Protein AF-A0A4Z2BHT1-F1 (afdb_monomer_lite)

Foldseek 3Di:
DDPPDDCVPVVVVVVVVVVVVVVVVVVVVVVVVVVVVVVVVVVVVVVVVVVVVVVVVVVVVVVVVVVVVVVVVVVVVVVVVVVVVVVVVVVVVVVVVVVVVVVVVCCVPPVVNVVVVVVVVVVVVVVVVVVVVVVVVVVVVVVVVVVVVVVVVVVVVVVVVVVVVVVVVVVVVVVVVVVVVVVVVVVVVVVVVVVVVVVVVVVVVVVVVVVVVVVVVVVVVVVVVVVVVVVVVVVVVVVVVVVVVVVVVVVVVVVVVVVVVVVVVVVVVVVVVVVVVVVVVVVVVVVVVVVVVVVVVVVVVVVVVVVVVVVVVVVVVVVVVVVVVVVVVVVVVVVVVVVVVVVVVVVVVVVVVVVVVVVVVVVVVVVVVVVVVVVVVVVVVVVPVVVVPDVPVVVPCVVVVPVVVVVVPVVVVVVVVVPPPDDDDDDDDDDD

Sequence (432 aa):
MSRHRQERLMWQRRRQEEDRQQEAQRVDRDRRLQSSLLQEESVHRRRYERQVQEELKERQTEDALLKAEEERVNHAKRLEQEERIAKELSRIKNEREREEKMRQYIRENSPELRELEAKLKSAYVNKERAAQIAEQEATRFERMREEEDFARQMSSEEEQAAGEQQKLDQQHQEQMLQYQRELEQQLLDNERKKQEAYEEFLKEKLMVDEIIRKIYEEDQMERQMKLEKIKATQQEIEEFKRQQEEWRYSERERMEAENKRIVEFMNLKQQEEETRMEKMREREEAKEHLRKALVEKIEGDKRQREEMEQVRLELCLEQEEEANRQREIEAMEKKIRQRMMMERAYQEAAAFKEMRMQAEKEEEEHFRRMMMAKFAEDDRIDQMNAQRRRMKQLEHKREVERLIEDRRRQQEAEKELEAQERATGGAKRGAA

Structure (mmCIF, N/CA/C/O backbone):
data_AF-A0A4Z2BHT1-F1
#
_entry.id   AF-A0A4Z2BHT1-F1
#
loop_
_atom_site.group_PDB
_atom_site.id
_atom_site.type_symbol
_atom_site.label_atom_id
_atom_site.label_alt_id
_atom_site.label_comp_id
_atom_site.label_asym_id
_atom_site.label_entity_id
_atom_site.label_seq_id
_atom_site.pdbx_PDB_ins_code
_atom_site.Cartn_x
_atom_site.Cartn_y
_atom_site.Cartn_z
_atom_site.occupancy
_atom_site.B_iso_or_equiv
_atom_site.auth_seq_id
_atom_site.auth_comp_id
_atom_site.auth_asym_id
_atom_site.auth_atom_id
_atom_site.pdbx_PDB_model_num
ATOM 1 N N . MET A 1 1 ? -49.502 -4.565 227.658 1.00 48.44 1 MET A N 1
ATOM 2 C CA . MET A 1 1 ? -49.064 -4.866 226.275 1.00 48.44 1 MET A CA 1
ATOM 3 C C . MET A 1 1 ? -48.683 -3.583 225.546 1.00 48.44 1 MET A C 1
ATOM 5 O O . MET A 1 1 ? -49.524 -2.714 225.403 1.00 48.44 1 MET A O 1
ATOM 9 N N . SER A 1 2 ? -47.469 -3.525 224.992 1.00 51.25 2 SER A N 1
ATOM 10 C CA . SER A 1 2 ? -47.094 -2.659 223.856 1.00 51.25 2 SER A CA 1
ATOM 11 C C . SER A 1 2 ? -46.378 -1.312 224.118 1.00 51.25 2 SER A C 1
ATOM 13 O O . SER A 1 2 ? -46.802 -0.264 223.644 1.00 51.25 2 SER A O 1
ATOM 15 N N . ARG A 1 3 ? -45.150 -1.403 224.673 1.00 57.47 3 ARG A N 1
ATOM 16 C CA . ARG A 1 3 ? -43.972 -0.520 224.404 1.00 57.47 3 ARG A CA 1
ATOM 17 C C . ARG A 1 3 ? -43.513 -0.558 222.939 1.00 57.47 3 ARG A C 1
ATOM 19 O O . ARG A 1 3 ? -42.543 0.054 222.527 1.00 57.47 3 ARG A O 1
ATOM 26 N N . HIS A 1 4 ? -44.235 -1.316 222.141 1.00 62.12 4 HIS A N 1
ATOM 27 C CA . HIS A 1 4 ? -43.862 -1.759 220.820 1.00 62.12 4 HIS A CA 1
ATOM 28 C C . HIS A 1 4 ? -44.278 -0.753 219.741 1.00 62.12 4 HIS A C 1
ATOM 30 O O . HIS A 1 4 ? -44.582 -1.082 218.589 1.00 62.12 4 HIS A O 1
ATOM 36 N N . ARG A 1 5 ? -44.358 0.517 220.122 1.00 41.38 5 ARG A N 1
ATOM 37 C CA . ARG A 1 5 ? -44.740 1.608 219.251 1.00 41.38 5 ARG A CA 1
ATOM 38 C C . ARG A 1 5 ? -43.636 2.611 219.269 1.00 41.38 5 ARG A C 1
ATOM 40 O O . ARG A 1 5 ? -42.980 2.841 220.267 1.00 41.38 5 ARG A O 1
ATOM 47 N N . GLN A 1 6 ? -43.548 3.293 218.159 1.00 63.44 6 GLN A N 1
ATOM 48 C CA . GLN A 1 6 ? -42.991 4.631 218.152 1.00 63.44 6 GLN A CA 1
ATOM 49 C C . GLN A 1 6 ? -41.503 4.806 218.472 1.00 63.44 6 GLN A C 1
ATOM 51 O O . GLN A 1 6 ? -40.939 5.746 217.938 1.00 63.44 6 GLN A O 1
ATOM 56 N N . GLU A 1 7 ? -40.778 3.794 218.928 1.00 62.53 7 GLU A N 1
ATOM 57 C CA . GLU A 1 7 ? -39.556 3.441 218.189 1.00 62.53 7 GLU A CA 1
ATOM 58 C C . GLU A 1 7 ? -39.875 3.320 216.668 1.00 62.53 7 GLU A C 1
ATOM 60 O O . GLU A 1 7 ? -39.037 3.627 215.830 1.00 62.53 7 GLU A O 1
ATOM 65 N N . ARG A 1 8 ? -41.167 3.124 216.312 1.00 61.75 8 ARG A N 1
ATOM 66 C CA . ARG A 1 8 ? -41.805 3.410 215.001 1.00 61.75 8 ARG A CA 1
ATOM 67 C C . ARG A 1 8 ? -41.622 4.826 214.429 1.00 61.75 8 ARG A C 1
ATOM 69 O O . ARG A 1 8 ? -41.743 4.969 213.221 1.00 61.75 8 ARG A O 1
ATOM 76 N N . LEU A 1 9 ? -41.412 5.861 215.236 1.00 62.72 9 LEU A N 1
ATOM 77 C CA . LEU A 1 9 ? -41.330 7.254 214.775 1.00 62.72 9 LEU A CA 1
ATOM 78 C C . LEU A 1 9 ? -39.877 7.735 214.633 1.00 62.72 9 LEU A C 1
ATOM 80 O O . LEU A 1 9 ? -39.557 8.429 213.678 1.00 62.72 9 LEU A O 1
ATOM 84 N N . MET A 1 10 ? -38.963 7.333 215.523 1.00 59.00 10 MET A N 1
ATOM 85 C CA . MET A 1 10 ? -37.520 7.641 215.376 1.00 59.00 10 MET A CA 1
ATOM 86 C C . MET A 1 10 ? -36.955 7.024 214.120 1.00 59.00 10 MET A C 1
ATOM 88 O O . MET A 1 10 ? -36.274 7.625 213.286 1.00 59.00 10 MET A O 1
ATOM 92 N N . TRP A 1 11 ? -37.362 5.791 213.963 1.00 61.03 11 TRP A N 1
ATOM 93 C CA . TRP A 1 11 ? -37.054 5.056 212.792 1.00 61.03 11 TRP A CA 1
ATOM 94 C C . TRP A 1 11 ? -37.752 5.640 211.542 1.00 61.03 11 TRP A C 1
ATOM 96 O O . TRP A 1 11 ? -37.285 5.384 210.447 1.00 61.03 11 TRP A O 1
ATOM 106 N N . GLN A 1 12 ? -38.769 6.518 211.668 1.00 55.22 12 GLN A N 1
ATOM 107 C CA . GLN A 1 12 ? -39.380 7.289 210.563 1.00 55.22 12 GLN A CA 1
ATOM 108 C C . GLN A 1 12 ? -38.551 8.473 210.054 1.00 55.22 12 GLN A C 1
ATOM 110 O O . GLN A 1 12 ? -38.776 8.880 208.919 1.00 55.22 12 GLN A O 1
ATOM 115 N N . ARG A 1 13 ? -37.622 9.030 210.843 1.00 59.25 13 ARG A N 1
ATOM 116 C CA . ARG A 1 13 ? -36.856 10.226 210.441 1.00 59.25 13 ARG A CA 1
ATOM 117 C C . ARG A 1 13 ? -35.470 9.948 209.885 1.00 59.25 13 ARG A C 1
ATOM 119 O O . ARG A 1 13 ? -35.106 10.589 208.915 1.00 59.25 13 ARG A O 1
ATOM 126 N N . ARG A 1 14 ? -34.713 8.987 210.422 1.00 61.84 14 ARG A N 1
ATOM 127 C CA . ARG A 1 14 ? -33.447 8.541 209.781 1.00 61.84 14 ARG A CA 1
ATOM 128 C C . ARG A 1 14 ? -33.693 7.964 208.392 1.00 61.84 14 ARG A C 1
ATOM 130 O O . ARG A 1 14 ? -32.921 8.111 207.455 1.00 61.84 14 ARG A O 1
ATOM 137 N N . ARG A 1 15 ? -34.907 7.453 208.306 1.00 60.09 15 ARG A N 1
ATOM 138 C CA . ARG A 1 15 ? -35.638 7.219 207.089 1.00 60.09 15 ARG A CA 1
ATOM 139 C C . ARG A 1 15 ? -35.596 8.367 206.086 1.00 60.09 15 ARG A C 1
ATOM 141 O O . ARG A 1 15 ? -35.268 8.106 204.949 1.00 60.09 15 ARG A O 1
ATOM 148 N N . GLN A 1 16 ? -35.885 9.605 206.461 1.00 61.81 16 GLN A N 1
ATOM 149 C CA . GLN A 1 16 ? -35.989 10.691 205.483 1.00 61.81 16 GLN A CA 1
ATOM 150 C C . GLN A 1 16 ? -34.663 11.103 204.834 1.00 61.81 16 GLN A C 1
ATOM 152 O O . GLN A 1 16 ? -34.663 11.645 203.737 1.00 61.81 16 GLN A O 1
ATOM 157 N N . GLU A 1 17 ? -33.527 10.942 205.505 1.00 58.69 17 GLU A N 1
ATOM 158 C CA . GLU A 1 17 ? -32.246 11.467 204.998 1.00 58.69 17 GLU A CA 1
ATOM 159 C C . GLU A 1 17 ? -31.489 10.468 204.152 1.00 58.69 17 GLU A C 1
ATOM 161 O O . GLU A 1 17 ? -30.823 10.834 203.180 1.00 58.69 17 GLU A O 1
ATOM 166 N N . GLU A 1 18 ? -31.655 9.198 204.480 1.00 65.88 18 GLU A N 1
ATOM 167 C CA . GLU A 1 18 ? -31.259 8.145 203.571 1.00 65.88 18 GLU A CA 1
ATOM 168 C C . GLU A 1 18 ? -31.989 8.297 202.208 1.00 65.88 18 GLU A C 1
ATOM 170 O O . GLU A 1 18 ? -31.368 8.014 201.186 1.00 65.88 18 GLU A O 1
ATOM 175 N N . ASP A 1 19 ? -33.190 8.902 202.126 1.00 55.28 19 ASP A N 1
ATOM 176 C CA . ASP A 1 19 ? -33.863 9.250 200.852 1.00 55.28 19 ASP A CA 1
ATOM 177 C C . ASP A 1 19 ? -33.095 10.298 200.015 1.00 55.28 19 ASP A C 1
ATOM 179 O O . ASP A 1 19 ? -33.086 10.219 198.782 1.00 55.28 19 ASP A O 1
ATOM 183 N N . ARG A 1 20 ? -32.418 11.267 200.667 1.00 59.69 20 ARG A N 1
ATOM 184 C CA . ARG A 1 20 ? -31.669 12.341 199.977 1.00 59.69 20 ARG A CA 1
ATOM 185 C C . ARG A 1 20 ? -30.359 11.853 199.349 1.00 59.69 20 ARG A C 1
ATOM 187 O O . ARG A 1 20 ? -30.007 12.304 198.266 1.00 59.69 20 ARG A O 1
ATOM 194 N N . GLN A 1 21 ? -29.624 10.910 199.945 1.00 57.34 21 GLN A N 1
ATOM 195 C CA . GLN A 1 21 ? -28.454 10.302 199.266 1.00 57.34 21 GLN A CA 1
ATOM 196 C C . GLN A 1 21 ? -28.864 9.391 198.128 1.00 57.34 21 GLN A C 1
ATOM 198 O O . GLN A 1 21 ? -28.205 9.286 197.087 1.00 57.34 21 GLN A O 1
ATOM 203 N N . GLN A 1 22 ? -29.996 8.753 198.341 1.00 60.94 22 GLN A N 1
ATOM 204 C CA . GLN A 1 22 ? -30.593 7.966 197.305 1.00 60.94 22 GLN A CA 1
ATOM 205 C C . GLN A 1 22 ? -31.090 8.832 196.140 1.00 60.94 22 GLN A C 1
ATOM 207 O O . GLN A 1 22 ? -31.308 8.260 195.082 1.00 60.94 22 GLN A O 1
ATOM 212 N N . GLU A 1 23 ? -31.176 10.170 196.239 1.00 57.81 23 GLU A N 1
ATOM 213 C CA . GLU A 1 23 ? -31.441 11.059 195.095 1.00 57.81 23 GLU A CA 1
ATOM 214 C C . GLU A 1 23 ? -30.227 11.301 194.194 1.00 57.81 23 GLU A C 1
ATOM 216 O O . GLU A 1 23 ? -30.364 11.288 192.976 1.00 57.81 23 GLU A O 1
ATOM 221 N N . ALA A 1 24 ? -29.023 11.483 194.737 1.00 63.25 24 ALA A N 1
ATOM 222 C CA . ALA A 1 24 ? -27.851 11.781 193.906 1.00 63.25 24 ALA A CA 1
ATOM 223 C C . ALA A 1 24 ? -27.435 10.586 193.031 1.00 63.25 24 ALA A C 1
ATOM 225 O O . ALA A 1 24 ? -27.103 10.743 191.857 1.00 63.25 24 ALA A O 1
ATOM 226 N N . GLN A 1 25 ? -27.544 9.365 193.561 1.00 69.62 25 GLN A N 1
ATOM 227 C CA . GLN A 1 25 ? -27.339 8.144 192.774 1.00 69.62 25 GLN A CA 1
ATOM 228 C C . GLN A 1 25 ? -28.447 7.908 191.736 1.00 69.62 25 GLN A C 1
ATOM 230 O O . GLN A 1 25 ? -28.327 6.984 190.929 1.00 69.62 25 GLN A O 1
ATOM 235 N N . ARG A 1 26 ? -29.485 8.759 191.704 1.00 73.25 26 ARG A N 1
ATOM 236 C CA . ARG A 1 26 ? -30.434 8.810 190.587 1.00 73.25 26 ARG A CA 1
ATOM 237 C C . ARG A 1 26 ? -29.787 9.388 189.331 1.00 73.25 26 ARG A C 1
ATOM 239 O O . ARG A 1 26 ? -29.916 8.778 188.283 1.00 73.25 26 ARG A O 1
ATOM 246 N N . VAL A 1 27 ? -29.007 10.468 189.419 1.00 72.44 27 VAL A N 1
ATOM 247 C CA . VAL A 1 27 ? -28.582 11.215 188.214 1.00 72.44 27 VAL A CA 1
ATOM 248 C C . VAL A 1 27 ? -27.521 10.476 187.381 1.00 72.44 27 VAL A C 1
ATOM 250 O O . VAL A 1 27 ? -27.568 10.480 186.154 1.00 72.44 27 VAL A O 1
ATOM 253 N N . ASP A 1 28 ? -26.569 9.785 188.009 1.00 64.75 28 ASP A N 1
ATOM 254 C CA . ASP A 1 28 ? -25.544 9.024 187.265 1.00 64.75 28 ASP A CA 1
ATOM 255 C C . ASP A 1 28 ? -26.081 7.700 186.719 1.00 64.75 28 ASP A C 1
ATOM 257 O O . ASP A 1 28 ? -25.680 7.231 185.645 1.00 64.75 28 ASP A O 1
ATOM 261 N N . ARG A 1 29 ? -27.043 7.120 187.447 1.00 64.50 29 ARG A N 1
ATOM 262 C CA . ARG A 1 29 ? -27.877 6.063 186.887 1.00 64.50 29 ARG A CA 1
ATOM 263 C C . ARG A 1 29 ? -28.579 6.584 185.633 1.00 64.50 29 ARG A C 1
ATOM 265 O O . ARG A 1 29 ? -28.482 5.902 184.619 1.00 64.50 29 ARG A O 1
ATOM 272 N N . ASP A 1 30 ? -29.125 7.800 185.623 1.00 60.31 30 ASP A N 1
ATOM 273 C CA . ASP A 1 30 ? -29.777 8.383 184.436 1.00 60.31 30 ASP A CA 1
ATOM 274 C C . ASP A 1 30 ? -28.837 8.538 183.228 1.00 60.31 30 ASP A C 1
ATOM 276 O O . ASP A 1 30 ? -29.247 8.323 182.086 1.00 60.31 30 ASP A O 1
ATOM 280 N N . ARG A 1 31 ? -27.547 8.841 183.437 1.00 66.50 31 ARG A N 1
ATOM 281 C CA . ARG A 1 31 ? -26.599 8.998 182.317 1.00 66.50 31 ARG A CA 1
ATOM 282 C C . ARG A 1 31 ? -26.198 7.668 181.663 1.00 66.50 31 ARG A C 1
ATOM 284 O O . ARG A 1 31 ? -26.044 7.612 180.443 1.00 66.50 31 ARG A O 1
ATOM 291 N N . ARG A 1 32 ? -26.068 6.575 182.429 1.00 60.25 32 ARG A N 1
ATOM 292 C CA . ARG A 1 32 ? -25.932 5.216 181.848 1.00 60.25 32 ARG A CA 1
ATOM 293 C C . ARG A 1 32 ? -27.227 4.762 181.201 1.00 60.25 32 ARG A C 1
ATOM 295 O O . ARG A 1 32 ? -27.183 4.122 180.152 1.00 60.25 32 ARG A O 1
ATOM 302 N N . LEU A 1 33 ? -28.346 5.151 181.804 1.00 65.62 33 LEU A N 1
ATOM 303 C CA . LEU A 1 33 ? -29.65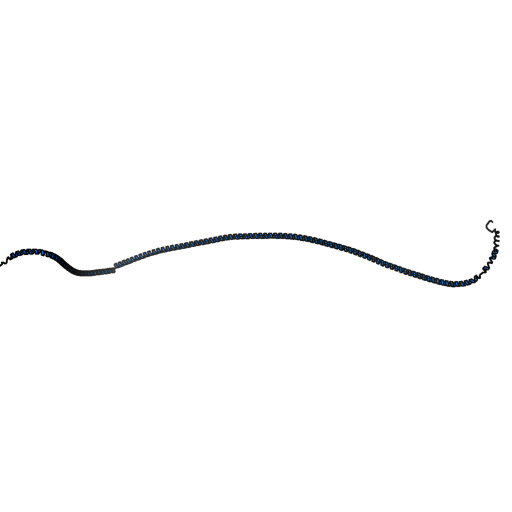5 4.951 181.219 1.00 65.62 33 LEU A CA 1
ATOM 304 C C . LEU A 1 33 ? -29.713 5.620 179.836 1.00 65.62 33 LEU A C 1
ATOM 306 O O . LEU A 1 33 ? -30.060 4.926 178.903 1.00 65.62 33 LEU A O 1
ATOM 310 N N . GLN A 1 34 ? -29.242 6.854 179.614 1.00 64.50 34 GLN A N 1
ATOM 311 C CA . GLN A 1 34 ? -29.313 7.499 178.282 1.00 64.50 34 GLN A CA 1
ATOM 312 C C . GLN A 1 34 ? -28.545 6.786 177.149 1.00 64.50 34 GLN A C 1
ATOM 314 O O . GLN A 1 34 ? -29.069 6.648 176.046 1.00 64.50 34 GLN A O 1
ATOM 319 N N . SER A 1 35 ? -27.312 6.322 177.382 1.00 59.31 35 SER A N 1
ATOM 320 C CA . SER A 1 35 ? -26.535 5.622 176.338 1.00 59.31 35 SER A CA 1
ATOM 321 C C . SER A 1 35 ? -27.059 4.202 176.088 1.00 59.31 35 SER A C 1
ATOM 323 O O . SER A 1 35 ? -27.133 3.754 174.941 1.00 59.31 35 SER A O 1
ATOM 325 N N . SER A 1 36 ? -27.488 3.519 177.159 1.00 61.62 36 SER A N 1
ATOM 326 C CA . SER A 1 36 ? -28.204 2.244 177.053 1.00 61.62 36 SER A CA 1
ATOM 327 C C . SER A 1 36 ? -29.511 2.426 176.289 1.00 61.62 36 SER A C 1
ATOM 329 O O . SER A 1 36 ? -29.787 1.642 175.393 1.00 61.62 36 SER A O 1
ATOM 331 N N . LEU A 1 37 ? -30.252 3.504 176.554 1.00 66.38 37 LEU A N 1
ATOM 332 C CA . LEU A 1 37 ? -31.496 3.846 175.870 1.00 66.38 37 LEU A CA 1
ATOM 333 C C . LEU A 1 37 ? -31.269 4.064 174.371 1.00 66.38 37 LEU A C 1
ATOM 335 O O . LEU A 1 37 ? -32.032 3.531 173.584 1.00 66.38 37 LEU A O 1
ATOM 339 N N . LEU A 1 38 ? -30.194 4.733 173.937 1.00 63.50 38 LEU A N 1
ATOM 340 C CA . LEU A 1 38 ? -29.917 4.924 172.501 1.00 63.50 38 LEU A CA 1
ATOM 341 C C . LEU A 1 38 ? -29.513 3.624 171.779 1.00 63.50 38 LEU A C 1
ATOM 343 O O . LEU A 1 38 ? -29.908 3.382 170.633 1.00 63.50 38 LEU A O 1
ATOM 347 N N . GLN A 1 39 ? -28.720 2.764 172.426 1.00 59.50 39 GLN A N 1
ATOM 348 C CA . GLN A 1 39 ? -28.384 1.453 171.861 1.00 59.50 39 GLN A CA 1
ATOM 349 C C . GLN A 1 39 ? -29.590 0.512 171.860 1.00 59.50 39 GLN A C 1
ATOM 351 O O . GLN A 1 39 ? -29.813 -0.158 170.847 1.00 59.50 39 GLN A O 1
ATOM 356 N N . GLU A 1 40 ? -30.388 0.512 172.929 1.00 63.06 40 GLU A N 1
ATOM 357 C CA . GLU A 1 40 ? -31.681 -0.167 172.998 1.00 63.06 40 GLU A CA 1
ATOM 358 C C . GLU A 1 40 ? -32.615 0.350 171.908 1.00 63.06 40 GLU A C 1
ATOM 360 O O . GLU A 1 40 ? -33.147 -0.465 171.166 1.00 63.06 40 GLU A O 1
ATOM 365 N N . GLU A 1 41 ? -32.728 1.660 171.693 1.00 61.59 41 GLU A N 1
ATOM 366 C CA . GLU A 1 41 ? -33.526 2.248 170.613 1.00 61.59 41 GLU A CA 1
ATOM 367 C C . GLU A 1 41 ? -33.058 1.759 169.232 1.00 61.59 41 GLU A C 1
ATOM 369 O O . GLU A 1 41 ? -33.885 1.379 168.404 1.00 61.59 41 GLU A O 1
ATOM 374 N N . SER A 1 42 ? -31.746 1.653 168.976 1.00 60.59 42 SER A N 1
ATOM 375 C CA . SER A 1 42 ? -31.224 1.122 167.700 1.00 60.59 42 SER A CA 1
ATOM 376 C C . SER A 1 42 ? -31.457 -0.387 167.515 1.00 60.59 42 SER A C 1
ATOM 378 O O . SER A 1 42 ? -31.625 -0.872 166.390 1.00 60.59 42 SER A O 1
ATOM 380 N N . VAL A 1 43 ? -31.428 -1.152 168.610 1.00 66.31 43 VAL A N 1
ATOM 381 C CA . VAL A 1 43 ? -31.660 -2.602 168.608 1.00 66.31 43 VAL A CA 1
ATOM 382 C C . VAL A 1 43 ? -33.153 -2.883 168.487 1.00 66.31 43 VAL A C 1
ATOM 384 O O . VAL A 1 43 ? -33.536 -3.764 167.722 1.00 66.31 43 VAL A O 1
ATOM 387 N N . HIS A 1 44 ? -33.997 -2.102 169.156 1.00 63.28 44 HIS A N 1
ATOM 388 C CA . HIS A 1 44 ? -35.445 -2.134 169.013 1.00 63.28 44 HIS A CA 1
ATOM 389 C C . HIS A 1 44 ? -35.868 -1.734 167.604 1.00 63.28 44 HIS A C 1
ATOM 391 O O . HIS A 1 44 ? -36.685 -2.441 167.024 1.00 63.28 44 HIS A O 1
ATOM 397 N N . ARG A 1 45 ? -35.256 -0.707 166.998 1.00 70.25 45 ARG A N 1
ATOM 398 C CA . ARG A 1 45 ? -35.543 -0.333 165.605 1.00 70.25 45 ARG A CA 1
ATOM 399 C C . ARG A 1 45 ? -35.200 -1.463 164.628 1.00 70.25 45 ARG A C 1
ATOM 401 O O . ARG A 1 45 ? -36.039 -1.823 163.814 1.00 70.25 45 ARG A O 1
ATOM 408 N N . ARG A 1 46 ? -34.040 -2.117 164.779 1.00 65.62 46 ARG A N 1
ATOM 409 C CA . ARG A 1 46 ? -33.658 -3.285 163.955 1.00 65.62 46 ARG A CA 1
ATOM 410 C C . ARG A 1 46 ? -34.500 -4.538 164.217 1.00 65.62 46 ARG A C 1
ATOM 412 O O . ARG A 1 46 ? -34.750 -5.298 163.286 1.00 65.62 46 ARG A O 1
ATOM 419 N N . ARG A 1 47 ? -34.922 -4.790 165.462 1.00 71.12 47 ARG A N 1
ATOM 420 C CA . ARG A 1 47 ? -35.856 -5.888 165.782 1.00 71.12 47 ARG A CA 1
ATOM 421 C C . ARG A 1 47 ? -37.228 -5.628 165.174 1.00 71.12 47 ARG A C 1
ATOM 423 O O . ARG A 1 47 ? -37.776 -6.531 164.560 1.00 71.12 47 ARG A O 1
ATOM 430 N N . TYR A 1 48 ? -37.722 -4.398 165.288 1.00 77.50 48 TYR A N 1
ATOM 431 C CA . TYR A 1 48 ? -38.972 -3.971 164.675 1.00 77.50 48 TYR A CA 1
ATOM 432 C C . TYR A 1 48 ? -38.911 -4.098 163.148 1.00 77.50 48 TYR A C 1
ATOM 434 O O . TYR A 1 48 ? -39.800 -4.689 162.556 1.00 77.50 48 TYR A O 1
ATOM 442 N N . GLU A 1 49 ? -37.823 -3.668 162.504 1.00 71.50 49 GLU A N 1
ATOM 443 C CA . GLU A 1 49 ? -37.632 -3.840 161.056 1.00 71.50 49 GLU A CA 1
ATOM 444 C C . GLU A 1 49 ? -37.604 -5.312 160.625 1.00 71.50 49 GLU A C 1
ATOM 446 O O . GLU A 1 49 ? -38.179 -5.648 159.594 1.00 71.50 49 GLU A O 1
ATOM 451 N N . ARG A 1 50 ? -36.978 -6.208 161.401 1.00 77.38 50 ARG A N 1
ATOM 452 C CA . ARG A 1 50 ? -36.998 -7.650 161.099 1.00 77.38 50 ARG A CA 1
ATOM 453 C C . ARG A 1 50 ? -38.376 -8.265 161.284 1.00 77.38 50 ARG A C 1
ATOM 455 O O . ARG A 1 50 ? -38.795 -9.014 160.415 1.00 77.38 50 ARG A O 1
ATOM 462 N N . GLN A 1 51 ? -39.071 -7.922 162.366 1.00 76.50 51 GLN A N 1
ATOM 463 C CA . GLN A 1 51 ? -40.429 -8.398 162.610 1.00 76.50 51 GLN A CA 1
ATOM 464 C C . GLN A 1 51 ? -41.374 -7.924 161.499 1.00 76.50 51 GLN A C 1
ATOM 466 O O . GLN A 1 51 ? -42.094 -8.726 160.920 1.00 76.50 51 GLN A O 1
ATOM 471 N N . VAL A 1 52 ? -41.282 -6.651 161.105 1.00 82.94 52 VAL A N 1
ATOM 472 C CA . VAL A 1 52 ? -42.032 -6.113 159.962 1.00 82.94 52 VAL A CA 1
ATOM 473 C C . VAL A 1 52 ? -41.652 -6.829 158.660 1.00 82.94 52 VAL A C 1
ATOM 475 O O . VAL A 1 52 ? -42.521 -7.094 157.838 1.00 82.94 52 VAL A O 1
ATOM 478 N N . GLN A 1 53 ? -40.382 -7.186 158.447 1.00 77.44 53 GLN A N 1
ATOM 479 C CA . GLN A 1 53 ? -39.963 -7.954 157.267 1.00 77.44 53 GLN A CA 1
ATOM 480 C C . GLN A 1 53 ? -40.460 -9.405 157.269 1.00 77.44 53 GLN A C 1
ATOM 482 O O . GLN A 1 53 ? -40.768 -9.924 156.199 1.00 77.44 53 GLN A O 1
ATOM 487 N N . GLU A 1 54 ? -40.508 -10.069 158.421 1.00 79.50 54 GLU A N 1
ATOM 488 C CA . GLU A 1 54 ? -41.065 -11.419 158.560 1.00 79.50 54 GLU A CA 1
ATOM 489 C C . GLU A 1 54 ? -42.575 -11.402 158.324 1.00 79.50 54 GLU A C 1
ATOM 491 O O . GLU A 1 54 ? -43.045 -12.135 157.459 1.00 79.50 54 GLU A O 1
ATOM 496 N N . GLU A 1 55 ? -43.303 -10.472 158.945 1.00 82.25 55 GLU A N 1
ATOM 497 C CA . GLU A 1 55 ? -44.737 -10.275 158.696 1.00 82.25 55 GLU A CA 1
ATOM 498 C C . GLU A 1 55 ? -45.021 -9.938 157.222 1.00 82.25 55 GLU A C 1
ATOM 500 O O . GLU A 1 55 ? -45.992 -10.420 156.638 1.00 82.25 55 GLU A O 1
ATOM 505 N N . LEU A 1 56 ? -44.160 -9.145 156.572 1.00 82.56 56 LEU A N 1
ATOM 506 C CA . LEU A 1 56 ? -44.270 -8.875 155.136 1.00 82.56 56 LEU A CA 1
ATOM 507 C C . LEU A 1 56 ? -44.035 -10.130 154.286 1.00 82.56 56 LEU A C 1
ATOM 509 O O . LEU A 1 56 ? -44.719 -10.300 153.281 1.00 82.56 56 LEU A O 1
ATOM 513 N N . LYS A 1 57 ? -43.094 -11.004 154.658 1.00 82.62 57 LYS A N 1
ATOM 514 C CA . LYS A 1 57 ? -42.840 -12.264 153.939 1.00 82.62 57 LYS A CA 1
ATOM 515 C C . LYS A 1 57 ? -43.974 -13.262 154.125 1.00 82.62 57 LYS A C 1
ATOM 517 O O . LYS A 1 57 ? -44.382 -13.872 153.145 1.00 82.62 57 LYS A O 1
ATOM 522 N N . GLU A 1 58 ? -44.491 -13.404 155.342 1.00 83.31 58 GLU A N 1
ATOM 523 C CA . GLU A 1 58 ? -45.638 -14.270 155.629 1.00 83.31 58 GLU A CA 1
ATOM 524 C C . GLU A 1 58 ? -46.854 -13.822 154.817 1.00 83.31 58 GLU A C 1
ATOM 526 O O . GLU A 1 58 ? -47.406 -14.620 154.058 1.00 83.31 58 GLU A O 1
ATOM 531 N N . ARG A 1 59 ? -47.164 -12.518 154.826 1.00 83.56 59 ARG A N 1
ATOM 532 C CA . ARG A 1 59 ? -48.209 -11.951 153.962 1.00 83.56 59 ARG A CA 1
ATOM 533 C C . ARG A 1 59 ? -47.950 -12.205 152.482 1.00 83.56 59 ARG A C 1
ATOM 535 O O . ARG A 1 59 ? -48.864 -12.596 151.774 1.00 83.56 59 ARG A O 1
ATOM 542 N N . GLN A 1 60 ? -46.714 -12.054 152.003 1.00 84.88 60 GLN A N 1
ATOM 543 C CA . GLN A 1 60 ? -46.372 -12.364 150.609 1.00 84.88 60 GLN A CA 1
ATOM 544 C C . GLN A 1 60 ? -46.593 -13.842 150.261 1.00 84.88 60 GLN A C 1
ATOM 546 O O . GLN A 1 60 ? -47.024 -14.142 149.148 1.00 84.88 60 GLN A O 1
ATOM 551 N N . THR A 1 61 ? -46.298 -14.767 151.179 1.00 83.12 61 THR A N 1
ATOM 552 C CA . THR A 1 61 ? -46.530 -16.202 150.962 1.00 83.12 61 THR A CA 1
ATOM 553 C C . THR A 1 61 ? -48.007 -16.572 151.021 1.00 83.12 61 THR A C 1
ATOM 555 O O . THR A 1 61 ? -48.463 -17.345 150.180 1.00 83.12 61 THR A O 1
ATOM 558 N N . GLU A 1 62 ? -48.767 -15.993 151.952 1.00 82.25 62 GLU A N 1
ATOM 559 C CA . GLU A 1 62 ? -50.219 -16.166 152.034 1.00 82.25 62 GLU A CA 1
ATOM 560 C C . GLU A 1 62 ? -50.900 -15.593 150.788 1.00 82.25 62 GLU A C 1
ATOM 562 O O . GLU A 1 62 ? -51.675 -16.292 150.137 1.00 82.25 62 GLU A O 1
ATOM 567 N N . ASP A 1 63 ? -50.519 -14.382 150.371 1.00 85.06 63 ASP A N 1
ATOM 568 C CA . ASP A 1 63 ? -50.976 -13.765 149.126 1.00 85.06 63 ASP A CA 1
ATOM 569 C C . ASP A 1 63 ? -50.634 -14.636 147.909 1.00 85.06 63 ASP A C 1
ATOM 571 O O . ASP A 1 63 ? -51.424 -14.720 146.972 1.00 85.06 63 ASP A O 1
ATOM 575 N N . ALA A 1 64 ? -49.465 -15.286 147.884 1.00 86.94 64 ALA A N 1
ATOM 576 C CA . ALA A 1 64 ? -49.077 -16.174 146.788 1.00 86.94 64 ALA A CA 1
ATOM 577 C C . ALA A 1 64 ? -49.911 -17.466 146.755 1.00 86.94 64 ALA A C 1
ATOM 579 O O . ALA A 1 64 ? -50.294 -17.911 145.673 1.00 86.94 64 ALA A O 1
ATOM 580 N N . LEU A 1 65 ? -50.214 -18.056 147.914 1.00 84.25 65 LEU A N 1
ATOM 581 C CA . LEU A 1 65 ? -51.065 -19.245 148.008 1.00 84.25 65 LEU A CA 1
ATOM 582 C C . LEU A 1 65 ? -52.514 -18.932 147.629 1.00 84.25 65 LEU A C 1
ATOM 584 O O . LEU A 1 65 ? -53.098 -19.668 146.833 1.00 84.25 65 LEU A O 1
ATOM 588 N N . LEU A 1 66 ? -53.058 -17.817 148.126 1.00 85.44 66 LEU A N 1
ATOM 589 C CA . LEU A 1 66 ? -54.387 -17.339 147.748 1.00 85.44 66 LEU A CA 1
ATOM 590 C C . LEU A 1 66 ? -54.461 -17.073 146.242 1.00 85.44 66 LEU A C 1
ATOM 592 O O . LEU A 1 66 ? -55.365 -17.579 145.583 1.00 85.44 66 LEU A O 1
ATOM 596 N N . LYS A 1 67 ? -53.460 -16.394 145.663 1.00 86.81 67 LYS A N 1
ATOM 597 C CA . LYS A 1 67 ? -53.370 -16.196 144.206 1.00 86.81 67 LYS A CA 1
ATOM 598 C C . LYS A 1 67 ? -53.317 -17.517 143.440 1.00 86.81 67 LYS A C 1
ATOM 600 O O . LYS A 1 67 ? -53.997 -17.647 142.431 1.00 86.81 67 LYS A O 1
ATOM 605 N N . ALA A 1 68 ? -52.562 -18.512 143.908 1.00 86.81 68 ALA A N 1
ATOM 606 C CA . ALA A 1 68 ? -52.476 -19.814 143.242 1.00 86.81 68 ALA A CA 1
ATOM 607 C C . ALA A 1 68 ? -53.802 -20.598 143.295 1.00 86.81 68 ALA A C 1
ATOM 609 O O . ALA A 1 68 ? -54.168 -21.277 142.330 1.00 86.81 68 ALA A O 1
ATOM 610 N N . GLU A 1 69 ? -54.541 -20.523 144.404 1.00 84.62 69 GLU A N 1
ATOM 611 C CA . GLU A 1 69 ? -55.865 -21.139 144.518 1.00 84.62 69 GLU A CA 1
ATOM 612 C C . GLU A 1 69 ? -56.901 -20.407 143.651 1.00 84.62 69 GLU A C 1
ATOM 614 O O . GLU A 1 69 ? -57.639 -21.048 142.894 1.00 84.62 69 GLU A O 1
ATOM 619 N N . GLU A 1 70 ? -56.884 -19.072 143.663 1.00 85.25 70 GLU A N 1
ATOM 620 C CA . GLU A 1 70 ? -57.676 -18.240 142.756 1.00 85.25 70 GLU A CA 1
ATOM 621 C C . GLU A 1 70 ? -57.371 -18.563 141.289 1.00 85.25 70 GLU A C 1
ATOM 623 O O . GLU A 1 70 ? -58.294 -18.724 140.492 1.00 85.25 70 GLU A O 1
ATOM 628 N N . GLU A 1 71 ? -56.101 -18.727 140.913 1.00 86.69 71 GLU A N 1
ATOM 629 C CA . GLU A 1 71 ? -55.681 -19.117 139.565 1.00 86.69 71 GLU A CA 1
ATOM 630 C C . GLU A 1 71 ? -56.215 -20.492 139.161 1.00 86.69 71 GLU A C 1
ATOM 632 O O . GLU A 1 71 ? -56.693 -20.642 138.037 1.00 86.69 71 GLU A O 1
ATOM 637 N N . ARG A 1 72 ? -56.207 -21.485 140.060 1.00 86.31 72 ARG A N 1
ATOM 638 C CA . ARG A 1 72 ? -56.781 -22.816 139.788 1.00 86.31 72 ARG A CA 1
ATOM 639 C C . ARG A 1 72 ? -58.285 -22.751 139.555 1.00 86.31 72 ARG A C 1
ATOM 641 O O . ARG A 1 72 ? -58.777 -23.319 138.579 1.00 86.31 72 ARG A O 1
ATOM 648 N N . VAL A 1 73 ? -59.013 -22.038 140.414 1.00 88.25 73 VAL A N 1
ATOM 649 C CA . VAL A 1 73 ? -60.463 -21.846 140.259 1.00 88.25 73 VAL A CA 1
ATOM 650 C C . VAL A 1 73 ? -60.766 -21.066 138.979 1.00 88.25 73 VAL A C 1
ATOM 652 O O . VAL A 1 73 ? -61.676 -21.426 138.231 1.00 88.25 73 VAL A O 1
ATOM 655 N N . ASN A 1 74 ? -59.981 -20.030 138.680 1.00 87.31 74 ASN A N 1
ATOM 656 C CA . ASN A 1 74 ? -60.103 -19.257 137.449 1.00 87.31 74 ASN A CA 1
ATOM 657 C C . ASN A 1 74 ? -59.791 -20.108 136.214 1.00 87.31 74 ASN A C 1
ATOM 659 O O . ASN A 1 74 ? -60.485 -19.984 135.209 1.00 87.31 74 ASN A O 1
ATOM 663 N N . HIS A 1 75 ? -58.803 -21.000 136.277 1.00 86.81 75 HIS A N 1
ATOM 664 C CA . HIS A 1 75 ? -58.470 -21.911 135.186 1.00 86.81 75 HIS A CA 1
ATOM 665 C C . HIS A 1 75 ? -59.590 -22.926 134.930 1.00 86.81 75 HIS A C 1
ATOM 667 O O . HIS A 1 75 ? -60.002 -23.092 133.785 1.00 86.81 75 HIS A O 1
ATOM 673 N N . ALA A 1 76 ? -60.160 -23.526 135.979 1.00 87.50 76 ALA A N 1
ATOM 674 C CA . ALA A 1 76 ? -61.308 -24.423 135.841 1.00 87.50 76 ALA A CA 1
ATOM 675 C C . ALA A 1 76 ? -62.526 -23.706 135.225 1.00 87.50 76 ALA A C 1
ATOM 677 O O . ALA A 1 76 ? -63.148 -24.224 134.299 1.00 87.50 76 ALA A O 1
ATOM 678 N N . LYS A 1 77 ? -62.818 -22.473 135.668 1.00 87.56 77 LYS A N 1
ATOM 679 C CA . LYS A 1 77 ? -63.873 -21.636 135.069 1.00 87.56 77 LYS A CA 1
ATOM 680 C C . LYS A 1 77 ? -63.588 -21.298 133.601 1.00 87.56 77 LYS A C 1
ATOM 682 O O . LYS A 1 77 ? -64.521 -21.292 132.804 1.00 87.56 77 LYS A O 1
ATOM 687 N N . ARG A 1 78 ? -62.327 -21.029 133.230 1.00 84.00 78 ARG A N 1
ATOM 688 C CA . ARG A 1 78 ? -61.921 -20.789 131.831 1.00 84.00 78 ARG A CA 1
ATOM 689 C C . ARG A 1 78 ? -62.148 -22.024 130.965 1.00 84.00 78 ARG A C 1
ATOM 691 O O . ARG A 1 78 ? -62.747 -21.886 129.910 1.00 84.00 78 ARG A O 1
ATOM 698 N N . LEU A 1 79 ? -61.760 -23.213 131.430 1.00 88.25 79 LEU A N 1
ATOM 699 C CA . LEU A 1 79 ? -61.994 -24.463 130.699 1.00 88.25 79 LEU A CA 1
ATOM 700 C C . LEU A 1 79 ? -63.488 -24.733 130.496 1.00 88.25 79 LEU A C 1
ATOM 702 O O . LEU A 1 79 ? -63.911 -25.056 129.392 1.00 88.25 79 LEU A O 1
ATOM 706 N N . GLU A 1 80 ? -64.313 -24.529 131.525 1.00 87.56 80 GLU A N 1
ATOM 707 C CA . GLU A 1 80 ? -65.764 -24.691 131.388 1.00 87.56 80 GLU A CA 1
ATOM 708 C C . GLU A 1 80 ? -66.360 -23.682 130.387 1.00 87.56 80 GLU A C 1
ATOM 710 O O . GLU A 1 80 ? -67.239 -24.021 129.590 1.00 87.56 80 GLU A O 1
ATOM 715 N N . GLN A 1 81 ? -65.871 -22.438 130.390 1.00 84.69 81 GLN A N 1
ATOM 716 C CA . GLN A 1 81 ? -66.251 -21.432 129.396 1.00 84.69 81 GLN A CA 1
ATOM 717 C C . GLN A 1 81 ? -65.797 -21.826 127.988 1.00 84.69 81 GLN A C 1
ATOM 719 O O . GLN A 1 81 ? -66.593 -21.727 127.057 1.00 84.69 81 GLN A O 1
ATOM 724 N N . GLU A 1 82 ? -64.569 -22.314 127.822 1.00 85.69 82 GLU A N 1
ATOM 725 C CA . GLU A 1 82 ? -64.039 -22.797 126.545 1.00 85.69 82 GLU A CA 1
ATOM 726 C C . GLU A 1 82 ? -64.841 -23.988 126.013 1.00 85.69 82 GLU A C 1
ATOM 728 O O . GLU A 1 82 ? -65.194 -24.000 124.837 1.00 85.69 82 GLU A O 1
ATOM 733 N N . GLU A 1 83 ? -65.222 -24.947 126.861 1.00 87.19 83 GLU A N 1
ATOM 734 C CA . GLU A 1 83 ? -66.079 -26.069 126.464 1.00 87.19 83 GLU A CA 1
ATOM 735 C C . GLU A 1 83 ? -67.475 -25.611 126.029 1.00 87.19 83 GLU A C 1
ATOM 737 O O . GLU A 1 83 ? -68.021 -26.116 125.042 1.00 87.19 83 GLU A O 1
ATOM 742 N N . ARG A 1 84 ? -68.067 -24.642 126.741 1.00 88.25 84 ARG A N 1
ATOM 743 C CA . ARG A 1 84 ? -69.345 -24.034 126.342 1.00 88.25 84 ARG A CA 1
ATOM 744 C C . ARG A 1 84 ? -69.204 -23.321 124.998 1.00 88.25 84 ARG A C 1
ATOM 746 O O . ARG A 1 84 ? -70.022 -23.545 124.109 1.00 88.25 84 ARG A O 1
ATOM 753 N N . ILE A 1 85 ? -68.142 -22.537 124.815 1.00 88.44 85 ILE A N 1
ATOM 754 C CA . ILE A 1 85 ? -67.849 -21.849 123.553 1.00 88.44 85 ILE A CA 1
ATOM 755 C C . ILE A 1 85 ? -67.625 -22.865 122.427 1.00 88.44 85 ILE A C 1
ATOM 757 O O . ILE A 1 85 ? -68.177 -22.692 121.348 1.00 88.44 85 ILE A O 1
ATOM 761 N N . ALA A 1 86 ? -66.895 -23.955 122.656 1.00 89.44 86 ALA A N 1
ATOM 762 C CA . ALA A 1 86 ? -66.651 -24.989 121.652 1.00 89.44 86 ALA A CA 1
ATOM 763 C C . ALA A 1 86 ? -67.947 -25.693 121.215 1.00 89.44 86 ALA A C 1
ATOM 765 O O . ALA A 1 86 ? -68.148 -25.942 120.022 1.00 89.44 86 ALA A O 1
ATOM 766 N N . LYS A 1 87 ? -68.855 -25.973 122.160 1.00 89.75 87 LYS A N 1
ATOM 767 C CA . LYS A 1 87 ? -70.186 -26.525 121.858 1.00 89.75 87 LYS A CA 1
ATOM 768 C C . LYS A 1 87 ? -71.024 -25.549 121.033 1.00 89.75 87 LYS A C 1
ATOM 770 O O . LYS A 1 87 ? -71.592 -25.962 120.022 1.00 89.75 87 LYS A O 1
ATOM 775 N N . GLU A 1 88 ? -71.045 -24.268 121.399 1.00 89.81 88 GLU A N 1
ATOM 776 C CA . GLU A 1 88 ? -71.754 -23.238 120.627 1.00 89.81 88 GLU A CA 1
ATOM 777 C C . GLU A 1 88 ? -71.129 -23.021 119.239 1.00 89.81 88 GLU A C 1
ATOM 779 O O . GLU A 1 88 ? -71.845 -22.944 118.244 1.00 89.81 88 GLU A O 1
ATOM 784 N N . LEU A 1 89 ? -69.799 -23.026 119.115 1.00 88.38 89 LEU A N 1
ATOM 785 C CA . LEU A 1 89 ? -69.110 -22.941 117.823 1.00 88.38 89 LEU A CA 1
ATOM 786 C C . LEU A 1 89 ? -69.428 -24.138 116.920 1.00 88.38 89 LEU A C 1
ATOM 788 O O . LEU A 1 89 ? -69.663 -23.960 115.725 1.00 88.38 89 LEU A O 1
ATOM 792 N N . SER A 1 90 ? -69.471 -25.350 117.479 1.00 88.62 90 SER A N 1
ATOM 793 C CA . SER A 1 90 ? -69.879 -26.556 116.749 1.00 88.62 90 SER A CA 1
ATOM 794 C C . SER A 1 90 ? -71.331 -26.459 116.278 1.00 88.62 90 SER A C 1
ATOM 796 O O . SER A 1 90 ? -71.635 -26.762 115.123 1.00 88.62 90 SER A O 1
ATOM 798 N N . ARG A 1 91 ? -72.228 -25.954 117.134 1.00 91.88 91 ARG A N 1
ATOM 799 C CA . ARG A 1 91 ? -73.624 -25.698 116.771 1.00 91.88 91 ARG A CA 1
ATOM 800 C C . ARG A 1 91 ? -73.734 -24.696 115.620 1.00 91.88 91 ARG A C 1
ATOM 802 O O . ARG A 1 91 ? -74.367 -25.018 114.618 1.00 91.88 91 ARG A O 1
ATOM 809 N N . ILE A 1 92 ? -73.061 -23.548 115.716 1.00 91.81 92 ILE A N 1
ATOM 810 C CA . ILE A 1 92 ? -73.041 -22.520 114.662 1.00 91.81 92 ILE A CA 1
ATOM 811 C C . ILE A 1 92 ? -72.481 -23.093 113.355 1.00 91.81 92 ILE A C 1
ATOM 813 O O . ILE A 1 92 ? -73.022 -22.832 112.282 1.00 91.81 92 ILE A O 1
ATOM 817 N N . LYS A 1 93 ? -71.411 -23.896 113.415 1.00 92.00 93 LYS A N 1
ATOM 818 C CA . LYS A 1 93 ? -70.841 -24.545 112.227 1.00 92.00 93 LYS A CA 1
ATOM 819 C C . LYS A 1 93 ? -71.845 -25.497 111.571 1.00 92.00 93 LYS A C 1
ATOM 821 O O . LYS A 1 93 ? -72.052 -25.415 110.364 1.00 92.00 93 LYS A O 1
ATOM 826 N N . ASN A 1 94 ? -72.507 -26.342 112.359 1.00 92.06 94 ASN A N 1
ATOM 827 C CA . ASN A 1 94 ? -73.518 -27.269 111.852 1.00 92.06 94 ASN A CA 1
ATOM 828 C C . ASN A 1 94 ? -74.728 -26.531 111.258 1.00 92.06 94 ASN A C 1
ATOM 830 O O . ASN A 1 94 ? -75.280 -26.971 110.252 1.00 92.06 94 ASN A O 1
ATOM 834 N N . GLU A 1 95 ? -75.143 -25.412 111.853 1.00 90.75 95 GLU A N 1
ATOM 835 C CA . GLU A 1 95 ? -76.194 -24.548 111.305 1.00 90.75 95 GLU A CA 1
ATOM 836 C C . GLU A 1 95 ? -75.762 -23.931 109.961 1.00 90.75 95 GLU A C 1
ATOM 838 O O . GLU A 1 95 ? -76.507 -24.038 108.988 1.00 90.75 95 GLU A O 1
ATOM 843 N N . ARG A 1 96 ? -74.526 -23.419 109.842 1.00 91.25 96 ARG A N 1
ATOM 844 C CA . ARG A 1 96 ? -73.970 -22.923 108.565 1.00 91.25 96 ARG A CA 1
ATOM 845 C C . ARG A 1 96 ? -73.930 -23.997 107.482 1.00 91.25 96 ARG A C 1
ATOM 847 O O . ARG A 1 96 ? -74.365 -23.743 106.364 1.00 91.25 96 ARG A O 1
ATOM 854 N N . GLU A 1 97 ? -73.457 -25.199 107.804 1.00 91.75 97 GLU A N 1
ATOM 855 C CA . GLU A 1 97 ? -73.420 -26.315 106.851 1.00 91.75 97 GLU A CA 1
ATOM 856 C C . GLU A 1 97 ? -74.830 -26.729 106.406 1.00 91.75 97 GLU A C 1
ATOM 858 O O . GLU A 1 97 ? -75.053 -27.021 105.230 1.00 91.75 97 GLU A O 1
ATOM 863 N N . ARG A 1 98 ? -75.807 -26.731 107.325 1.00 91.00 98 ARG A N 1
ATOM 864 C CA . ARG A 1 98 ? -77.218 -26.974 106.984 1.00 91.00 98 ARG A CA 1
ATOM 865 C C . ARG A 1 98 ? -77.751 -25.904 106.041 1.00 91.00 98 ARG A C 1
ATOM 867 O O . ARG A 1 98 ? -78.402 -26.25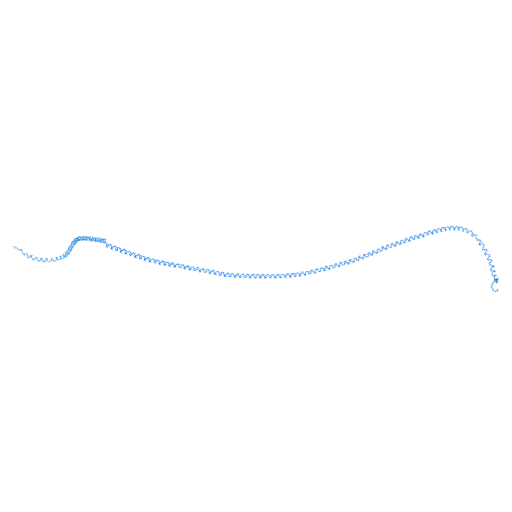0 105.059 1.00 91.00 98 ARG A O 1
ATOM 874 N N . GLU A 1 99 ? -77.463 -24.632 106.300 1.00 89.94 99 GLU A N 1
ATOM 875 C CA . GLU A 1 99 ? -77.860 -23.542 105.411 1.00 89.94 99 GLU A CA 1
ATOM 876 C C . GLU A 1 99 ? -77.179 -23.613 104.042 1.00 89.94 99 GLU A C 1
ATOM 878 O O . GLU A 1 99 ? -77.821 -23.353 103.031 1.00 89.94 99 GLU A O 1
ATOM 883 N N . GLU A 1 100 ? -75.894 -23.957 103.970 1.00 90.50 100 GLU A N 1
ATOM 884 C CA . GLU A 1 100 ? -75.181 -24.121 102.699 1.00 90.50 100 GLU A CA 1
ATOM 885 C C . GLU A 1 100 ? -75.760 -25.263 101.878 1.00 90.50 100 GLU A C 1
ATOM 887 O O . GLU A 1 100 ? -76.036 -25.076 100.693 1.00 90.50 100 GLU A O 1
ATOM 892 N N . LYS A 1 101 ? -76.025 -26.408 102.511 1.00 92.25 101 LYS A N 1
ATOM 893 C CA . LYS A 1 101 ? -76.704 -27.534 101.863 1.00 92.25 101 LYS A CA 1
ATOM 894 C C . LYS A 1 101 ? -78.121 -27.164 101.437 1.00 92.25 101 LYS A C 1
ATOM 896 O O . LYS A 1 101 ? -78.536 -27.533 100.345 1.00 92.25 101 LYS A O 1
ATOM 901 N N . MET A 1 102 ? -78.842 -26.381 102.241 1.00 86.94 102 MET A N 1
ATOM 902 C CA . MET A 1 102 ? -80.150 -25.845 101.858 1.00 86.94 102 MET A CA 1
ATOM 903 C C . MET A 1 102 ? -80.034 -24.906 100.649 1.00 86.94 102 MET A C 1
ATOM 905 O O . MET A 1 102 ? -80.807 -25.019 99.703 1.00 86.94 102 MET A O 1
ATOM 909 N N . ARG A 1 103 ? -79.036 -24.014 100.619 1.00 87.62 103 ARG A N 1
ATOM 910 C CA . ARG A 1 103 ? -78.762 -23.128 99.475 1.00 87.62 103 ARG A CA 1
ATOM 911 C C . ARG A 1 103 ? -78.395 -23.918 98.219 1.00 87.62 103 ARG A C 1
ATOM 913 O O . ARG A 1 103 ? -78.867 -23.567 97.143 1.00 87.62 103 ARG A O 1
ATOM 920 N N . GLN A 1 104 ? -77.584 -24.968 98.342 1.00 86.06 104 GLN A N 1
ATOM 921 C CA . GLN A 1 104 ? -77.263 -25.884 97.242 1.00 86.06 104 GLN A CA 1
ATOM 922 C C . GLN A 1 104 ? -78.527 -26.575 96.728 1.00 86.06 104 GLN A C 1
ATOM 924 O O . GLN A 1 104 ? -78.827 -26.480 95.543 1.00 86.06 104 GLN A O 1
ATOM 929 N N . TYR A 1 105 ? -79.330 -27.143 97.629 1.00 87.81 105 TYR A N 1
ATOM 930 C CA . TYR A 1 105 ? -80.603 -27.770 97.286 1.00 87.81 105 TYR A CA 1
ATOM 931 C C . TYR A 1 105 ? -81.546 -26.798 96.559 1.00 87.81 105 TYR A C 1
ATOM 933 O O . TYR A 1 105 ? -82.155 -27.168 95.560 1.00 87.81 105 TYR A O 1
ATOM 941 N N . ILE A 1 106 ? -81.642 -25.541 97.003 1.00 87.25 106 ILE A N 1
ATOM 942 C CA . ILE A 1 106 ? -82.455 -24.512 96.335 1.00 87.25 106 ILE A CA 1
ATOM 943 C C . ILE A 1 106 ? -81.893 -24.170 94.948 1.00 87.25 106 ILE A C 1
ATOM 945 O O . ILE A 1 106 ? -82.666 -24.056 94.001 1.00 87.25 106 ILE A O 1
ATOM 949 N N . ARG A 1 107 ? -80.569 -24.029 94.798 1.00 83.50 107 ARG A N 1
ATOM 950 C CA . ARG A 1 107 ? -79.928 -23.756 93.497 1.00 83.50 107 ARG A CA 1
ATOM 951 C C . ARG A 1 107 ? -80.151 -24.884 92.494 1.00 83.50 107 ARG A C 1
ATOM 953 O O . ARG A 1 107 ? -80.409 -24.612 91.329 1.00 83.50 107 ARG A O 1
ATOM 960 N N . GLU A 1 108 ? -80.068 -26.128 92.947 1.00 83.44 108 GLU A N 1
ATOM 961 C CA . GLU A 1 108 ? -80.204 -27.301 92.085 1.00 83.44 108 GLU A CA 1
ATOM 962 C C . GLU A 1 108 ? -81.664 -27.591 91.720 1.00 83.44 108 GLU A C 1
ATOM 964 O O . GLU A 1 108 ? -81.942 -27.933 90.568 1.00 83.44 108 GLU A O 1
ATOM 969 N N . ASN A 1 109 ? -82.601 -27.426 92.661 1.00 86.56 109 ASN A N 1
ATOM 970 C CA . ASN A 1 109 ? -84.014 -27.757 92.449 1.00 86.56 109 ASN A CA 1
ATOM 971 C C . ASN A 1 109 ? -84.860 -26.599 91.910 1.00 86.56 109 ASN A C 1
ATOM 973 O O . ASN A 1 109 ? -85.937 -26.853 91.375 1.00 86.56 109 ASN A O 1
ATOM 977 N N . SER A 1 110 ? -84.407 -25.346 92.026 1.00 90.75 110 SER A N 1
ATOM 978 C CA . SER A 1 110 ? -85.127 -24.210 91.447 1.00 90.75 110 SER A CA 1
ATOM 979 C C . SER A 1 110 ? -84.849 -24.096 89.940 1.00 90.75 110 SER A C 1
ATOM 981 O O . SER A 1 110 ? -83.705 -23.845 89.545 1.00 90.75 110 SER A O 1
ATOM 983 N N . PRO A 1 111 ? -85.869 -24.235 89.073 1.00 85.38 111 PRO A N 1
ATOM 984 C CA . PRO A 1 111 ? -85.694 -24.082 87.630 1.00 85.38 111 PRO A CA 1
ATOM 985 C C . PRO A 1 111 ? -85.322 -22.643 87.238 1.00 85.38 111 PRO A C 1
ATOM 987 O O . PRO A 1 111 ? -84.502 -22.450 86.345 1.00 85.38 111 PRO A O 1
ATOM 990 N N . GLU A 1 112 ? -85.835 -21.636 87.951 1.00 89.69 112 GLU A N 1
ATOM 991 C CA . GLU A 1 112 ? -85.569 -20.215 87.679 1.00 89.69 112 GLU A CA 1
ATOM 992 C C . GLU A 1 112 ? -84.087 -19.857 87.861 1.00 89.69 112 GLU A C 1
ATOM 994 O O . GLU A 1 112 ? -83.502 -19.147 87.041 1.00 89.69 112 GLU A O 1
ATOM 999 N N . LEU A 1 113 ? -83.443 -20.391 88.907 1.00 87.44 113 LEU A N 1
ATOM 1000 C CA . LEU A 1 113 ? -82.011 -20.178 89.139 1.00 87.44 113 LEU A CA 1
ATOM 1001 C C . LEU A 1 113 ? -81.162 -20.857 88.061 1.00 87.44 113 LEU A C 1
ATOM 1003 O O . LEU A 1 113 ? -80.170 -20.279 87.618 1.00 87.44 113 LEU A O 1
ATOM 1007 N N . ARG A 1 114 ? -81.577 -22.038 87.590 1.00 87.19 114 ARG A N 1
ATOM 1008 C CA . ARG A 1 114 ? -80.904 -22.753 86.499 1.00 87.19 114 ARG A CA 1
ATOM 1009 C C . ARG A 1 114 ? -81.011 -22.000 85.173 1.00 87.19 114 ARG A C 1
ATOM 1011 O O . ARG A 1 114 ? -80.034 -21.920 84.431 1.00 87.19 114 ARG A O 1
ATOM 1018 N N . GLU A 1 115 ? -82.169 -21.414 84.879 1.00 90.19 115 GLU A N 1
ATOM 1019 C CA . GLU A 1 115 ? -82.359 -20.570 83.695 1.00 90.19 115 GLU A CA 1
ATOM 1020 C C . GLU A 1 115 ? -81.527 -19.286 83.757 1.00 90.19 115 GLU A C 1
ATOM 1022 O O . GLU A 1 115 ? -80.920 -18.893 82.759 1.00 90.19 115 GLU A O 1
ATOM 1027 N N . LEU A 1 116 ? -81.461 -18.635 84.922 1.00 90.94 116 LEU A N 1
ATOM 1028 C CA . LEU A 1 116 ? -80.606 -17.464 85.123 1.00 90.94 116 LEU A CA 1
ATOM 1029 C C . LEU A 1 116 ? -79.121 -17.819 84.991 1.00 90.94 116 LEU A C 1
ATOM 1031 O O . LEU A 1 116 ? -78.379 -17.089 84.337 1.00 90.94 116 LEU A O 1
ATOM 1035 N N . GLU A 1 117 ? -78.690 -18.956 85.538 1.00 88.25 117 GLU A N 1
ATOM 1036 C CA . GLU A 1 117 ? -77.325 -19.459 85.376 1.00 88.25 117 GLU A CA 1
ATOM 1037 C C . GLU A 1 117 ? -77.004 -19.749 83.901 1.00 88.25 117 GLU A C 1
ATOM 1039 O O . GLU A 1 117 ? -75.937 -19.370 83.417 1.00 88.25 117 GLU A O 1
ATOM 1044 N N . ALA A 1 118 ? -77.930 -20.357 83.153 1.00 90.50 118 ALA A N 1
ATOM 1045 C CA . ALA A 1 118 ? -77.771 -20.593 81.719 1.00 90.50 118 ALA A CA 1
ATOM 1046 C C . ALA A 1 118 ? -77.675 -19.280 80.922 1.00 90.50 118 ALA A C 1
ATOM 1048 O O . ALA A 1 118 ? -76.809 -19.148 80.054 1.00 90.50 118 ALA A O 1
ATOM 1049 N N . LYS A 1 119 ? -78.504 -18.279 81.252 1.00 94.19 119 LYS A N 1
ATOM 1050 C CA . LYS A 1 119 ? -78.429 -16.934 80.657 1.00 94.19 119 LYS A CA 1
ATOM 1051 C C . LYS A 1 119 ? -77.093 -16.263 80.969 1.00 94.19 119 LYS A C 1
ATOM 1053 O O . LYS A 1 119 ? -76.462 -15.746 80.050 1.00 94.19 119 LYS A O 1
ATOM 1058 N N . LEU A 1 120 ? -76.612 -16.336 82.211 1.00 92.56 120 LEU A N 1
ATOM 1059 C CA . LEU A 1 120 ? -75.296 -15.814 82.591 1.00 92.56 120 LEU A CA 1
ATOM 1060 C C . LEU A 1 120 ? -74.169 -16.517 81.827 1.00 92.56 120 LEU A C 1
ATOM 1062 O O . LEU A 1 120 ? -73.336 -15.839 81.232 1.00 92.56 120 LEU A O 1
ATOM 1066 N N . LYS A 1 121 ? -74.175 -17.854 81.756 1.00 93.25 121 LYS A N 1
ATOM 1067 C CA . LYS A 1 121 ? -73.208 -18.628 80.956 1.00 93.25 121 LYS A CA 1
ATOM 1068 C C . LYS A 1 121 ? -73.226 -18.204 79.486 1.00 93.25 121 LYS A C 1
ATOM 1070 O O . LYS A 1 121 ? -72.169 -17.949 78.920 1.00 93.25 121 LYS A O 1
ATOM 1075 N N . SER A 1 122 ? -74.407 -18.046 78.887 1.00 92.81 122 SER A N 1
ATOM 1076 C CA . SER A 1 122 ? -74.533 -17.566 77.503 1.00 92.81 122 SER A CA 1
ATOM 1077 C C . SER A 1 122 ? -73.995 -16.143 77.318 1.00 92.81 122 SER A C 1
ATOM 1079 O O . SER A 1 122 ? -73.352 -15.858 76.312 1.00 92.81 122 SER A O 1
ATOM 1081 N N . ALA A 1 123 ? -74.183 -15.260 78.305 1.00 94.88 123 ALA A N 1
ATOM 1082 C CA . ALA A 1 123 ? -73.646 -13.905 78.276 1.00 94.88 123 ALA A CA 1
ATOM 1083 C C . ALA A 1 123 ? -72.111 -13.902 78.353 1.00 94.88 123 ALA A C 1
ATOM 1085 O O . ALA A 1 123 ? -71.476 -13.134 77.630 1.00 94.88 123 ALA A O 1
ATOM 1086 N N . TYR A 1 124 ? -71.508 -14.786 79.159 1.00 94.31 124 TYR A N 1
ATOM 1087 C CA . TYR A 1 124 ? -70.053 -14.969 79.192 1.00 94.31 124 TYR A CA 1
ATOM 1088 C C . TYR A 1 124 ? -69.510 -15.474 77.851 1.00 94.31 124 TYR A C 1
ATOM 1090 O O . TYR A 1 124 ? -68.579 -14.872 77.323 1.00 94.31 124 TYR A O 1
ATOM 1098 N N . VAL A 1 125 ? -70.140 -16.487 77.245 1.00 95.00 125 VAL A N 1
ATOM 1099 C CA . VAL A 1 125 ? -69.740 -16.982 75.914 1.00 95.00 125 VAL A CA 1
ATOM 1100 C C . VAL A 1 125 ? -69.886 -15.894 74.848 1.00 95.00 125 VAL A C 1
ATOM 1102 O O . VAL A 1 125 ? -69.010 -15.727 74.005 1.00 95.00 125 VAL A O 1
ATOM 1105 N N . ASN A 1 126 ? -70.958 -15.100 74.893 1.00 94.62 126 ASN A N 1
ATOM 1106 C CA . ASN A 1 126 ? -71.143 -13.990 73.957 1.00 94.62 126 ASN A CA 1
ATOM 1107 C C . ASN A 1 126 ? -70.093 -12.887 74.152 1.00 94.62 126 ASN A C 1
ATOM 1109 O O . ASN A 1 126 ? -69.632 -12.313 73.167 1.00 94.62 126 ASN A O 1
ATOM 1113 N N . LYS A 1 127 ? -69.677 -12.615 75.396 1.00 94.81 127 LYS A N 1
ATOM 1114 C CA . LYS A 1 127 ? -68.582 -11.682 75.695 1.00 94.81 127 LYS A CA 1
ATOM 1115 C C . LYS A 1 127 ? -67.251 -12.185 75.131 1.00 94.81 127 LYS A C 1
ATOM 1117 O O . LYS A 1 127 ? -66.530 -11.406 74.516 1.00 94.81 127 LYS A O 1
ATOM 1122 N N . GLU A 1 128 ? -66.938 -13.467 75.308 1.00 92.75 128 GLU A N 1
ATOM 1123 C CA . GLU A 1 128 ? -65.731 -14.083 74.738 1.00 92.75 128 GLU A CA 1
ATOM 1124 C C . GLU A 1 128 ? -65.761 -14.073 73.209 1.00 92.75 128 GLU A C 1
ATOM 1126 O O . GLU A 1 128 ? -64.780 -13.699 72.574 1.00 92.75 128 GLU A O 1
ATOM 1131 N N . ARG A 1 129 ? -66.910 -14.386 72.605 1.00 91.62 129 ARG A N 1
ATOM 1132 C CA . ARG A 1 129 ? -67.087 -14.325 71.151 1.00 91.62 129 ARG A CA 1
ATOM 1133 C C . ARG A 1 129 ? -66.899 -12.909 70.606 1.00 91.62 129 ARG A C 1
ATOM 1135 O O . ARG A 1 129 ? -66.276 -12.745 69.564 1.00 91.62 129 ARG A O 1
ATOM 1142 N N . ALA A 1 130 ? -67.408 -11.891 71.299 1.00 93.88 130 ALA A N 1
ATOM 1143 C CA . ALA A 1 130 ? -67.188 -10.497 70.919 1.00 93.88 130 ALA A CA 1
ATOM 1144 C C . ALA A 1 130 ? -65.702 -10.109 71.009 1.00 93.88 130 ALA A C 1
ATOM 1146 O O . ALA A 1 130 ? -65.195 -9.445 70.109 1.00 93.88 130 ALA A O 1
ATOM 1147 N N . ALA A 1 131 ? -64.994 -10.568 72.047 1.00 94.00 131 ALA A N 1
ATOM 1148 C CA . ALA A 1 131 ? -63.554 -10.354 72.174 1.00 94.00 131 ALA A CA 1
ATOM 1149 C C . ALA A 1 131 ? -62.766 -11.037 71.041 1.00 94.00 131 ALA A C 1
ATOM 1151 O O . ALA A 1 131 ? -61.892 -10.410 70.453 1.00 94.00 131 ALA A O 1
ATOM 1152 N N . GLN A 1 132 ? -63.126 -12.271 70.672 1.00 92.62 132 GLN A N 1
ATOM 1153 C CA . GLN A 1 132 ? -62.507 -12.986 69.549 1.00 92.62 132 GLN A CA 1
ATOM 1154 C C . GLN A 1 132 ? -62.742 -12.290 68.205 1.00 92.62 132 GLN A C 1
ATOM 1156 O O . GLN A 1 132 ? -61.834 -12.227 67.383 1.00 92.62 132 GLN A O 1
ATOM 1161 N N . ILE A 1 133 ? -63.948 -11.764 67.963 1.00 93.62 133 ILE A N 1
ATOM 1162 C CA . ILE A 1 133 ? -64.240 -11.005 66.738 1.00 93.62 133 ILE A CA 1
ATOM 1163 C C . ILE A 1 133 ? -63.377 -9.739 66.689 1.00 93.62 133 ILE A C 1
ATOM 1165 O O . ILE A 1 133 ? -62.754 -9.478 65.666 1.00 93.62 133 ILE A O 1
ATOM 1169 N N . ALA A 1 134 ? -63.270 -9.006 67.802 1.00 93.44 134 ALA A N 1
ATOM 1170 C CA . ALA A 1 134 ? -62.422 -7.819 67.880 1.00 93.44 134 ALA A CA 1
ATOM 1171 C C . ALA A 1 134 ? -60.930 -8.141 67.652 1.00 93.44 134 ALA A C 1
ATOM 1173 O O . ALA A 1 134 ? -60.240 -7.398 66.960 1.00 93.44 134 ALA A O 1
ATOM 1174 N N . GLU A 1 135 ? -60.434 -9.264 68.178 1.00 90.81 135 GLU A N 1
ATOM 1175 C CA . GLU A 1 135 ? -59.064 -9.741 67.940 1.00 90.81 135 GLU A CA 1
ATOM 1176 C C . GLU A 1 135 ? -58.837 -10.130 66.468 1.00 90.81 135 GLU A C 1
ATOM 1178 O O . GLU A 1 135 ? -57.828 -9.768 65.862 1.00 90.81 135 GLU A O 1
ATOM 1183 N N . GLN A 1 136 ? -59.797 -10.819 65.846 1.00 92.44 136 GLN A N 1
ATOM 1184 C CA . GLN A 1 136 ? -59.732 -11.157 64.421 1.00 92.44 136 GLN A CA 1
ATOM 1185 C C . GLN A 1 136 ? -59.771 -9.917 63.521 1.00 92.44 136 GLN A C 1
ATOM 1187 O O . GLN A 1 136 ? -59.105 -9.884 62.488 1.00 92.44 136 GLN A O 1
ATOM 1192 N N . GLU A 1 137 ? -60.539 -8.894 63.887 1.00 91.81 137 GLU A N 1
ATOM 1193 C CA . GLU A 1 137 ? -60.549 -7.620 63.169 1.00 91.81 137 GLU A CA 1
ATOM 1194 C C . GLU A 1 137 ? -59.218 -6.878 63.340 1.00 91.81 137 GLU A C 1
ATOM 1196 O O . GLU A 1 137 ? -58.646 -6.444 62.343 1.00 91.81 137 GLU A O 1
ATOM 1201 N N . ALA A 1 138 ? -58.673 -6.809 64.559 1.00 91.62 138 ALA A N 1
ATOM 1202 C CA . ALA A 1 138 ? -57.371 -6.194 64.823 1.00 91.62 138 ALA A CA 1
ATOM 1203 C C . ALA A 1 138 ? -56.245 -6.866 64.020 1.00 91.62 138 ALA A C 1
ATOM 1205 O O . ALA A 1 138 ? -55.522 -6.192 63.290 1.00 91.62 138 ALA A O 1
ATOM 1206 N N . THR A 1 139 ? -56.171 -8.198 64.053 1.00 89.44 139 THR A N 1
ATOM 1207 C CA . THR A 1 139 ? -55.177 -8.964 63.280 1.00 89.44 139 THR A CA 1
ATOM 1208 C C . THR A 1 139 ? -55.347 -8.806 61.766 1.00 89.44 139 THR A C 1
ATOM 1210 O O . THR A 1 139 ? -54.360 -8.792 61.033 1.00 89.44 139 THR A O 1
ATOM 1213 N N . ARG A 1 140 ? -56.578 -8.647 61.255 1.00 93.06 140 ARG A N 1
ATOM 1214 C CA . ARG A 1 140 ? -56.809 -8.310 59.837 1.00 93.06 140 ARG A CA 1
ATOM 1215 C C . ARG A 1 140 ? -56.291 -6.919 59.484 1.00 93.06 140 ARG A C 1
ATOM 1217 O O . ARG A 1 140 ? -55.687 -6.767 58.428 1.00 93.06 140 ARG A O 1
ATOM 1224 N N . PHE A 1 141 ? -56.526 -5.922 60.335 1.00 90.06 141 PHE A N 1
ATOM 1225 C CA . PHE A 1 141 ? -56.015 -4.567 60.112 1.00 90.06 141 PHE A CA 1
ATOM 1226 C C . PHE A 1 141 ? -54.486 -4.508 60.169 1.00 90.06 141 PHE A C 1
ATOM 1228 O O . PHE A 1 141 ? -53.883 -3.819 59.351 1.00 90.06 141 PHE A O 1
ATOM 1235 N N . GLU A 1 142 ? -53.862 -5.248 61.087 1.00 89.88 142 GLU A N 1
ATOM 1236 C CA . GLU A 1 142 ? -52.403 -5.389 61.155 1.00 89.88 142 GLU A CA 1
ATOM 1237 C C . GLU A 1 142 ? -51.846 -6.020 59.876 1.00 89.88 142 GLU A C 1
ATOM 1239 O O . GLU A 1 142 ? -50.943 -5.454 59.268 1.00 89.88 142 GLU A O 1
ATOM 1244 N N . ARG A 1 143 ? -52.451 -7.109 59.384 1.00 90.62 143 ARG A N 1
ATOM 1245 C CA . ARG A 1 143 ? -52.044 -7.723 58.108 1.00 90.62 143 ARG A CA 1
ATOM 1246 C C . ARG A 1 143 ? -52.193 -6.787 56.918 1.00 90.62 143 ARG A C 1
ATOM 1248 O O . ARG A 1 143 ? -51.287 -6.716 56.104 1.00 90.62 143 ARG A O 1
ATOM 1255 N N . MET A 1 144 ? -53.300 -6.048 56.823 1.00 88.38 144 MET A N 1
ATOM 1256 C CA . MET A 1 144 ? -53.478 -5.074 55.739 1.00 88.38 144 MET A CA 1
ATOM 1257 C C . MET A 1 144 ? -52.396 -3.991 55.776 1.00 88.38 144 MET A C 1
ATOM 1259 O O . MET A 1 144 ? -51.892 -3.597 54.733 1.00 88.38 144 MET A O 1
ATOM 1263 N N . ARG A 1 145 ? -51.998 -3.535 56.971 1.00 90.25 145 ARG A N 1
ATOM 1264 C CA . ARG A 1 145 ? -50.875 -2.601 57.120 1.00 90.25 145 ARG A CA 1
ATOM 1265 C C . ARG A 1 145 ? -49.552 -3.206 56.668 1.00 90.25 145 ARG A C 1
ATOM 1267 O O . ARG A 1 145 ? -48.824 -2.553 55.933 1.00 90.25 145 ARG A O 1
ATOM 1274 N N . GLU A 1 146 ? -49.255 -4.431 57.091 1.00 89.00 146 GLU A N 1
ATOM 1275 C CA . GLU A 1 146 ? -48.039 -5.139 56.679 1.00 89.00 146 GLU A CA 1
ATOM 1276 C C . GLU A 1 146 ? -48.002 -5.359 55.159 1.00 89.00 146 GLU A C 1
ATOM 1278 O O . GLU A 1 146 ? -46.968 -5.144 54.533 1.00 89.00 146 GLU A O 1
ATOM 1283 N N . GLU A 1 147 ? -49.132 -5.724 54.547 1.00 87.50 147 GLU A N 1
ATOM 1284 C CA . GLU A 1 147 ? -49.279 -5.872 53.095 1.00 87.50 147 GLU A CA 1
ATOM 1285 C C . GLU A 1 147 ? -49.097 -4.535 52.358 1.00 87.50 147 GLU A C 1
ATOM 1287 O O . GLU A 1 147 ? -48.417 -4.490 51.333 1.00 87.50 147 GLU A O 1
ATOM 1292 N N . GLU A 1 148 ? -49.650 -3.435 52.878 1.00 87.94 148 GLU A N 1
ATOM 1293 C CA . GLU A 1 148 ? -49.453 -2.090 52.323 1.00 87.94 148 GLU A CA 1
ATOM 1294 C C . GLU A 1 148 ? -47.992 -1.630 52.425 1.00 87.94 148 GLU A C 1
ATOM 1296 O O . GLU A 1 148 ? -47.450 -1.077 51.464 1.00 87.94 148 GLU A O 1
ATOM 1301 N N . ASP A 1 149 ? -47.340 -1.857 53.567 1.00 90.06 149 ASP A N 1
ATOM 1302 C CA . ASP A 1 149 ? -45.933 -1.510 53.770 1.00 90.06 149 ASP A CA 1
ATOM 1303 C C . ASP A 1 149 ? -45.023 -2.362 52.870 1.00 90.06 149 ASP A C 1
ATOM 1305 O O . ASP A 1 149 ? -44.102 -1.827 52.245 1.00 90.06 149 ASP A O 1
ATOM 1309 N N . PHE A 1 150 ? -45.328 -3.653 52.711 1.00 87.94 150 PHE A N 1
ATOM 1310 C CA . PHE A 1 150 ? -44.638 -4.536 51.772 1.00 87.94 150 PHE A CA 1
ATOM 1311 C C . PHE A 1 150 ? -44.833 -4.084 50.317 1.00 87.94 150 PHE A C 1
ATOM 1313 O O . PHE A 1 150 ? -43.866 -3.986 49.566 1.00 87.94 150 PHE A O 1
ATOM 1320 N N . ALA A 1 151 ? -46.056 -3.724 49.916 1.00 90.62 151 ALA A N 1
ATOM 1321 C CA . ALA A 1 151 ? -46.334 -3.221 48.571 1.00 90.62 151 ALA A CA 1
ATOM 1322 C C . ALA A 1 151 ? -45.582 -1.914 48.267 1.00 90.62 151 ALA A C 1
ATOM 1324 O O . ALA A 1 151 ? -45.094 -1.724 47.150 1.00 90.62 151 ALA A O 1
ATOM 1325 N N . ARG A 1 152 ? -45.440 -1.021 49.258 1.00 91.12 152 ARG A N 1
ATOM 1326 C CA . ARG A 1 152 ? -44.627 0.201 49.128 1.00 91.12 152 ARG A CA 1
ATOM 1327 C C . ARG A 1 152 ? -43.143 -0.107 48.967 1.00 91.12 152 ARG A C 1
ATOM 1329 O O . ARG A 1 152 ? -42.499 0.524 48.133 1.00 91.12 152 ARG A O 1
ATOM 1336 N N . GLN A 1 153 ? -42.609 -1.055 49.739 1.00 89.44 153 GLN A N 1
ATOM 1337 C CA . GLN A 1 153 ? -41.215 -1.489 49.609 1.00 89.44 153 GLN A CA 1
ATOM 1338 C C . GLN A 1 153 ? -40.955 -2.083 48.222 1.00 89.44 153 GLN A C 1
ATOM 1340 O O . GLN A 1 153 ? -40.060 -1.610 47.529 1.00 89.44 153 GLN A O 1
ATOM 1345 N N . MET A 1 154 ? -41.809 -3.006 47.773 1.00 86.38 154 MET A N 1
ATOM 1346 C CA . MET A 1 154 ? -41.729 -3.600 46.436 1.00 86.38 154 MET A CA 1
ATOM 1347 C C . MET A 1 154 ? -41.788 -2.542 45.328 1.00 86.38 154 MET A C 1
ATOM 1349 O O . MET A 1 154 ? -40.950 -2.548 44.434 1.00 86.38 154 MET A O 1
ATOM 1353 N N . SER A 1 155 ? -42.718 -1.584 45.415 1.00 85.69 155 SER A N 1
ATOM 1354 C CA . SER A 1 155 ? -42.829 -0.505 44.420 1.00 85.69 155 SER A CA 1
ATOM 1355 C C . SER A 1 155 ? -41.572 0.374 44.388 1.00 85.69 155 SER A C 1
ATOM 1357 O O . SER A 1 155 ? -41.097 0.743 43.318 1.00 85.69 155 SER A O 1
ATOM 1359 N N . SER A 1 156 ? -40.992 0.685 45.554 1.00 89.56 156 SER A N 1
ATOM 1360 C CA . SER A 1 156 ? -39.746 1.454 45.633 1.00 89.56 156 SER A CA 1
ATOM 1361 C C . SER A 1 156 ? -38.545 0.683 45.078 1.00 89.56 156 SER A C 1
ATOM 1363 O O . SER A 1 156 ? -37.651 1.304 44.505 1.00 89.56 156 SER A O 1
ATOM 1365 N N . GLU A 1 157 ? -38.481 -0.633 45.274 1.00 88.56 157 GLU A N 1
ATOM 1366 C CA . GLU A 1 157 ? -37.428 -1.485 44.710 1.00 88.56 157 GLU A CA 1
ATOM 1367 C C . GLU A 1 157 ? -37.572 -1.611 43.187 1.00 88.56 157 GLU A C 1
ATOM 1369 O O . GLU A 1 157 ? -36.580 -1.497 42.467 1.00 88.56 157 GLU A O 1
ATOM 1374 N N . GLU A 1 158 ? -38.799 -1.755 42.679 1.00 83.06 158 GLU A N 1
ATOM 1375 C CA . GLU A 1 158 ? -39.092 -1.754 41.242 1.00 83.06 158 GLU A CA 1
ATOM 1376 C C . GLU A 1 158 ? -38.714 -0.420 40.580 1.00 83.06 158 GLU A C 1
ATOM 1378 O O . GLU A 1 158 ? -38.095 -0.418 39.516 1.00 83.06 158 GLU A O 1
ATOM 1383 N N . GLU A 1 159 ? -39.009 0.719 41.216 1.00 88.81 159 GLU A N 1
ATOM 1384 C CA . GLU A 1 159 ? -38.593 2.042 40.729 1.00 88.81 159 GLU A CA 1
ATOM 1385 C C . GLU A 1 159 ? -37.065 2.200 40.701 1.00 88.81 159 GLU A C 1
ATOM 1387 O O . GLU A 1 159 ? -36.515 2.749 39.741 1.00 88.81 159 GLU A O 1
ATOM 1392 N N . GLN A 1 160 ? -36.361 1.703 41.723 1.00 87.50 160 GLN A N 1
ATOM 1393 C CA . GLN A 1 160 ? -34.896 1.720 41.758 1.00 87.50 160 GLN A CA 1
ATOM 1394 C C . GLN A 1 160 ? -34.302 0.839 40.655 1.00 87.50 160 GLN A C 1
ATOM 1396 O O . GLN A 1 160 ? -33.436 1.305 39.911 1.00 87.50 160 GLN A O 1
ATOM 1401 N N . ALA A 1 161 ? -34.811 -0.383 40.487 1.00 87.75 161 ALA A N 1
ATOM 1402 C CA . ALA A 1 161 ? -34.380 -1.303 39.437 1.00 87.75 161 ALA A CA 1
ATOM 1403 C C . ALA A 1 161 ? -34.647 -0.739 38.030 1.00 87.75 161 ALA A C 1
ATOM 1405 O O . ALA A 1 161 ? -33.774 -0.797 37.160 1.00 87.75 161 ALA A O 1
ATOM 1406 N N . ALA A 1 162 ? -35.813 -0.121 37.813 1.00 89.31 162 ALA A N 1
ATOM 1407 C CA . ALA A 1 162 ? -36.140 0.554 36.560 1.00 89.31 162 ALA A CA 1
ATOM 1408 C C . ALA A 1 162 ? -35.207 1.748 36.297 1.00 89.31 162 ALA A C 1
ATOM 1410 O O . ALA A 1 162 ? -34.747 1.946 35.170 1.00 89.31 162 ALA A O 1
ATOM 1411 N N . GLY A 1 163 ? -34.877 2.527 37.332 1.00 91.00 163 GLY A N 1
ATOM 1412 C CA . GLY A 1 163 ? -33.916 3.625 37.240 1.00 91.00 163 GLY A CA 1
ATOM 1413 C C . GLY A 1 163 ? -32.492 3.158 36.915 1.00 91.00 163 GLY A C 1
ATOM 1414 O O . GLY A 1 163 ? -31.784 3.816 36.151 1.00 91.00 163 GLY A O 1
ATOM 1415 N N . GLU A 1 164 ? -32.058 2.021 37.458 1.00 88.56 164 GLU A N 1
ATOM 1416 C CA . GLU A 1 164 ? -30.767 1.405 37.130 1.00 88.56 164 GLU A CA 1
ATOM 1417 C C . GLU A 1 164 ? -30.727 0.877 35.693 1.00 88.56 164 GLU A C 1
ATOM 1419 O O . GLU A 1 164 ? -29.764 1.152 34.975 1.00 88.56 164 GLU A O 1
ATOM 1424 N N . GLN A 1 165 ? -31.787 0.207 35.235 1.00 84.44 165 GLN A N 1
ATOM 1425 C CA . GLN A 1 165 ? -31.913 -0.229 33.841 1.00 84.44 165 GLN A CA 1
ATOM 1426 C C . GLN A 1 165 ? -31.867 0.952 32.870 1.00 84.44 165 GLN A C 1
ATOM 1428 O O . GLN A 1 165 ? -31.093 0.921 31.918 1.00 84.44 165 GLN A O 1
ATOM 1433 N N . GLN A 1 166 ? -32.588 2.041 33.153 1.00 86.38 166 GLN A N 1
ATOM 1434 C CA . GLN A 1 166 ? -32.530 3.246 32.321 1.00 86.38 166 GLN A CA 1
ATOM 1435 C C . GLN A 1 166 ? -31.120 3.846 32.239 1.00 86.38 166 GLN A C 1
ATOM 1437 O O . GLN A 1 166 ? -30.718 4.313 31.175 1.00 86.38 166 GLN A O 1
ATOM 1442 N N . LYS A 1 167 ? -30.349 3.836 33.334 1.00 89.75 167 LYS A N 1
ATOM 1443 C CA . LYS A 1 167 ? -28.951 4.303 33.319 1.00 89.75 167 LYS A CA 1
ATOM 1444 C C . LYS A 1 167 ? -28.063 3.403 32.466 1.00 89.75 167 LYS A C 1
ATOM 1446 O O . LYS A 1 167 ? -27.235 3.918 31.720 1.00 89.75 167 LYS A O 1
ATOM 1451 N N . LEU A 1 168 ? -28.225 2.085 32.567 1.00 90.06 168 LEU A N 1
ATOM 1452 C CA . LEU A 1 168 ? -27.488 1.133 31.733 1.00 90.06 168 LEU A CA 1
ATOM 1453 C C . LEU A 1 168 ? -27.835 1.315 30.253 1.00 90.06 168 LEU A C 1
ATOM 1455 O O . LEU A 1 168 ? -26.931 1.361 29.422 1.00 90.06 168 LEU A O 1
ATOM 1459 N N . ASP A 1 169 ? -29.113 1.509 29.929 1.00 87.00 169 ASP A N 1
ATOM 1460 C CA . ASP A 1 169 ? -29.568 1.775 28.564 1.00 87.00 169 ASP A CA 1
ATOM 1461 C C . ASP A 1 169 ? -28.998 3.092 28.022 1.00 87.00 169 ASP A C 1
ATOM 1463 O O . ASP A 1 169 ? -28.544 3.143 26.879 1.00 87.00 169 ASP A O 1
ATOM 1467 N N . GLN A 1 170 ? -28.955 4.149 28.841 1.00 89.69 170 GLN A N 1
ATOM 1468 C CA . GLN A 1 170 ? -28.315 5.420 28.483 1.00 89.69 170 GLN A CA 1
ATOM 1469 C C . GLN A 1 170 ? -26.818 5.245 28.219 1.00 89.69 170 GLN A C 1
ATOM 1471 O O . GLN A 1 170 ? -26.327 5.707 27.193 1.00 89.69 170 GLN A O 1
ATOM 1476 N N . GLN A 1 171 ? -26.099 4.525 29.084 1.00 89.69 171 GLN A N 1
ATOM 1477 C CA . GLN A 1 171 ? -24.681 4.220 28.873 1.00 89.69 171 GLN A CA 1
ATOM 1478 C C . GLN A 1 171 ? -24.463 3.423 27.584 1.00 89.69 171 GLN A C 1
ATOM 1480 O O . GLN A 1 171 ? -23.541 3.716 26.823 1.00 89.69 171 GLN A O 1
ATOM 1485 N N . HIS A 1 172 ? -25.331 2.451 27.298 1.00 88.81 172 HIS A N 1
ATOM 1486 C CA . HIS A 1 172 ? -25.282 1.692 26.053 1.00 88.81 172 HIS A CA 1
ATOM 1487 C C . HIS A 1 172 ? -25.518 2.591 24.834 1.00 88.81 172 HIS A C 1
ATOM 1489 O O . HIS A 1 172 ? -24.792 2.488 23.847 1.00 88.81 172 HIS A O 1
ATOM 1495 N N . GLN A 1 173 ? -26.496 3.497 24.895 1.00 87.12 173 GLN A N 1
ATOM 1496 C CA . GLN A 1 173 ? -26.763 4.465 23.829 1.00 87.12 173 GLN A CA 1
ATOM 1497 C C . GLN A 1 173 ? -25.587 5.424 23.620 1.00 87.12 173 GLN A C 1
ATOM 1499 O O . GLN A 1 173 ? -25.195 5.667 22.480 1.00 87.12 173 GLN A O 1
ATOM 1504 N N . GLU A 1 174 ? -24.983 5.930 24.695 1.00 91.69 174 GLU A N 1
ATOM 1505 C CA . GLU A 1 174 ? -23.793 6.782 24.629 1.00 91.69 174 GLU A CA 1
ATOM 1506 C C . GLU A 1 174 ? -22.608 6.054 23.987 1.00 91.69 174 GLU A C 1
ATOM 1508 O O . GLU A 1 174 ? -21.959 6.613 23.102 1.00 91.69 174 GLU A O 1
ATOM 1513 N N . GLN A 1 175 ? -22.358 4.798 24.367 1.00 91.12 175 GLN A N 1
ATOM 1514 C CA . GLN A 1 175 ? -21.322 3.964 23.751 1.00 91.12 175 GLN A CA 1
ATOM 1515 C C . GLN A 1 175 ? -21.604 3.713 22.266 1.00 91.12 175 GLN A C 1
ATOM 1517 O O . GLN A 1 175 ? -20.697 3.822 21.444 1.00 91.12 175 GLN A O 1
ATOM 1522 N N . MET A 1 176 ? -22.859 3.441 21.895 1.00 89.94 176 MET A N 1
ATOM 1523 C CA . MET A 1 176 ? -23.246 3.281 20.490 1.00 89.94 176 MET A CA 1
ATOM 1524 C C . MET A 1 176 ? -23.036 4.569 19.687 1.00 89.94 176 MET A C 1
ATOM 1526 O O . MET A 1 176 ? -22.556 4.505 18.557 1.00 89.94 176 MET A O 1
ATOM 1530 N N . LEU A 1 177 ? -23.339 5.737 20.261 1.00 93.62 177 LEU A N 1
ATOM 1531 C CA . LEU A 1 177 ? -23.090 7.034 19.626 1.00 93.62 177 LEU A CA 1
ATOM 1532 C C . LEU A 1 177 ? -21.592 7.329 19.484 1.00 93.62 177 LEU A C 1
ATOM 1534 O O . LEU A 1 177 ? -21.172 7.864 18.461 1.00 93.62 177 LEU A O 1
ATOM 1538 N N . GLN A 1 178 ? -20.779 6.991 20.487 1.00 92.19 178 GLN A N 1
ATOM 1539 C CA . GLN A 1 178 ? -19.319 7.110 20.403 1.00 92.19 178 GLN A CA 1
ATOM 1540 C C . GLN A 1 178 ? -18.764 6.208 19.301 1.00 92.19 178 GLN A C 1
ATOM 1542 O O . GLN A 1 178 ? -18.038 6.688 18.435 1.00 92.19 178 GLN A O 1
ATOM 1547 N N . TYR A 1 179 ? -19.200 4.950 19.261 1.00 89.94 179 TYR A N 1
ATOM 1548 C CA . TYR A 1 179 ? -18.818 4.006 18.217 1.00 89.94 179 TYR A CA 1
ATOM 1549 C C . TYR A 1 179 ? -19.234 4.483 16.817 1.00 89.94 179 TYR A C 1
ATOM 1551 O O . TYR A 1 179 ? -18.446 4.412 15.877 1.00 89.94 179 TYR A O 1
ATOM 1559 N N . GLN A 1 180 ? -20.444 5.036 16.665 1.00 90.75 180 GLN A N 1
ATOM 1560 C CA . GLN A 1 180 ? -20.886 5.638 15.402 1.00 90.75 180 GLN A CA 1
ATOM 1561 C C . GLN A 1 180 ? -19.995 6.814 14.985 1.00 90.75 180 GLN A C 1
ATOM 1563 O O . GLN A 1 180 ? -19.569 6.866 13.834 1.00 90.75 180 GLN A O 1
ATOM 1568 N N . ARG A 1 181 ? -19.652 7.719 15.912 1.00 93.06 181 ARG A N 1
ATOM 1569 C CA . ARG A 1 181 ? -18.746 8.848 15.635 1.00 93.06 181 ARG A CA 1
ATOM 1570 C C . ARG A 1 181 ? -17.349 8.385 15.229 1.00 93.06 181 ARG A C 1
ATOM 1572 O O . ARG A 1 181 ? -16.760 8.965 14.323 1.00 93.06 181 ARG A O 1
ATOM 1579 N N . GLU A 1 182 ? -16.814 7.355 15.879 1.00 93.94 182 GLU A N 1
ATOM 1580 C CA . GLU A 1 182 ? -15.527 6.757 15.508 1.00 93.94 182 GLU A CA 1
ATOM 1581 C C . GLU A 1 182 ? -15.581 6.148 14.103 1.00 93.94 182 GLU A C 1
ATOM 1583 O O . GLU A 1 182 ? -14.665 6.350 13.306 1.00 93.94 182 GLU A O 1
ATOM 1588 N N . LEU A 1 183 ? -16.673 5.456 13.765 1.00 92.06 183 LEU A N 1
ATOM 1589 C CA . LEU A 1 183 ? -16.878 4.894 12.431 1.00 92.06 183 LEU A CA 1
ATOM 1590 C C . LEU A 1 183 ? -16.961 5.998 11.363 1.00 92.06 183 LEU A C 1
ATOM 1592 O O . LEU A 1 183 ? -16.335 5.890 10.311 1.00 92.06 183 LEU A O 1
ATOM 1596 N N . GLU A 1 184 ? -17.690 7.081 11.640 1.00 92.00 184 GLU A N 1
ATOM 1597 C CA . GLU A 1 184 ? -17.769 8.255 10.764 1.00 92.00 184 GLU A CA 1
ATOM 1598 C C . GLU A 1 184 ? -16.393 8.901 10.556 1.00 92.00 184 GLU A C 1
ATOM 1600 O O . GLU A 1 184 ? -16.026 9.217 9.424 1.00 92.00 184 GLU A O 1
ATOM 1605 N N . GLN A 1 185 ? -15.590 9.038 11.616 1.00 93.50 185 GLN A N 1
ATOM 1606 C CA . GLN A 1 185 ? -14.214 9.534 11.510 1.00 93.50 185 GLN A CA 1
ATOM 1607 C C . GLN A 1 185 ? -13.340 8.614 10.651 1.00 93.50 185 GLN A C 1
ATOM 1609 O O . GLN A 1 185 ? -12.628 9.101 9.776 1.00 93.50 185 GLN A O 1
ATOM 1614 N N . GLN A 1 186 ? -13.440 7.293 10.823 1.00 93.12 186 GLN A N 1
ATOM 1615 C CA . GLN A 1 186 ? -12.713 6.331 9.986 1.00 93.12 186 GLN A CA 1
ATOM 1616 C C . GLN A 1 186 ? -13.109 6.432 8.508 1.00 93.12 186 GLN A C 1
ATOM 1618 O O . GLN A 1 186 ? -12.251 6.304 7.631 1.00 93.12 186 GLN A O 1
ATOM 1623 N N . LEU A 1 187 ? -14.391 6.663 8.210 1.00 90.69 187 LEU A N 1
ATOM 1624 C CA . LEU A 1 187 ? -14.858 6.878 6.840 1.00 90.69 187 LEU A CA 1
ATOM 1625 C C . LEU A 1 187 ? -14.280 8.169 6.252 1.00 90.69 187 LEU A C 1
ATOM 1627 O O . LEU A 1 187 ? -13.727 8.125 5.153 1.00 90.69 187 LEU A O 1
ATOM 1631 N N . LEU A 1 188 ? -14.327 9.276 6.999 1.00 94.44 188 LEU A N 1
ATOM 1632 C CA . LEU A 1 188 ? -13.749 10.556 6.579 1.00 94.44 188 LEU A CA 1
ATOM 1633 C C . LEU A 1 188 ? -12.236 10.458 6.351 1.00 94.44 188 LEU A C 1
ATOM 1635 O O . LEU A 1 188 ? -11.728 10.958 5.349 1.00 94.44 188 LEU A O 1
ATOM 1639 N N . ASP A 1 189 ? -11.507 9.784 7.237 1.00 94.00 189 ASP A N 1
ATOM 1640 C CA . ASP A 1 189 ? -10.065 9.585 7.089 1.00 94.00 189 ASP A CA 1
ATOM 1641 C C . ASP A 1 189 ? -9.737 8.696 5.885 1.00 94.00 189 ASP A C 1
ATOM 1643 O O . ASP A 1 189 ? -8.773 8.952 5.162 1.00 94.00 189 ASP A O 1
ATOM 1647 N N . ASN A 1 190 ? -10.551 7.674 5.616 1.00 92.31 190 ASN A N 1
ATOM 1648 C CA . ASN A 1 190 ? -10.406 6.859 4.413 1.00 92.31 190 ASN A CA 1
ATOM 1649 C C . ASN A 1 190 ? -10.697 7.661 3.137 1.00 92.31 190 ASN A C 1
ATOM 1651 O O . ASN A 1 190 ? -10.019 7.461 2.129 1.00 92.31 190 ASN A O 1
ATOM 1655 N N . GLU A 1 191 ? -11.675 8.565 3.151 1.00 91.69 191 GLU A N 1
ATOM 1656 C CA . GLU A 1 191 ? -11.936 9.472 2.030 1.00 91.69 191 GLU A CA 1
ATOM 1657 C C . GLU A 1 191 ? -10.790 10.461 1.812 1.00 91.69 191 GLU A C 1
ATOM 1659 O O . GLU A 1 191 ? -10.356 10.635 0.674 1.00 91.69 191 GLU A O 1
ATOM 1664 N N . ARG A 1 192 ? -10.235 11.038 2.884 1.00 92.75 192 ARG A N 1
ATOM 1665 C CA . ARG A 1 192 ? -9.048 11.905 2.812 1.00 92.75 192 ARG A CA 1
ATOM 1666 C C . ARG A 1 192 ? -7.851 11.179 2.217 1.00 92.75 192 ARG A C 1
ATOM 1668 O O . ARG A 1 192 ? -7.271 11.671 1.260 1.00 92.75 192 ARG A O 1
ATOM 1675 N N . LYS A 1 193 ? -7.551 9.964 2.685 1.00 93.19 193 LYS A N 1
ATOM 1676 C CA . LYS A 1 193 ? -6.474 9.137 2.113 1.00 93.19 193 LYS A CA 1
ATOM 1677 C C . LYS A 1 193 ? -6.687 8.850 0.628 1.00 93.19 193 LYS A C 1
ATOM 1679 O O . LYS A 1 193 ? -5.731 8.840 -0.137 1.00 93.19 193 LYS A O 1
ATOM 1684 N N . LYS A 1 194 ? -7.934 8.625 0.195 1.00 92.62 194 LYS A N 1
ATOM 1685 C CA . LYS A 1 194 ? -8.253 8.463 -1.235 1.00 92.62 194 LYS A CA 1
ATOM 1686 C C . LYS A 1 194 ? -8.009 9.751 -2.021 1.00 92.62 194 LYS A C 1
ATOM 1688 O O . LYS A 1 194 ? -7.530 9.669 -3.147 1.00 92.62 194 LYS A O 1
ATOM 1693 N N . GLN A 1 195 ? -8.342 10.911 -1.454 1.00 91.06 195 GLN A N 1
ATOM 1694 C CA . GLN A 1 195 ? -8.075 12.212 -2.074 1.00 91.06 195 GLN A CA 1
ATOM 1695 C C . GLN A 1 195 ? -6.570 12.476 -2.179 1.00 91.06 195 GLN A C 1
ATOM 1697 O O . GLN A 1 195 ? -6.098 12.777 -3.269 1.00 91.06 195 GLN A O 1
ATOM 1702 N N . GLU A 1 196 ? -5.812 12.270 -1.101 1.00 93.25 196 GLU A N 1
ATOM 1703 C CA . GLU A 1 196 ? -4.348 12.399 -1.081 1.00 93.25 196 GLU A CA 1
ATOM 1704 C C . GLU A 1 196 ? -3.694 11.472 -2.115 1.00 93.25 196 GLU A C 1
ATOM 1706 O O . GLU A 1 196 ? -2.915 11.930 -2.948 1.00 93.25 196 GLU A O 1
ATOM 1711 N N . ALA A 1 197 ? -4.088 10.195 -2.151 1.00 93.00 197 ALA A N 1
ATOM 1712 C CA . ALA A 1 197 ? -3.590 9.241 -3.141 1.00 93.00 197 ALA A CA 1
ATOM 1713 C C . ALA A 1 197 ? -3.944 9.648 -4.582 1.00 93.00 197 ALA A C 1
ATOM 1715 O O . ALA A 1 197 ? -3.162 9.436 -5.508 1.00 93.00 197 ALA A O 1
ATOM 1716 N N . TYR A 1 198 ? -5.119 10.246 -4.795 1.00 92.00 198 TYR A N 1
ATOM 1717 C CA . TYR A 1 198 ? -5.509 10.759 -6.105 1.00 92.00 198 TYR A CA 1
ATOM 1718 C C . TYR A 1 198 ? -4.692 11.996 -6.508 1.00 92.00 198 TYR A C 1
ATOM 1720 O O . TYR A 1 198 ? -4.297 12.122 -7.667 1.00 92.00 198 TYR A O 1
ATOM 1728 N N . GLU A 1 199 ? -4.390 12.893 -5.569 1.00 93.12 199 GLU A N 1
ATOM 1729 C CA . GLU A 1 199 ? -3.499 14.032 -5.805 1.00 93.12 199 GLU A CA 1
ATOM 1730 C C . GLU A 1 199 ? -2.066 13.588 -6.116 1.00 93.12 199 GLU A C 1
ATOM 1732 O O . GLU A 1 199 ? -1.436 14.137 -7.022 1.00 93.12 199 GLU A O 1
ATOM 1737 N N . GLU A 1 200 ? -1.551 12.593 -5.395 1.00 91.88 200 GLU A N 1
ATOM 1738 C CA . GLU A 1 200 ? -0.255 11.970 -5.675 1.00 91.88 200 GLU A CA 1
ATOM 1739 C C . GLU A 1 200 ? -0.240 11.340 -7.067 1.00 91.88 200 GLU A C 1
ATOM 1741 O O . GLU A 1 200 ? 0.642 11.652 -7.865 1.00 91.88 200 GLU A O 1
ATOM 1746 N N . PHE A 1 201 ? -1.271 10.568 -7.416 1.00 93.62 201 PHE A N 1
ATOM 1747 C CA . PHE A 1 201 ? -1.424 9.998 -8.752 1.00 93.62 201 PHE A CA 1
ATOM 1748 C C . PHE A 1 201 ? -1.432 11.070 -9.851 1.00 93.62 201 PHE A C 1
ATOM 1750 O O . PHE A 1 201 ? -0.807 10.897 -10.897 1.00 93.62 201 PHE A O 1
ATOM 1757 N N . LEU A 1 202 ? -2.113 12.201 -9.638 1.00 94.06 202 LEU A N 1
ATOM 1758 C CA . LEU A 1 202 ? -2.105 13.307 -10.599 1.00 94.06 202 LEU A CA 1
ATOM 1759 C C . LEU A 1 202 ? -0.716 13.943 -10.736 1.00 94.06 202 LEU A C 1
ATOM 1761 O O . LEU A 1 202 ? -0.310 14.256 -11.856 1.00 94.06 202 LEU A O 1
ATOM 1765 N N . LYS A 1 203 ? 0.021 14.114 -9.631 1.00 93.44 203 LYS A N 1
ATOM 1766 C CA . LYS A 1 203 ? 1.409 14.606 -9.661 1.00 93.44 203 LYS A CA 1
ATOM 1767 C C . LYS A 1 203 ? 2.313 13.639 -10.423 1.00 93.44 203 LYS A C 1
ATOM 1769 O O . LYS A 1 203 ? 3.047 14.079 -11.303 1.00 93.44 203 LYS A O 1
ATOM 1774 N N . GLU A 1 204 ? 2.221 12.341 -10.143 1.00 92.75 204 GLU A N 1
ATOM 1775 C CA . GLU A 1 204 ? 2.972 11.304 -10.857 1.00 92.75 204 GLU A CA 1
ATOM 1776 C C . GLU A 1 204 ? 2.629 11.285 -12.344 1.00 92.75 204 GLU A C 1
ATOM 1778 O O . GLU A 1 204 ? 3.530 11.261 -13.179 1.00 92.75 204 GLU A O 1
ATOM 1783 N N . LYS A 1 205 ? 1.342 11.372 -12.698 1.00 94.75 205 LYS A N 1
ATOM 1784 C CA . LYS A 1 205 ? 0.907 11.445 -14.093 1.00 94.75 205 LYS A CA 1
ATOM 1785 C C . LYS A 1 205 ? 1.527 12.646 -14.807 1.00 94.75 205 LYS A C 1
ATOM 1787 O O . LYS A 1 205 ? 2.055 12.479 -15.899 1.00 94.75 205 LYS A O 1
ATOM 1792 N N . LEU A 1 206 ? 1.502 13.831 -14.192 1.00 93.56 206 LEU A N 1
ATOM 1793 C CA . LEU A 1 206 ? 2.131 15.026 -14.763 1.00 93.56 206 LEU A CA 1
ATOM 1794 C C . LEU A 1 206 ? 3.644 14.839 -14.942 1.00 93.56 206 LEU A C 1
ATOM 1796 O O . LEU A 1 206 ? 4.173 15.178 -15.996 1.00 93.56 206 LEU A O 1
ATOM 1800 N N . MET A 1 207 ? 4.333 14.249 -13.960 1.00 90.12 207 MET A N 1
ATOM 1801 C CA . MET A 1 207 ? 5.762 13.932 -14.080 1.00 90.12 207 MET A CA 1
ATOM 1802 C C . MET A 1 207 ? 6.037 12.934 -15.212 1.00 90.12 207 MET A C 1
ATOM 1804 O O . MET A 1 207 ? 6.989 13.104 -15.971 1.00 90.12 207 MET A O 1
ATOM 1808 N N . VAL A 1 208 ? 5.204 11.902 -15.355 1.00 91.56 208 VAL A N 1
ATOM 1809 C CA . VAL A 1 208 ? 5.308 10.922 -16.444 1.00 91.56 208 VAL A CA 1
ATOM 1810 C C . VAL A 1 208 ? 5.052 11.586 -17.795 1.00 91.56 208 VAL A C 1
ATOM 1812 O O . VAL A 1 208 ? 5.825 11.365 -18.724 1.00 91.56 208 VAL A O 1
ATOM 1815 N N . ASP A 1 209 ? 4.035 12.440 -17.905 1.00 93.31 209 ASP A N 1
ATOM 1816 C CA . ASP A 1 209 ? 3.740 13.200 -19.122 1.00 93.31 209 ASP A CA 1
ATOM 1817 C C . ASP A 1 209 ? 4.917 14.126 -19.498 1.00 93.31 209 ASP A C 1
ATOM 1819 O O . ASP A 1 209 ? 5.283 14.222 -20.673 1.00 93.31 209 ASP A O 1
ATOM 1823 N N . GLU A 1 210 ? 5.580 14.752 -18.518 1.00 91.38 210 GLU A N 1
ATOM 1824 C CA . GLU A 1 210 ? 6.808 15.529 -18.730 1.00 91.38 210 GLU A CA 1
ATOM 1825 C C . GLU A 1 210 ? 7.986 14.667 -19.205 1.00 91.38 210 GLU A C 1
ATOM 1827 O O . GLU A 1 210 ? 8.721 15.079 -20.105 1.00 91.38 210 GLU A O 1
ATOM 1832 N N . ILE A 1 211 ? 8.175 13.472 -18.635 1.00 90.56 211 ILE A N 1
ATOM 1833 C CA . ILE A 1 211 ? 9.214 12.527 -19.073 1.00 90.56 211 ILE A CA 1
ATOM 1834 C C . ILE A 1 211 ? 8.944 12.081 -20.510 1.00 90.56 211 ILE A C 1
ATOM 1836 O O . ILE A 1 211 ? 9.844 12.129 -21.344 1.00 90.56 211 ILE A O 1
ATOM 1840 N N . ILE A 1 212 ? 7.705 11.698 -20.823 1.00 91.88 212 ILE A N 1
ATOM 1841 C CA . ILE A 1 212 ? 7.296 11.301 -22.173 1.00 91.88 212 ILE A CA 1
ATOM 1842 C C . ILE A 1 212 ? 7.556 12.444 -23.154 1.00 91.88 212 ILE A C 1
ATOM 1844 O O . ILE A 1 212 ? 8.116 12.221 -24.227 1.00 91.88 212 ILE A O 1
ATOM 1848 N N . ARG A 1 213 ? 7.205 13.680 -22.784 1.00 94.50 213 ARG A N 1
ATOM 1849 C CA . ARG A 1 213 ? 7.484 14.859 -23.604 1.00 94.50 213 ARG A CA 1
ATOM 1850 C C . ARG A 1 213 ? 8.984 15.041 -23.852 1.00 94.50 213 ARG A C 1
ATOM 1852 O O . ARG A 1 213 ? 9.360 15.254 -25.000 1.00 94.50 213 ARG A O 1
ATOM 1859 N N . LYS A 1 214 ? 9.829 14.909 -22.823 1.00 93.94 214 LYS A N 1
ATOM 1860 C CA . LYS A 1 214 ? 11.295 14.974 -22.970 1.00 93.94 214 LYS A CA 1
ATOM 1861 C C . LYS A 1 214 ? 11.827 13.880 -23.891 1.00 93.94 214 LYS A C 1
ATOM 1863 O O . LYS A 1 214 ? 12.621 14.191 -24.765 1.00 93.94 214 LYS A O 1
ATOM 1868 N N . ILE A 1 215 ? 11.339 12.644 -23.768 1.00 90.38 215 ILE A N 1
ATOM 1869 C CA . ILE A 1 215 ? 11.720 11.538 -24.663 1.00 90.38 215 ILE A CA 1
ATOM 1870 C C . ILE A 1 215 ? 11.348 11.870 -26.110 1.00 90.38 215 ILE A C 1
ATOM 1872 O O . ILE A 1 215 ? 12.166 11.703 -27.007 1.00 90.38 215 ILE A O 1
ATOM 1876 N N . TYR A 1 216 ? 10.140 12.385 -26.357 1.00 91.44 216 TYR A N 1
ATOM 1877 C CA . TYR A 1 216 ? 9.749 12.798 -27.706 1.00 91.44 216 TYR A CA 1
ATOM 1878 C C . TYR A 1 216 ? 10.617 13.939 -28.244 1.00 91.44 216 TYR A C 1
ATOM 1880 O O . TYR A 1 216 ? 10.966 13.922 -29.423 1.00 91.44 216 TYR A O 1
ATOM 1888 N N . GLU A 1 217 ? 10.956 14.928 -27.417 1.00 93.00 217 GLU A N 1
ATOM 1889 C CA . GLU A 1 217 ? 11.855 16.023 -27.795 1.00 93.00 217 GLU A CA 1
ATOM 1890 C C . GLU A 1 217 ? 13.265 15.492 -28.116 1.00 93.00 217 GLU A C 1
ATOM 1892 O O . GLU A 1 217 ? 13.807 15.810 -29.175 1.00 93.00 217 GLU A O 1
ATOM 1897 N N . GLU A 1 218 ? 13.822 14.616 -27.277 1.00 92.00 218 GLU A N 1
ATOM 1898 C CA . GLU A 1 218 ? 15.115 13.954 -27.493 1.00 92.00 218 GLU A CA 1
ATOM 1899 C C . GLU A 1 218 ? 15.123 13.108 -28.775 1.00 92.00 218 GLU A C 1
ATOM 1901 O O . GLU A 1 218 ? 16.026 13.257 -29.600 1.00 92.00 218 GLU A O 1
ATOM 1906 N N . ASP A 1 219 ? 14.088 12.300 -29.010 1.00 91.81 219 ASP A N 1
ATOM 1907 C CA . ASP A 1 219 ? 13.927 11.501 -30.230 1.00 91.81 219 ASP A CA 1
ATOM 1908 C C . ASP A 1 219 ? 13.856 12.380 -31.488 1.00 91.81 219 ASP A C 1
ATOM 1910 O O . ASP A 1 219 ? 14.408 12.034 -32.538 1.00 91.81 219 ASP A O 1
ATOM 1914 N N . GLN A 1 220 ? 13.165 13.523 -31.419 1.00 89.50 220 GLN A N 1
ATOM 1915 C CA . GLN A 1 220 ? 13.098 14.473 -32.533 1.00 89.50 220 GLN A CA 1
ATOM 1916 C C . GLN A 1 220 ? 14.464 15.103 -32.806 1.00 89.50 220 GLN A C 1
ATOM 1918 O O . GLN A 1 220 ? 14.885 15.154 -33.965 1.00 89.50 220 GLN A O 1
ATOM 1923 N N . MET A 1 221 ? 15.181 15.524 -31.762 1.00 87.44 221 MET A N 1
ATOM 1924 C CA . MET A 1 221 ? 16.534 16.063 -31.898 1.00 87.44 221 MET A CA 1
ATOM 1925 C C . MET A 1 221 ? 17.495 15.013 -32.464 1.00 87.44 221 MET A C 1
ATOM 1927 O O . MET A 1 221 ? 18.262 15.306 -33.379 1.00 87.44 221 MET A O 1
ATOM 1931 N N . GLU A 1 222 ? 17.421 13.762 -32.006 1.00 90.62 222 GLU A N 1
ATOM 1932 C CA . GLU A 1 222 ? 18.261 12.679 -32.516 1.00 90.62 222 GLU A CA 1
ATOM 1933 C C . GLU A 1 222 ? 17.977 12.395 -34.001 1.00 90.62 222 GLU A C 1
ATOM 1935 O O . GLU A 1 222 ? 18.906 12.209 -34.794 1.00 90.62 222 GLU A O 1
ATOM 1940 N N . ARG A 1 223 ? 16.703 12.422 -34.416 1.00 89.31 223 ARG A N 1
ATOM 1941 C CA . ARG A 1 223 ? 16.315 12.311 -35.834 1.00 89.31 223 ARG A CA 1
ATOM 1942 C C . ARG A 1 223 ? 16.868 13.463 -36.665 1.00 89.31 223 ARG A C 1
ATOM 1944 O O . ARG A 1 223 ? 17.385 13.210 -37.752 1.00 89.31 223 ARG A O 1
ATOM 1951 N N . GLN A 1 224 ? 16.793 14.697 -36.170 1.00 87.62 224 GLN A N 1
ATOM 1952 C CA . GLN A 1 224 ? 17.364 15.861 -36.854 1.00 87.62 224 GLN A CA 1
ATOM 1953 C C . GLN A 1 224 ? 18.880 15.721 -37.011 1.00 87.62 224 GLN A C 1
ATOM 1955 O O . GLN A 1 224 ? 19.378 15.799 -38.131 1.00 87.62 224 GLN A O 1
ATOM 1960 N N . MET A 1 225 ? 19.596 15.373 -35.939 1.00 86.19 225 MET A N 1
ATOM 1961 C CA . MET A 1 225 ? 21.043 15.137 -35.980 1.00 86.19 225 MET A CA 1
ATOM 1962 C C . MET A 1 225 ? 21.420 14.000 -36.943 1.00 86.19 225 MET A C 1
ATOM 1964 O O . MET A 1 225 ? 22.422 14.088 -37.653 1.00 86.19 225 MET A O 1
ATOM 1968 N N . LYS A 1 226 ? 20.628 12.921 -37.007 1.00 90.12 226 LYS A N 1
ATOM 1969 C CA . LYS A 1 226 ? 20.820 11.838 -37.990 1.00 90.12 226 LYS A CA 1
ATOM 1970 C C . LYS A 1 226 ? 20.632 12.344 -39.421 1.00 90.12 226 LYS A C 1
ATOM 1972 O O . LYS A 1 226 ? 21.455 12.032 -40.277 1.00 90.12 226 LYS A O 1
ATOM 1977 N N . LEU A 1 227 ? 19.596 13.141 -39.684 1.00 90.69 227 LEU A N 1
ATOM 1978 C CA . LEU A 1 227 ? 19.365 13.744 -41.000 1.00 90.69 227 LEU A CA 1
ATOM 1979 C C . LEU A 1 227 ? 20.487 14.708 -41.396 1.00 90.69 227 LEU A C 1
ATOM 1981 O O . LEU A 1 227 ? 20.911 14.692 -42.547 1.00 90.69 227 LEU A O 1
ATOM 1985 N N . GLU A 1 228 ? 20.991 15.515 -40.466 1.00 90.62 228 GLU A N 1
ATOM 1986 C CA . GLU A 1 228 ? 22.131 16.406 -40.702 1.00 90.62 228 GLU A CA 1
ATOM 1987 C C . GLU A 1 228 ? 23.402 15.624 -41.029 1.00 90.62 228 GLU A C 1
ATOM 1989 O O . GLU A 1 228 ? 24.066 15.939 -42.013 1.00 90.62 228 GLU A O 1
ATOM 1994 N N . LYS A 1 229 ? 23.695 14.544 -40.292 1.00 90.25 229 LYS A N 1
ATOM 1995 C CA . LYS A 1 229 ? 24.812 13.638 -40.611 1.00 90.25 229 LYS A CA 1
ATOM 1996 C C . LYS A 1 229 ? 24.657 13.005 -41.994 1.00 90.25 229 LYS A C 1
ATOM 1998 O O . LYS A 1 229 ? 25.621 12.943 -42.751 1.00 90.25 229 LYS A O 1
ATOM 2003 N N . ILE A 1 230 ? 23.451 12.562 -42.354 1.00 90.69 230 ILE A N 1
ATOM 2004 C CA . ILE A 1 230 ? 23.179 12.020 -43.692 1.00 90.69 230 ILE A CA 1
ATOM 2005 C C . ILE A 1 230 ? 23.414 13.093 -44.760 1.00 90.69 230 ILE A C 1
ATOM 2007 O O . ILE A 1 230 ? 24.085 12.818 -45.745 1.00 90.69 230 ILE A O 1
ATOM 2011 N N . LYS A 1 231 ? 22.931 14.323 -44.565 1.00 91.38 231 LYS A N 1
ATOM 2012 C CA . LYS A 1 231 ? 23.165 15.424 -45.512 1.00 91.38 231 LYS A CA 1
ATOM 2013 C C . LYS A 1 231 ? 24.648 15.776 -45.639 1.00 91.38 231 LYS A C 1
ATOM 2015 O O . LYS A 1 231 ? 25.120 15.947 -46.755 1.00 91.38 231 LYS A O 1
ATOM 2020 N N . ALA A 1 232 ? 25.380 15.837 -44.526 1.00 90.00 232 ALA A N 1
ATOM 2021 C CA . ALA A 1 232 ? 26.818 16.101 -44.526 1.00 90.00 232 ALA A CA 1
ATOM 2022 C C . ALA A 1 232 ? 27.586 15.002 -45.279 1.00 90.00 232 ALA A C 1
ATOM 2024 O O . ALA A 1 232 ? 28.332 15.296 -46.205 1.00 90.00 232 ALA A O 1
ATOM 2025 N N . THR A 1 233 ? 27.319 13.728 -44.975 1.00 87.56 233 THR A N 1
ATOM 2026 C CA . THR A 1 233 ? 27.940 12.603 -45.702 1.00 87.56 233 THR A CA 1
ATOM 2027 C C . THR A 1 233 ? 27.547 12.570 -47.181 1.00 87.56 233 THR A C 1
ATOM 2029 O O . THR A 1 233 ? 28.368 12.225 -48.023 1.00 87.56 233 THR A O 1
ATOM 2032 N N . GLN A 1 234 ? 26.318 12.959 -47.537 1.00 88.56 234 GLN A N 1
ATOM 2033 C CA . GLN A 1 234 ? 25.907 13.107 -48.937 1.00 88.56 234 GLN A CA 1
ATOM 2034 C C . GLN A 1 234 ? 26.708 14.199 -49.653 1.00 88.56 234 GLN A C 1
ATOM 2036 O O . GLN A 1 234 ? 27.180 13.949 -50.759 1.00 88.56 234 GLN A O 1
ATOM 2041 N N . GLN A 1 235 ? 26.911 15.358 -49.022 1.00 90.50 235 GLN A N 1
ATOM 2042 C CA . GLN A 1 235 ? 27.745 16.435 -49.566 1.00 90.50 235 GLN A CA 1
ATOM 2043 C C . GLN A 1 235 ? 29.196 15.980 -49.749 1.00 90.50 235 GLN A C 1
ATOM 2045 O O . GLN A 1 235 ? 29.750 16.157 -50.829 1.00 90.50 235 GLN A O 1
ATOM 2050 N N . GLU A 1 236 ? 29.779 15.302 -48.757 1.00 89.75 236 GLU A N 1
ATOM 2051 C CA . GLU A 1 236 ? 31.127 14.725 -48.861 1.00 89.75 236 GLU A CA 1
ATOM 2052 C C . GLU A 1 236 ? 31.230 13.711 -50.016 1.00 89.75 236 GLU A C 1
ATOM 2054 O O . GLU A 1 236 ? 32.208 13.707 -50.764 1.00 89.75 236 GLU A O 1
ATOM 2059 N N . ILE A 1 237 ? 30.208 12.868 -50.215 1.00 90.56 237 ILE A N 1
ATOM 2060 C CA . ILE A 1 237 ? 30.149 11.918 -51.338 1.00 90.56 237 ILE A CA 1
ATOM 2061 C C . ILE A 1 237 ? 30.048 12.653 -52.679 1.00 90.56 237 ILE A C 1
ATOM 2063 O O . ILE A 1 237 ? 30.679 12.236 -53.653 1.00 90.56 237 ILE A O 1
ATOM 2067 N N . GLU A 1 238 ? 29.240 13.708 -52.768 1.00 91.44 238 GLU A N 1
ATOM 2068 C CA . GLU A 1 238 ? 29.103 14.517 -53.980 1.00 91.44 238 GLU A CA 1
ATOM 2069 C C . GLU A 1 238 ? 30.410 15.235 -54.323 1.00 91.44 238 GLU A C 1
ATOM 2071 O O . GLU A 1 238 ? 30.860 15.169 -55.468 1.00 91.44 238 GLU A O 1
ATOM 2076 N N . GLU A 1 239 ? 31.065 15.848 -53.340 1.00 90.75 239 GLU A N 1
ATOM 2077 C CA . GLU A 1 239 ? 32.382 16.466 -53.498 1.00 90.75 239 GLU A CA 1
ATOM 2078 C C . GLU A 1 239 ? 33.434 15.441 -53.928 1.00 90.75 239 GLU A C 1
ATOM 2080 O O . GLU A 1 239 ? 34.176 15.685 -54.881 1.00 90.75 239 GLU A O 1
ATOM 2085 N N . PHE A 1 240 ? 33.452 14.256 -53.313 1.00 90.50 240 PHE A N 1
ATOM 2086 C CA . PHE A 1 240 ? 34.358 13.177 -53.701 1.00 90.50 240 PHE A CA 1
ATOM 2087 C C . PHE A 1 240 ? 34.103 12.688 -55.134 1.00 90.50 240 PHE A C 1
ATOM 2089 O O . PHE A 1 240 ? 35.048 12.462 -55.889 1.00 90.50 240 PHE A O 1
ATOM 2096 N N . LYS A 1 241 ? 32.836 12.560 -55.551 1.00 88.00 241 LYS A N 1
ATOM 2097 C CA . LYS A 1 241 ? 32.486 12.216 -56.939 1.00 88.00 241 LYS A CA 1
ATOM 2098 C C . LYS A 1 241 ? 32.959 13.286 -57.918 1.00 88.00 241 LYS A C 1
ATOM 2100 O O . LYS A 1 241 ? 33.537 12.926 -58.940 1.00 88.00 241 LYS A O 1
ATOM 2105 N N . ARG A 1 242 ? 32.779 14.573 -57.597 1.00 90.38 242 ARG A N 1
ATOM 2106 C CA . ARG A 1 242 ? 33.281 15.686 -58.421 1.00 90.38 242 ARG A CA 1
ATOM 2107 C C . ARG A 1 242 ? 34.800 15.641 -58.547 1.00 90.38 242 ARG A C 1
ATOM 2109 O O . ARG A 1 242 ? 35.307 15.672 -59.661 1.00 90.38 242 ARG A O 1
ATOM 2116 N N . GLN A 1 243 ? 35.515 15.456 -57.439 1.00 86.75 243 GLN A N 1
ATOM 2117 C CA . GLN A 1 243 ? 36.973 15.296 -57.447 1.00 86.75 243 GLN A CA 1
ATOM 2118 C C . GLN A 1 243 ? 37.412 14.070 -58.258 1.00 86.75 243 GLN A C 1
ATOM 2120 O O . GLN A 1 243 ? 38.404 14.122 -58.982 1.00 86.75 243 GLN A O 1
ATOM 2125 N N . GLN A 1 244 ? 36.671 12.962 -58.183 1.00 84.00 244 GLN A N 1
ATOM 2126 C CA . GLN A 1 244 ? 36.953 11.770 -58.979 1.00 84.00 244 GLN A CA 1
ATOM 2127 C C . GLN A 1 244 ? 36.709 12.010 -60.476 1.00 84.00 244 GLN A C 1
ATOM 2129 O O . GLN A 1 244 ? 37.467 11.508 -61.305 1.00 84.00 244 GLN A O 1
ATOM 2134 N N . GLU A 1 245 ? 35.665 12.750 -60.844 1.00 85.81 245 GLU A N 1
ATOM 2135 C CA . GLU A 1 245 ? 35.385 13.138 -62.229 1.00 85.81 245 GLU A CA 1
ATOM 2136 C C . GLU A 1 245 ? 36.441 14.095 -62.778 1.00 85.81 245 GLU A C 1
ATOM 2138 O O . GLU A 1 245 ? 36.930 13.869 -63.885 1.00 85.81 245 GLU A O 1
ATOM 2143 N N . GLU A 1 246 ? 36.842 15.097 -61.993 1.00 88.62 246 GLU A N 1
ATOM 2144 C CA . GLU A 1 246 ? 37.943 16.011 -62.307 1.00 88.62 246 GLU A CA 1
ATOM 2145 C C . GLU A 1 246 ? 39.252 15.240 -62.482 1.00 88.62 246 GLU A C 1
ATOM 2147 O O . GLU A 1 246 ? 39.925 15.398 -63.496 1.00 88.62 246 GLU A O 1
ATOM 2152 N N . TRP A 1 247 ? 39.566 14.312 -61.572 1.00 88.38 247 TRP A N 1
ATOM 2153 C CA . TRP A 1 247 ? 40.730 13.438 -61.701 1.00 88.38 247 TRP A CA 1
ATOM 2154 C C . TRP A 1 247 ? 40.657 12.572 -62.963 1.00 88.38 247 TRP A C 1
ATOM 2156 O O . TRP A 1 247 ? 41.621 12.512 -63.720 1.00 88.38 247 TRP A O 1
ATOM 2166 N N . ARG A 1 248 ? 39.505 11.952 -63.258 1.00 87.12 248 ARG A N 1
ATOM 2167 C CA . ARG A 1 248 ? 39.299 11.181 -64.499 1.00 87.12 248 ARG A CA 1
ATOM 2168 C C . ARG A 1 248 ? 39.397 12.050 -65.748 1.00 87.12 248 ARG A C 1
ATOM 2170 O O . ARG A 1 248 ? 39.743 11.537 -66.808 1.00 87.12 248 ARG A O 1
ATOM 2177 N N . TYR A 1 249 ? 39.003 13.318 -65.679 1.00 83.75 249 TYR A N 1
ATOM 2178 C CA . TYR A 1 249 ? 39.130 14.263 -66.783 1.00 83.75 249 TYR A CA 1
ATOM 2179 C C . TYR A 1 249 ? 40.601 14.641 -66.991 1.00 83.75 249 TYR A C 1
ATOM 2181 O O . TYR A 1 249 ? 41.115 14.448 -68.087 1.00 83.75 249 TYR A O 1
ATOM 2189 N N . SER A 1 250 ? 41.310 15.044 -65.932 1.00 80.62 250 SER A N 1
ATOM 2190 C CA . SER A 1 250 ? 42.747 15.334 -65.984 1.00 80.62 250 SER A CA 1
ATOM 2191 C C . SER A 1 250 ? 43.577 14.129 -66.431 1.00 80.62 250 SER A C 1
ATOM 2193 O O . SER A 1 250 ? 44.525 14.284 -67.195 1.00 80.62 250 SER A O 1
ATOM 2195 N N . GLU A 1 251 ? 43.221 12.919 -65.999 1.00 84.44 251 GLU A N 1
ATOM 2196 C CA . GLU A 1 251 ? 43.907 11.697 -66.421 1.00 84.44 251 GLU A CA 1
ATOM 2197 C C . GLU A 1 251 ? 43.618 11.370 -67.890 1.00 84.44 251 GLU A C 1
ATOM 2199 O O . GLU A 1 251 ? 44.522 10.980 -68.623 1.00 84.44 251 GLU A O 1
ATOM 2204 N N . ARG A 1 252 ? 42.387 11.606 -68.366 1.00 82.19 252 ARG A N 1
ATOM 2205 C CA . ARG A 1 252 ? 42.067 11.510 -69.797 1.00 82.19 252 ARG A CA 1
ATOM 2206 C C . ARG A 1 252 ? 42.848 12.524 -70.622 1.00 82.19 252 ARG A C 1
ATOM 2208 O O . ARG A 1 252 ? 43.410 12.130 -71.633 1.00 82.19 252 ARG A O 1
ATOM 2215 N N . GLU A 1 253 ? 42.961 13.775 -70.184 1.00 85.94 253 GLU A N 1
ATOM 2216 C CA . GLU A 1 253 ? 43.778 14.778 -70.880 1.00 85.94 253 GLU A CA 1
ATOM 2217 C C . GLU A 1 253 ? 45.261 14.389 -70.923 1.00 85.94 253 GLU A C 1
ATOM 2219 O O . GLU A 1 253 ? 45.908 14.549 -71.960 1.00 85.94 253 GLU A O 1
ATOM 2224 N N . ARG A 1 254 ? 45.805 13.825 -69.834 1.00 83.25 254 ARG A N 1
ATOM 2225 C CA . ARG A 1 254 ? 47.175 13.283 -69.810 1.00 83.25 254 ARG A CA 1
ATOM 2226 C C . ARG A 1 254 ? 47.342 12.130 -70.794 1.00 83.25 254 ARG A C 1
ATOM 2228 O O . ARG A 1 254 ? 48.258 12.173 -71.611 1.00 83.25 254 ARG A O 1
ATOM 2235 N N . MET A 1 255 ? 46.434 11.156 -70.765 1.00 79.62 255 MET A N 1
ATOM 2236 C CA . MET A 1 255 ? 46.435 10.018 -71.688 1.00 79.62 255 MET A CA 1
ATOM 2237 C C . MET A 1 255 ? 46.275 10.465 -73.143 1.00 79.62 255 MET A C 1
ATOM 2239 O O . MET A 1 255 ? 46.961 9.956 -74.020 1.00 79.62 255 MET A O 1
ATOM 2243 N N . GLU A 1 256 ? 45.412 11.438 -73.432 1.00 85.00 256 GLU A N 1
ATOM 2244 C CA . GLU A 1 256 ? 45.264 12.009 -74.772 1.00 85.00 256 GLU A CA 1
ATOM 2245 C C . GLU A 1 256 ? 46.525 12.749 -75.223 1.00 85.00 256 GLU A C 1
ATOM 2247 O O . GLU A 1 256 ? 46.912 12.636 -76.385 1.00 85.00 256 GLU A O 1
ATOM 2252 N N . ALA A 1 257 ? 47.194 13.483 -74.330 1.00 87.69 257 ALA A N 1
ATOM 2253 C CA . ALA A 1 257 ? 48.460 14.140 -74.637 1.00 87.69 257 ALA A CA 1
ATOM 2254 C C . ALA A 1 257 ? 49.584 13.124 -74.905 1.00 87.69 257 ALA A C 1
ATOM 2256 O O . ALA A 1 257 ? 50.355 13.300 -75.849 1.00 87.69 257 ALA A O 1
ATOM 2257 N N . GLU A 1 258 ? 49.669 12.045 -74.124 1.00 84.94 258 GLU A N 1
ATOM 2258 C CA . GLU A 1 258 ? 50.606 10.944 -74.370 1.00 84.94 258 GLU A CA 1
ATOM 2259 C C . GLU A 1 258 ? 50.280 10.199 -75.665 1.00 84.94 258 GLU A C 1
ATOM 2261 O O . GLU A 1 258 ? 51.172 9.978 -76.480 1.00 84.94 258 GLU A O 1
ATOM 2266 N N . ASN A 1 259 ? 49.006 9.911 -75.927 1.00 83.94 259 ASN A N 1
ATOM 2267 C CA . ASN A 1 259 ? 48.563 9.302 -77.177 1.00 83.94 259 ASN A CA 1
ATOM 2268 C C . ASN A 1 259 ? 48.891 10.185 -78.385 1.00 83.94 259 ASN A C 1
ATOM 2270 O O . ASN A 1 259 ? 49.356 9.667 -79.396 1.00 83.94 259 ASN A O 1
ATOM 2274 N N . LYS A 1 260 ? 48.721 11.511 -78.290 1.00 89.56 260 LYS A N 1
ATOM 2275 C CA . LYS A 1 260 ? 49.151 12.449 -79.342 1.00 89.56 260 LYS A CA 1
ATOM 2276 C C . LYS A 1 260 ? 50.655 12.353 -79.588 1.00 89.56 260 LYS A C 1
ATOM 2278 O O . LYS A 1 260 ? 51.057 12.213 -80.737 1.00 89.56 260 LYS A O 1
ATOM 2283 N N . ARG A 1 261 ? 51.475 12.322 -78.531 1.00 84.56 261 ARG A N 1
ATOM 2284 C CA . ARG A 1 261 ? 52.933 12.126 -78.655 1.00 84.56 261 ARG A CA 1
ATOM 2285 C C . ARG A 1 261 ? 53.285 10.781 -79.292 1.00 84.56 261 ARG A C 1
ATOM 2287 O O . ARG A 1 261 ? 54.211 10.716 -80.095 1.00 84.56 261 ARG A O 1
ATOM 2294 N N . ILE A 1 262 ? 52.552 9.715 -78.964 1.00 81.62 262 ILE A N 1
ATOM 2295 C CA . ILE A 1 262 ? 52.732 8.393 -79.580 1.00 81.62 262 ILE A CA 1
ATOM 2296 C C . ILE A 1 262 ? 52.380 8.453 -81.068 1.00 81.62 262 ILE A C 1
ATOM 2298 O O . ILE A 1 262 ? 53.161 7.973 -81.880 1.00 81.62 262 ILE A O 1
ATOM 2302 N N . VAL A 1 263 ? 51.256 9.071 -81.441 1.00 84.50 263 VAL A N 1
ATOM 2303 C CA . VAL A 1 263 ? 50.850 9.232 -82.847 1.00 84.50 263 VAL A CA 1
ATOM 2304 C C . VAL A 1 263 ? 51.866 10.069 -83.624 1.00 84.50 263 VAL A C 1
ATOM 2306 O O . VAL A 1 263 ? 52.266 9.678 -84.715 1.00 84.50 263 VAL A O 1
ATOM 2309 N N . GLU A 1 264 ? 52.340 11.181 -83.062 1.00 84.44 264 GLU A N 1
ATOM 2310 C CA . GLU A 1 264 ? 53.401 11.999 -83.660 1.00 84.44 264 GLU A CA 1
ATOM 2311 C C . GLU A 1 264 ? 54.687 11.186 -83.866 1.00 84.44 264 GLU A C 1
ATOM 2313 O O . GLU A 1 264 ? 55.276 11.218 -84.947 1.00 84.44 264 GLU A O 1
ATOM 2318 N N . PHE A 1 265 ? 55.091 10.391 -82.872 1.00 82.94 265 PHE A N 1
ATOM 2319 C CA . PHE A 1 265 ? 56.242 9.498 -82.982 1.00 82.94 265 PHE A CA 1
ATOM 2320 C C . PHE A 1 265 ? 56.032 8.385 -84.022 1.00 82.94 265 PHE A C 1
ATOM 2322 O O . PHE A 1 265 ? 56.952 8.076 -84.780 1.00 82.94 265 PHE A O 1
ATOM 2329 N N . MET A 1 266 ? 54.833 7.801 -84.097 1.00 75.56 266 MET A N 1
ATOM 2330 C CA . MET A 1 266 ? 54.478 6.810 -85.115 1.00 75.56 266 MET A CA 1
ATOM 2331 C C . MET A 1 266 ? 54.531 7.412 -86.518 1.00 75.56 266 MET A C 1
ATOM 2333 O O . MET A 1 266 ? 55.105 6.791 -87.405 1.00 75.56 266 MET A O 1
ATOM 2337 N N . ASN A 1 267 ? 54.012 8.625 -86.711 1.00 83.81 267 ASN A N 1
ATOM 2338 C CA . ASN A 1 267 ? 54.075 9.329 -87.991 1.00 83.81 267 ASN A CA 1
ATOM 2339 C C . ASN A 1 267 ? 55.524 9.641 -88.387 1.00 83.81 267 ASN A C 1
ATOM 2341 O O . ASN A 1 267 ? 55.901 9.423 -89.533 1.00 83.81 267 ASN A O 1
ATOM 2345 N N . LEU A 1 268 ? 56.364 10.087 -87.445 1.00 83.81 268 LEU A N 1
ATOM 2346 C CA . LEU A 1 268 ? 57.798 10.283 -87.693 1.00 83.81 268 LEU A CA 1
ATOM 2347 C C . LEU A 1 268 ? 58.483 8.970 -88.091 1.00 83.81 268 LEU A C 1
ATOM 2349 O O . LEU A 1 268 ? 59.267 8.945 -89.036 1.00 83.81 268 LEU A O 1
ATOM 2353 N N . LYS A 1 269 ? 58.163 7.861 -87.412 1.00 81.50 269 LYS A N 1
ATOM 2354 C CA . LYS A 1 269 ? 58.682 6.533 -87.764 1.00 81.50 269 LYS A CA 1
ATOM 2355 C C . LYS A 1 269 ? 58.213 6.069 -89.137 1.00 81.50 269 LYS A C 1
ATOM 2357 O O . LYS A 1 269 ? 59.028 5.554 -89.894 1.00 81.50 269 LYS A O 1
ATOM 2362 N N . GLN A 1 270 ? 56.945 6.289 -89.469 1.00 72.00 270 GLN A N 1
ATOM 2363 C CA . GLN A 1 270 ? 56.403 6.002 -90.793 1.00 72.00 270 GLN A CA 1
ATOM 2364 C C . GLN A 1 270 ? 57.096 6.840 -91.866 1.00 72.00 270 GLN A C 1
ATOM 2366 O O . GLN A 1 270 ? 57.518 6.271 -92.859 1.00 72.00 270 GLN A O 1
ATOM 2371 N N . GLN A 1 271 ? 57.335 8.135 -91.648 1.00 75.12 271 GLN A N 1
ATOM 2372 C CA . GLN A 1 271 ? 58.097 8.976 -92.582 1.00 75.12 271 GLN A CA 1
ATOM 2373 C C . GLN A 1 271 ? 59.557 8.513 -92.728 1.00 75.12 271 GLN A C 1
ATOM 2375 O O . GLN A 1 271 ? 60.111 8.495 -93.827 1.00 75.12 271 GLN A O 1
ATOM 2380 N N . GLU A 1 272 ? 60.212 8.096 -91.640 1.00 75.88 272 GLU A N 1
ATOM 2381 C CA . GLU A 1 272 ? 61.546 7.482 -91.708 1.00 75.88 272 GLU A CA 1
ATOM 2382 C C . GLU A 1 272 ? 61.534 6.170 -92.509 1.00 75.88 272 GLU A C 1
ATOM 2384 O O . GLU A 1 272 ? 62.477 5.886 -93.248 1.00 75.88 272 GLU A O 1
ATOM 2389 N N . GLU A 1 273 ? 60.493 5.351 -92.366 1.00 71.00 273 GLU A N 1
ATOM 2390 C CA . GLU A 1 273 ? 60.322 4.125 -93.144 1.00 71.00 273 GLU A CA 1
ATOM 2391 C C . GLU A 1 273 ? 59.980 4.414 -94.606 1.00 71.00 273 GLU A C 1
ATOM 2393 O O . GLU A 1 273 ? 60.593 3.816 -95.483 1.00 71.00 273 GLU A O 1
ATOM 2398 N N . GLU A 1 274 ? 59.099 5.367 -94.895 1.00 72.94 274 GLU A N 1
ATOM 2399 C CA . GLU A 1 274 ? 58.762 5.823 -96.245 1.00 72.94 274 GLU A CA 1
ATOM 2400 C C . GLU A 1 274 ? 59.998 6.369 -96.954 1.00 72.94 274 GLU A C 1
ATOM 2402 O O . GLU A 1 274 ? 60.324 5.900 -98.036 1.00 72.94 274 GLU A O 1
ATOM 2407 N N . THR A 1 275 ? 60.776 7.246 -96.315 1.00 77.00 275 THR A N 1
ATOM 2408 C CA . THR A 1 275 ? 62.040 7.747 -96.885 1.00 77.00 275 THR A CA 1
ATOM 2409 C C . THR A 1 275 ? 63.087 6.642 -97.064 1.00 77.00 275 THR A C 1
ATOM 2411 O O . THR A 1 275 ? 63.898 6.692 -97.993 1.00 77.00 275 THR A O 1
ATOM 2414 N N . ARG A 1 276 ? 63.103 5.607 -96.209 1.00 75.12 276 ARG A N 1
ATOM 2415 C CA . ARG A 1 276 ? 63.921 4.400 -96.441 1.00 75.12 276 ARG A CA 1
ATOM 2416 C C . ARG A 1 276 ? 63.410 3.607 -97.641 1.00 75.12 276 ARG A C 1
ATOM 2418 O O . ARG A 1 276 ? 64.230 3.170 -98.446 1.00 75.12 276 ARG A O 1
ATOM 2425 N N . MET A 1 277 ? 62.098 3.429 -97.770 1.00 66.00 277 MET A N 1
ATOM 2426 C CA . MET A 1 277 ? 61.464 2.729 -98.886 1.00 66.00 277 MET A CA 1
ATOM 2427 C C . MET A 1 277 ? 61.654 3.482 -100.203 1.00 66.00 277 MET A C 1
ATOM 2429 O O . MET A 1 277 ? 61.950 2.846 -101.206 1.00 66.00 277 MET A O 1
ATOM 2433 N N . GLU A 1 278 ? 61.587 4.811 -100.208 1.00 74.19 278 GLU A N 1
ATOM 2434 C CA . GLU A 1 278 ? 61.912 5.662 -101.356 1.00 74.19 278 GLU A CA 1
ATOM 2435 C C . GLU A 1 278 ? 63.372 5.495 -101.764 1.00 74.19 278 GLU A C 1
ATOM 2437 O O . GLU A 1 278 ? 63.640 5.167 -102.911 1.00 74.19 278 GLU A O 1
ATOM 2442 N N . LYS A 1 279 ? 64.325 5.566 -100.825 1.00 78.38 279 LYS A N 1
ATOM 2443 C CA . LYS A 1 279 ? 65.743 5.288 -101.127 1.00 78.38 279 LYS A CA 1
ATOM 2444 C C . LYS A 1 279 ? 65.970 3.869 -101.652 1.00 78.38 279 LYS A C 1
ATOM 2446 O O . LYS A 1 279 ? 66.886 3.641 -102.441 1.00 78.38 279 LYS A O 1
ATOM 2451 N N . MET A 1 280 ? 65.187 2.890 -101.194 1.00 68.62 280 MET A N 1
ATOM 2452 C CA . MET A 1 280 ? 65.231 1.529 -101.732 1.00 68.62 280 MET A CA 1
ATOM 2453 C C . MET A 1 280 ? 64.642 1.464 -103.143 1.00 68.62 280 MET A C 1
ATOM 2455 O O . MET A 1 280 ? 65.264 0.836 -103.995 1.00 68.62 280 MET A O 1
ATOM 2459 N N . ARG A 1 281 ? 63.533 2.162 -103.415 1.00 70.81 281 ARG A N 1
ATOM 2460 C CA . ARG A 1 281 ? 62.952 2.303 -104.758 1.00 70.81 281 ARG A CA 1
ATOM 2461 C C . ARG A 1 281 ? 63.909 3.004 -105.712 1.00 70.81 281 ARG A C 1
ATOM 2463 O O . ARG A 1 281 ? 64.195 2.441 -106.752 1.00 70.81 281 ARG A O 1
ATOM 2470 N N . GLU A 1 282 ? 64.517 4.125 -105.333 1.00 77.19 282 GLU A N 1
ATOM 2471 C CA . GLU A 1 282 ? 65.547 4.808 -106.132 1.00 77.19 282 GLU A CA 1
ATOM 2472 C C . GLU A 1 282 ? 66.734 3.881 -106.444 1.00 77.19 282 GLU A C 1
ATOM 2474 O O . GLU A 1 282 ? 67.267 3.869 -107.554 1.00 77.19 282 GLU A O 1
ATOM 2479 N N . ARG A 1 283 ? 67.155 3.051 -105.477 1.00 72.19 283 ARG A N 1
ATOM 2480 C CA . ARG A 1 283 ? 68.196 2.032 -105.698 1.00 72.19 283 ARG A CA 1
ATOM 2481 C C . ARG A 1 283 ? 67.731 0.918 -106.631 1.00 72.19 283 ARG A C 1
ATOM 2483 O O . ARG A 1 283 ? 68.550 0.398 -107.387 1.00 72.19 283 ARG A O 1
ATOM 2490 N N . GLU A 1 284 ? 66.474 0.501 -106.552 1.00 69.81 284 GLU A N 1
ATOM 2491 C CA . GLU A 1 284 ? 65.886 -0.486 -107.460 1.00 69.81 284 GLU A CA 1
ATOM 2492 C C . GLU A 1 284 ? 65.727 0.079 -108.870 1.00 69.81 284 GLU A C 1
ATOM 2494 O O . GLU A 1 284 ? 66.170 -0.568 -109.811 1.00 69.81 284 GLU A O 1
ATOM 2499 N N . GLU A 1 285 ? 65.242 1.307 -109.020 1.00 76.38 285 GLU A N 1
ATOM 2500 C CA . GLU A 1 285 ? 65.167 2.038 -110.284 1.00 76.38 285 GLU A CA 1
ATOM 2501 C C . GLU A 1 285 ? 66.560 2.223 -110.894 1.00 76.38 285 GLU A C 1
ATOM 2503 O O . GLU A 1 285 ? 66.764 1.924 -112.068 1.00 76.38 285 GLU A O 1
ATOM 2508 N N . ALA A 1 286 ? 67.572 2.600 -110.106 1.00 76.81 286 ALA A N 1
ATOM 2509 C CA . ALA A 1 286 ? 68.957 2.665 -110.577 1.00 76.81 286 ALA A CA 1
ATOM 2510 C C . ALA A 1 286 ? 69.485 1.289 -111.029 1.00 76.81 286 ALA A C 1
ATOM 2512 O O . ALA A 1 286 ? 70.186 1.189 -112.041 1.00 76.81 286 ALA A O 1
ATOM 2513 N N . LYS A 1 287 ? 69.127 0.205 -110.321 1.00 74.81 287 LYS A N 1
ATOM 2514 C CA . LYS A 1 287 ? 69.433 -1.169 -110.754 1.00 74.81 287 LYS A CA 1
ATOM 2515 C C . LYS A 1 287 ? 68.678 -1.537 -112.028 1.00 74.81 287 LYS A C 1
ATOM 2517 O O . LYS A 1 287 ? 69.249 -2.227 -112.865 1.00 74.81 287 LYS A O 1
ATOM 2522 N N . GLU A 1 288 ? 67.433 -1.106 -112.203 1.00 73.25 288 GLU A N 1
ATOM 2523 C CA . GLU A 1 288 ? 66.672 -1.315 -113.434 1.00 73.25 288 GLU A CA 1
ATOM 2524 C C . GLU A 1 288 ? 67.256 -0.533 -114.607 1.00 73.25 288 GLU A C 1
ATOM 2526 O O . GLU A 1 288 ? 67.397 -1.098 -115.687 1.00 73.25 288 GLU A O 1
ATOM 2531 N N . HIS A 1 289 ? 67.671 0.718 -114.407 1.00 75.38 289 HIS A N 1
ATOM 2532 C CA . HIS A 1 289 ? 68.399 1.493 -115.409 1.00 75.38 289 HIS A CA 1
ATOM 2533 C C . HIS A 1 289 ? 69.707 0.801 -115.804 1.00 75.38 289 HIS A C 1
ATOM 2535 O O . HIS A 1 289 ? 69.988 0.660 -116.993 1.00 75.38 289 HIS A O 1
ATOM 2541 N N . LEU A 1 290 ? 70.468 0.283 -114.832 1.00 75.88 290 LEU A N 1
ATOM 2542 C CA . LEU A 1 290 ? 71.665 -0.511 -115.111 1.00 75.88 290 LEU A CA 1
ATOM 2543 C C . LEU A 1 290 ? 71.327 -1.804 -115.868 1.00 75.88 290 LEU A C 1
ATOM 2545 O O . LEU A 1 290 ? 72.021 -2.148 -116.820 1.00 75.88 290 LEU A O 1
ATOM 2549 N N . ARG A 1 291 ? 70.258 -2.512 -115.480 1.00 71.44 291 ARG A N 1
ATOM 2550 C CA . ARG A 1 291 ? 69.782 -3.716 -116.181 1.00 71.44 291 ARG A CA 1
ATOM 2551 C C . ARG A 1 291 ? 69.387 -3.399 -117.621 1.00 71.44 291 ARG A C 1
ATOM 2553 O O . ARG A 1 291 ? 69.808 -4.129 -118.507 1.00 71.44 291 ARG A O 1
ATOM 2560 N N . LYS A 1 292 ? 68.651 -2.312 -117.869 1.00 79.12 292 LYS A N 1
ATOM 2561 C CA . LYS A 1 292 ? 68.287 -1.848 -119.219 1.00 79.12 292 LYS A CA 1
ATOM 2562 C C . LYS A 1 292 ? 69.533 -1.534 -120.049 1.00 79.12 292 LYS A C 1
ATOM 2564 O O . LYS A 1 292 ? 69.665 -2.065 -121.142 1.00 79.12 292 LYS A O 1
ATOM 2569 N N . ALA A 1 293 ? 70.494 -0.795 -119.492 1.00 78.88 293 ALA A N 1
ATOM 2570 C CA . ALA A 1 293 ? 71.760 -0.510 -120.169 1.00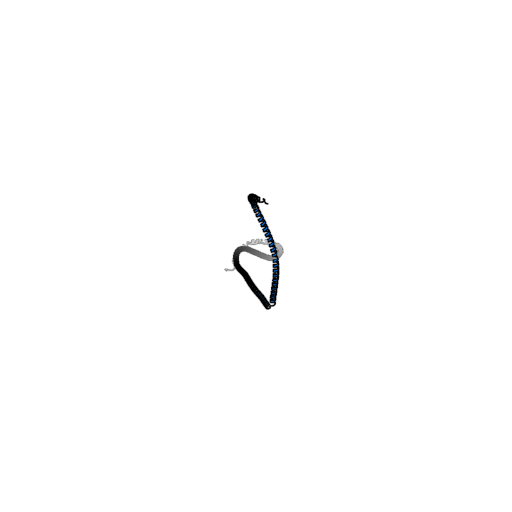 78.88 293 ALA A CA 1
ATOM 2571 C C . ALA A 1 293 ? 72.586 -1.781 -120.456 1.00 78.88 293 ALA A C 1
ATOM 2573 O O . ALA A 1 293 ? 73.254 -1.876 -121.483 1.00 78.88 293 ALA A O 1
ATOM 2574 N N . LEU A 1 294 ? 72.554 -2.777 -119.562 1.00 73.44 294 LEU A N 1
ATOM 2575 C CA . LEU A 1 294 ? 73.186 -4.079 -119.797 1.00 73.44 294 LEU A CA 1
ATOM 2576 C C . LEU A 1 294 ? 72.469 -4.872 -120.895 1.00 73.44 294 LEU A C 1
ATOM 2578 O O . LEU A 1 294 ? 73.145 -5.486 -121.713 1.00 73.44 294 LEU A O 1
ATOM 2582 N N . VAL A 1 295 ? 71.134 -4.847 -120.942 1.00 75.81 295 VAL A N 1
ATOM 2583 C CA . VAL A 1 295 ? 70.357 -5.471 -122.024 1.00 75.81 295 VAL A CA 1
ATOM 2584 C C . VAL A 1 295 ? 70.678 -4.809 -123.361 1.00 75.81 295 VAL A C 1
ATOM 2586 O O . VAL A 1 295 ? 71.010 -5.524 -124.297 1.00 75.81 295 VAL A O 1
ATOM 2589 N N . GLU A 1 296 ? 70.694 -3.477 -123.441 1.00 78.12 296 GLU A N 1
ATOM 2590 C CA . GLU A 1 296 ? 71.082 -2.749 -124.659 1.00 78.12 296 GLU A CA 1
ATOM 2591 C C . GLU A 1 296 ? 72.509 -3.084 -125.107 1.00 78.12 296 GLU A C 1
ATOM 2593 O O . GLU A 1 296 ? 72.745 -3.281 -126.296 1.00 78.12 296 GLU A O 1
ATOM 2598 N N . LYS A 1 297 ? 73.462 -3.212 -124.172 1.00 76.69 297 LYS A N 1
ATOM 2599 C CA . LYS A 1 297 ? 74.822 -3.675 -124.494 1.00 76.69 297 LYS A CA 1
ATOM 2600 C C . LYS A 1 297 ? 74.836 -5.110 -125.013 1.00 76.69 297 LYS A C 1
ATOM 2602 O O . LYS A 1 297 ? 75.503 -5.374 -126.001 1.00 76.69 297 LYS A O 1
ATOM 2607 N N . ILE A 1 298 ? 74.091 -6.027 -124.392 1.00 74.50 298 ILE A N 1
ATOM 2608 C CA . ILE A 1 298 ? 73.999 -7.421 -124.854 1.00 74.50 298 ILE A CA 1
ATOM 2609 C C . ILE A 1 298 ? 73.334 -7.493 -126.233 1.00 74.50 298 ILE A C 1
ATOM 2611 O O . ILE A 1 298 ? 73.767 -8.276 -127.072 1.00 74.50 298 ILE A O 1
ATOM 2615 N N . GLU A 1 299 ? 72.292 -6.703 -126.486 1.00 75.62 299 GLU A N 1
ATOM 2616 C CA . GLU A 1 299 ? 71.653 -6.610 -127.801 1.00 75.62 299 GLU A CA 1
ATOM 2617 C C . GLU A 1 299 ? 72.584 -5.985 -128.840 1.00 75.62 299 GLU A C 1
ATOM 2619 O O . GLU A 1 299 ? 72.650 -6.485 -129.958 1.00 75.62 299 GLU A O 1
ATOM 2624 N N . GLY A 1 300 ? 73.344 -4.952 -128.474 1.00 76.25 300 GLY A N 1
ATOM 2625 C CA . GLY A 1 300 ? 74.393 -4.377 -129.315 1.00 76.25 300 GLY A CA 1
ATOM 2626 C C . GLY A 1 300 ? 75.471 -5.401 -129.666 1.00 76.25 300 GLY A C 1
ATOM 2627 O O . GLY A 1 300 ? 75.764 -5.598 -130.840 1.00 76.25 300 GLY A O 1
ATOM 2628 N N . ASP A 1 301 ? 75.993 -6.124 -128.674 1.00 76.75 301 ASP A N 1
ATOM 2629 C CA . ASP A 1 301 ? 76.981 -7.188 -128.871 1.00 76.75 301 ASP A CA 1
ATOM 2630 C C . ASP A 1 301 ? 76.414 -8.338 -129.717 1.00 76.75 301 ASP A C 1
ATOM 2632 O O . ASP A 1 301 ? 77.130 -8.918 -130.531 1.00 76.75 301 ASP A O 1
ATOM 2636 N N . LYS A 1 302 ? 75.131 -8.690 -129.546 1.00 73.94 302 LYS A N 1
ATOM 2637 C CA . LYS A 1 302 ? 74.449 -9.677 -130.396 1.00 73.94 302 LYS A CA 1
ATOM 2638 C C . LYS A 1 302 ? 74.325 -9.188 -131.832 1.00 73.94 302 LYS A C 1
ATOM 2640 O O . LYS A 1 302 ? 74.688 -9.947 -132.716 1.00 73.94 302 LYS A O 1
ATOM 2645 N N . ARG A 1 303 ? 73.903 -7.940 -132.066 1.00 72.25 303 ARG A N 1
ATOM 2646 C CA . ARG A 1 303 ? 73.852 -7.351 -133.415 1.00 72.25 303 ARG A CA 1
ATOM 2647 C C . ARG A 1 303 ? 75.229 -7.340 -134.062 1.00 72.25 303 ARG A C 1
ATOM 2649 O O . ARG A 1 303 ? 75.354 -7.779 -135.190 1.00 72.25 303 ARG A O 1
ATOM 2656 N N . GLN A 1 304 ? 76.274 -6.960 -133.329 1.00 73.38 304 GLN A N 1
ATOM 2657 C CA . GLN A 1 304 ? 77.647 -7.030 -133.835 1.00 73.38 304 GLN A CA 1
ATOM 2658 C C . GLN A 1 304 ? 78.079 -8.466 -134.150 1.00 73.38 304 GLN A C 1
ATOM 2660 O O . GLN A 1 304 ? 78.759 -8.698 -135.144 1.00 73.38 304 GLN A O 1
ATOM 2665 N N . ARG A 1 305 ? 77.701 -9.454 -133.328 1.00 70.56 305 ARG A N 1
ATOM 2666 C CA . ARG A 1 305 ? 77.969 -10.870 -133.629 1.00 70.56 305 ARG A CA 1
ATOM 2667 C C . ARG A 1 305 ? 77.199 -11.343 -134.855 1.00 70.56 305 ARG A C 1
ATOM 2669 O O . ARG A 1 305 ? 77.798 -12.013 -135.683 1.00 70.56 305 ARG A O 1
ATOM 2676 N N . GLU A 1 306 ? 75.929 -10.977 -134.983 1.00 73.44 306 GLU A N 1
ATOM 2677 C CA . GLU A 1 306 ? 75.088 -11.291 -136.140 1.00 73.44 306 GLU A CA 1
ATOM 2678 C C . GLU A 1 306 ? 75.631 -10.629 -137.412 1.00 73.44 306 GLU A C 1
ATOM 2680 O O . GLU A 1 306 ? 75.745 -11.300 -138.428 1.00 73.44 306 GLU A O 1
ATOM 2685 N N . GLU A 1 307 ? 76.060 -9.367 -137.356 1.00 73.69 307 GLU A N 1
ATOM 2686 C CA . GLU A 1 307 ? 76.742 -8.667 -138.453 1.00 73.69 307 GLU A CA 1
ATOM 2687 C C . GLU A 1 307 ? 78.060 -9.368 -138.820 1.00 73.69 307 GLU A C 1
ATOM 2689 O O . GLU A 1 307 ? 78.327 -9.625 -139.991 1.00 73.69 307 GLU A O 1
ATOM 2694 N N . MET A 1 308 ? 78.872 -9.765 -137.835 1.00 68.69 308 MET A N 1
ATOM 2695 C CA . MET A 1 308 ? 80.108 -10.516 -138.084 1.00 68.69 308 MET A CA 1
ATOM 2696 C C . MET A 1 308 ? 79.847 -11.923 -138.643 1.00 68.69 308 MET A C 1
ATOM 2698 O O . MET A 1 308 ? 80.643 -12.423 -139.436 1.00 68.69 308 MET A O 1
ATOM 2702 N N . GLU A 1 309 ? 78.765 -12.586 -138.234 1.00 71.94 309 GLU A N 1
ATOM 2703 C CA . GLU A 1 309 ? 78.335 -13.872 -138.790 1.00 71.94 309 GLU A CA 1
ATOM 2704 C C . GLU A 1 309 ? 77.785 -13.713 -140.211 1.00 71.94 309 GLU A C 1
ATOM 2706 O O . GLU A 1 309 ? 78.124 -14.527 -141.066 1.00 71.94 309 GLU A O 1
ATOM 2711 N N . GLN A 1 310 ? 77.041 -12.644 -140.502 1.00 71.50 310 GLN A N 1
ATOM 2712 C CA . GLN A 1 310 ? 76.610 -12.289 -141.857 1.00 71.50 310 GLN A CA 1
ATOM 2713 C C . GLN A 1 310 ? 77.814 -12.047 -142.768 1.00 71.50 310 GLN A C 1
ATOM 2715 O O . GLN A 1 310 ? 77.909 -12.690 -143.805 1.00 71.50 310 GLN A O 1
ATOM 2720 N N . VAL A 1 311 ? 78.796 -11.249 -142.339 1.00 76.00 311 VAL A N 1
ATOM 2721 C CA . VAL A 1 311 ? 80.039 -11.028 -143.100 1.00 76.00 311 VAL A CA 1
ATOM 2722 C C . VAL A 1 311 ? 80.819 -12.335 -143.299 1.00 76.00 311 VAL A C 1
ATOM 2724 O O . VAL A 1 311 ? 81.406 -12.557 -144.354 1.00 76.00 311 VAL A O 1
ATOM 2727 N N . ARG A 1 312 ? 80.824 -13.248 -142.318 1.00 71.38 312 ARG A N 1
ATOM 2728 C CA . ARG A 1 312 ? 81.435 -14.580 -142.491 1.00 71.38 312 ARG A CA 1
ATOM 2729 C C . ARG A 1 312 ? 80.684 -15.441 -143.502 1.00 71.38 312 ARG A C 1
ATOM 2731 O O . ARG A 1 312 ? 81.334 -16.163 -144.253 1.00 71.38 312 ARG A O 1
ATOM 2738 N N . LEU A 1 313 ? 79.353 -15.397 -143.504 1.00 74.75 313 LEU A N 1
ATOM 2739 C CA . LEU A 1 313 ? 78.524 -16.110 -144.476 1.00 74.75 313 LEU A CA 1
ATOM 2740 C C . LEU A 1 313 ? 78.707 -15.530 -145.883 1.00 74.75 313 LEU A C 1
ATOM 2742 O O . LEU A 1 313 ? 78.889 -16.301 -146.819 1.00 74.75 313 LEU A O 1
ATOM 2746 N N . GLU A 1 314 ? 78.746 -14.203 -146.020 1.00 69.56 314 GLU A N 1
ATOM 2747 C CA . GLU A 1 314 ? 79.063 -13.506 -147.273 1.00 69.56 314 GLU A CA 1
ATOM 2748 C C . GLU A 1 314 ? 80.451 -13.899 -147.786 1.00 69.56 314 GLU A C 1
ATOM 2750 O O . GLU A 1 314 ? 80.573 -14.308 -148.936 1.00 69.56 314 GLU A O 1
ATOM 2755 N N . LEU A 1 315 ? 81.472 -13.909 -146.921 1.00 71.56 315 LEU A N 1
ATOM 2756 C CA . LEU A 1 315 ? 82.815 -14.362 -147.290 1.00 71.56 315 LEU A CA 1
ATOM 2757 C C . LEU A 1 315 ? 82.838 -15.843 -147.701 1.00 71.56 315 LEU A C 1
ATOM 2759 O O . LEU A 1 315 ? 83.548 -16.200 -148.635 1.00 71.56 315 LEU A O 1
ATOM 2763 N N . CYS A 1 316 ? 82.089 -16.721 -147.024 1.00 68.56 316 CYS A N 1
ATOM 2764 C CA . CYS A 1 316 ? 82.002 -18.132 -147.418 1.00 68.56 316 CYS A CA 1
ATOM 2765 C C . CYS A 1 316 ? 81.336 -18.289 -148.792 1.00 68.56 316 CYS A C 1
ATOM 2767 O O . CYS A 1 316 ? 81.820 -19.070 -149.607 1.00 68.56 316 CYS A O 1
ATOM 2769 N N . LEU A 1 317 ? 80.270 -17.532 -149.066 1.00 74.38 317 LEU A N 1
ATOM 2770 C CA . LEU A 1 317 ? 79.604 -17.525 -150.369 1.00 74.38 317 LEU A CA 1
ATOM 2771 C C . LEU A 1 317 ? 80.513 -16.953 -151.464 1.00 74.38 317 LEU A C 1
ATOM 2773 O O . LEU A 1 317 ? 80.606 -17.547 -152.532 1.00 74.38 317 LEU A O 1
ATOM 2777 N N . GLU A 1 318 ? 81.248 -15.870 -151.197 1.00 68.12 318 GLU A N 1
ATOM 2778 C CA . GLU A 1 318 ? 82.255 -15.338 -152.124 1.00 68.12 318 GLU A CA 1
ATOM 2779 C C . GLU A 1 318 ? 83.394 -16.330 -152.365 1.00 68.12 318 GLU A C 1
ATOM 2781 O O . GLU A 1 318 ? 83.809 -16.500 -153.506 1.00 68.12 318 GLU A O 1
ATOM 2786 N N . GLN A 1 319 ? 83.867 -17.046 -151.341 1.00 66.81 319 GLN A N 1
ATOM 2787 C CA . GLN A 1 319 ? 84.864 -18.106 -151.513 1.00 66.81 319 GLN A CA 1
ATOM 2788 C C . GLN A 1 319 ? 84.324 -19.277 -152.344 1.00 66.81 319 GLN A C 1
ATOM 2790 O O . GLN A 1 319 ? 85.050 -19.814 -153.182 1.00 66.81 319 GLN A O 1
ATOM 2795 N N . GLU A 1 320 ? 83.065 -19.679 -152.153 1.00 64.81 320 GLU A N 1
ATOM 2796 C CA . GLU A 1 320 ? 82.415 -20.693 -152.990 1.00 64.81 320 GLU A CA 1
ATOM 2797 C C . GLU A 1 320 ? 82.218 -20.206 -154.434 1.00 64.81 320 GLU A C 1
ATOM 2799 O O . GLU A 1 320 ? 82.454 -20.966 -155.378 1.00 64.81 320 GLU A O 1
ATOM 2804 N N . GLU A 1 321 ? 81.847 -18.940 -154.633 1.00 70.50 321 GLU A N 1
ATOM 2805 C CA . GLU A 1 321 ? 81.756 -18.317 -155.953 1.00 70.50 321 GLU A CA 1
ATOM 2806 C C . GLU A 1 321 ? 83.121 -18.200 -156.631 1.00 70.50 321 GLU A C 1
ATOM 2808 O O . GLU A 1 321 ? 83.243 -18.546 -157.804 1.00 70.50 321 GLU A O 1
ATOM 2813 N N . GLU A 1 322 ? 84.163 -17.760 -155.927 1.00 67.25 322 GLU A N 1
ATOM 2814 C CA . GLU A 1 322 ? 85.529 -17.707 -156.444 1.00 67.25 322 GLU A CA 1
ATOM 2815 C C . GLU A 1 322 ? 86.048 -19.105 -156.772 1.00 67.25 322 GLU A C 1
ATOM 2817 O O . GLU A 1 322 ? 86.640 -19.295 -157.834 1.00 67.25 322 GLU A O 1
ATOM 2822 N N . ALA A 1 323 ? 85.771 -20.107 -155.934 1.00 71.00 323 ALA A N 1
ATOM 2823 C CA . ALA A 1 323 ? 86.101 -21.498 -156.226 1.00 71.00 323 ALA A CA 1
ATOM 2824 C C . ALA A 1 323 ? 85.352 -22.006 -157.468 1.00 71.00 323 ALA A C 1
ATOM 2826 O O . ALA A 1 323 ? 85.930 -22.724 -158.286 1.00 71.00 323 ALA A O 1
ATOM 2827 N N . ASN A 1 324 ? 84.089 -21.618 -157.662 1.00 69.12 324 ASN A N 1
ATOM 2828 C CA . ASN A 1 324 ? 83.344 -21.937 -158.880 1.00 69.12 324 ASN A CA 1
ATOM 2829 C C . ASN A 1 324 ? 83.905 -21.197 -160.104 1.00 69.12 324 ASN A C 1
ATOM 2831 O O . ASN A 1 324 ? 84.111 -21.835 -161.134 1.00 69.12 324 ASN A O 1
ATOM 2835 N N . ARG A 1 325 ? 84.270 -19.914 -159.990 1.00 71.44 325 ARG A N 1
ATOM 2836 C CA . ARG A 1 325 ? 84.957 -19.157 -161.053 1.00 71.44 325 ARG A CA 1
ATOM 2837 C C . ARG A 1 325 ? 86.308 -19.788 -161.397 1.00 71.44 325 ARG A C 1
ATOM 2839 O O . ARG A 1 325 ? 86.635 -19.919 -162.571 1.00 71.44 325 ARG A O 1
ATOM 2846 N N . GLN A 1 326 ? 87.073 -20.251 -160.410 1.00 66.75 326 GLN A N 1
ATOM 2847 C CA . GLN A 1 326 ? 88.328 -20.976 -160.625 1.00 66.75 326 GLN A CA 1
ATOM 2848 C C . GLN A 1 326 ? 88.090 -22.333 -161.295 1.00 66.75 326 GLN A C 1
ATOM 2850 O O . GLN A 1 326 ? 88.797 -22.660 -162.243 1.00 66.75 326 GLN A O 1
ATOM 2855 N N . ARG A 1 327 ? 87.060 -23.096 -160.899 1.00 68.69 327 ARG A N 1
ATOM 2856 C CA . ARG A 1 327 ? 86.663 -24.339 -161.589 1.00 68.69 327 ARG A CA 1
ATOM 2857 C C . ARG A 1 327 ? 86.236 -24.080 -163.034 1.00 68.69 327 ARG A C 1
ATOM 2859 O O . ARG A 1 327 ? 86.559 -24.879 -163.911 1.00 68.69 327 ARG A O 1
ATOM 2866 N N . GLU A 1 328 ? 85.540 -22.978 -163.302 1.00 67.44 328 GLU A N 1
ATOM 2867 C CA . GLU A 1 328 ? 85.179 -22.550 -164.655 1.00 67.44 328 GLU A CA 1
ATOM 2868 C C . GLU A 1 328 ? 86.413 -22.150 -165.468 1.00 67.44 328 GLU A C 1
ATOM 2870 O O . GLU A 1 328 ? 86.544 -22.590 -166.611 1.00 67.44 328 GLU A O 1
ATOM 2875 N N . ILE A 1 329 ? 87.357 -21.405 -164.882 1.00 69.75 329 ILE A N 1
ATOM 2876 C CA . ILE A 1 329 ? 88.644 -21.070 -165.505 1.00 69.75 329 ILE A CA 1
ATOM 2877 C C . ILE A 1 329 ? 89.449 -22.340 -165.777 1.00 69.75 329 ILE A C 1
ATOM 2879 O O . ILE A 1 329 ? 89.935 -22.502 -166.886 1.00 69.75 329 ILE A O 1
ATOM 2883 N N . GLU A 1 330 ? 89.536 -23.288 -164.844 1.00 71.00 330 GLU A N 1
ATOM 2884 C CA . GLU A 1 330 ? 90.215 -24.570 -165.050 1.00 71.00 330 GLU A CA 1
ATOM 2885 C C . GLU A 1 330 ? 89.519 -25.437 -166.107 1.00 71.00 330 GLU A C 1
ATOM 2887 O O . GLU A 1 330 ? 90.182 -26.129 -166.882 1.00 71.00 330 GLU A O 1
ATOM 2892 N N . ALA A 1 331 ? 88.186 -25.420 -166.177 1.00 70.69 331 ALA A N 1
ATOM 2893 C CA . ALA A 1 331 ? 87.434 -26.112 -167.219 1.00 70.69 331 ALA A CA 1
ATOM 2894 C C . ALA A 1 331 ? 87.651 -25.455 -168.590 1.00 70.69 331 ALA A C 1
ATOM 2896 O O . ALA A 1 331 ? 87.807 -26.157 -169.594 1.00 70.69 331 ALA A O 1
ATOM 2897 N N . MET A 1 332 ? 87.709 -24.122 -168.639 1.00 64.69 332 MET A N 1
ATOM 2898 C CA . MET A 1 332 ? 88.054 -23.353 -169.833 1.00 64.69 332 MET A CA 1
ATOM 2899 C C . MET A 1 332 ? 89.517 -23.578 -170.227 1.00 64.69 332 MET A C 1
ATOM 2901 O O . MET A 1 332 ? 89.781 -23.832 -171.397 1.00 64.69 332 MET A O 1
ATOM 2905 N N . GLU A 1 333 ? 90.455 -23.622 -169.283 1.00 68.25 333 GLU A N 1
ATOM 2906 C CA . GLU A 1 333 ? 91.855 -23.979 -169.511 1.00 68.25 333 GLU A CA 1
ATOM 2907 C C . GLU A 1 333 ? 91.995 -25.416 -169.994 1.00 68.25 333 GLU A C 1
ATOM 2909 O O . GLU A 1 333 ? 92.764 -25.659 -170.913 1.00 68.25 333 GLU A O 1
ATOM 2914 N N . LYS A 1 334 ? 91.255 -26.385 -169.445 1.00 70.25 334 LYS A N 1
ATOM 2915 C CA . LYS A 1 334 ? 91.255 -27.767 -169.949 1.00 70.25 334 LYS A CA 1
ATOM 2916 C C . LYS A 1 334 ? 90.683 -27.834 -171.363 1.00 70.25 334 LYS A C 1
ATOM 2918 O O . LYS A 1 334 ? 91.262 -28.528 -172.191 1.00 70.25 334 LYS A O 1
ATOM 2923 N N . LYS A 1 335 ? 89.634 -27.068 -171.686 1.00 69.88 335 LYS A N 1
ATOM 2924 C CA . LYS A 1 335 ? 89.112 -26.935 -173.061 1.00 69.88 335 LYS A CA 1
ATOM 2925 C C . LYS A 1 335 ? 90.113 -26.250 -174.000 1.00 69.88 335 LYS A C 1
ATOM 2927 O O . LYS A 1 335 ? 90.251 -26.680 -175.141 1.00 69.88 335 LYS A O 1
ATOM 2932 N N . ILE A 1 336 ? 90.841 -25.232 -173.537 1.00 68.44 336 ILE A N 1
ATOM 2933 C CA . ILE A 1 336 ? 91.893 -24.540 -174.299 1.00 68.44 336 ILE A CA 1
ATOM 2934 C C . ILE A 1 336 ? 93.119 -25.439 -174.465 1.00 68.44 336 ILE A C 1
ATOM 2936 O O . ILE A 1 336 ? 93.652 -25.509 -175.560 1.00 68.44 336 ILE A O 1
ATOM 2940 N N . ARG A 1 337 ? 93.534 -26.194 -173.442 1.00 68.56 337 ARG A N 1
ATOM 2941 C CA . ARG A 1 337 ? 94.608 -27.196 -173.519 1.00 68.56 337 ARG A CA 1
ATOM 2942 C C . ARG A 1 337 ? 94.213 -28.342 -174.434 1.00 68.56 337 ARG A C 1
ATOM 2944 O O . ARG A 1 337 ? 95.051 -28.777 -175.203 1.00 68.56 337 ARG A O 1
ATOM 2951 N N . GLN A 1 338 ? 92.961 -28.797 -174.414 1.00 67.19 338 GLN A N 1
ATOM 2952 C CA . GLN A 1 338 ? 92.455 -29.785 -175.370 1.00 67.19 338 GLN A CA 1
ATOM 2953 C C . GLN A 1 338 ? 92.424 -29.223 -176.795 1.00 67.19 338 GLN A C 1
ATOM 2955 O O . GLN A 1 338 ? 92.857 -29.918 -177.704 1.00 67.19 338 GLN A O 1
ATOM 2960 N N . ARG A 1 339 ? 92.012 -27.961 -177.004 1.00 64.12 339 ARG A N 1
ATOM 2961 C CA . ARG A 1 339 ? 92.107 -27.283 -178.312 1.00 64.12 339 ARG A CA 1
ATOM 2962 C C . ARG A 1 339 ? 93.554 -27.100 -178.772 1.00 64.12 339 ARG A C 1
ATOM 2964 O O . ARG A 1 339 ? 93.841 -27.428 -179.909 1.00 64.12 339 ARG A O 1
ATOM 2971 N N . MET A 1 340 ? 94.459 -26.678 -177.893 1.00 60.62 340 MET A N 1
ATOM 2972 C CA . MET A 1 340 ? 95.896 -26.535 -178.152 1.00 60.62 340 MET A CA 1
ATOM 2973 C C . MET A 1 340 ? 96.577 -27.885 -178.376 1.00 60.62 340 MET A C 1
ATOM 2975 O O . MET A 1 340 ? 97.482 -27.969 -179.189 1.00 60.62 340 MET A O 1
ATOM 2979 N N . MET A 1 341 ? 96.159 -28.952 -177.690 1.00 59.47 341 MET A N 1
ATOM 2980 C CA . MET A 1 341 ? 96.626 -30.319 -177.951 1.00 59.47 341 MET A CA 1
ATOM 2981 C C . MET A 1 341 ? 96.086 -30.824 -179.289 1.00 59.47 341 MET A C 1
ATOM 2983 O O . MET A 1 341 ? 96.824 -31.478 -180.009 1.00 59.47 341 MET A O 1
ATOM 2987 N N . MET A 1 342 ? 94.850 -30.477 -179.662 1.00 60.41 342 MET A N 1
ATOM 2988 C CA . MET A 1 342 ? 94.290 -30.790 -180.979 1.00 60.41 342 MET A CA 1
ATOM 2989 C C . MET A 1 342 ? 94.988 -29.995 -182.095 1.00 60.41 342 MET A C 1
ATOM 2991 O O . MET A 1 342 ? 95.308 -30.570 -183.126 1.00 60.41 342 MET A O 1
ATOM 2995 N N . GLU A 1 343 ? 95.277 -28.705 -181.887 1.00 61.31 343 GLU A N 1
ATOM 2996 C CA . GLU A 1 343 ? 96.042 -27.850 -182.807 1.00 61.31 343 GLU A CA 1
ATOM 2997 C C . GLU A 1 343 ? 97.498 -28.294 -182.914 1.00 61.31 343 GLU A C 1
ATOM 2999 O O . GLU A 1 343 ? 98.003 -28.385 -184.024 1.00 61.31 343 GLU A O 1
ATOM 3004 N N . ARG A 1 344 ? 98.163 -28.632 -181.802 1.00 66.25 344 ARG A N 1
ATOM 3005 C CA . ARG A 1 344 ? 99.520 -29.196 -181.812 1.00 66.25 344 ARG A CA 1
ATOM 3006 C C . ARG A 1 344 ? 99.548 -30.567 -182.468 1.00 66.25 344 ARG A C 1
ATOM 3008 O O . ARG A 1 344 ? 100.409 -30.783 -183.298 1.00 66.25 344 ARG A O 1
ATOM 3015 N N . ALA A 1 345 ? 98.581 -31.447 -182.207 1.00 64.38 345 ALA A N 1
ATOM 3016 C CA . ALA A 1 345 ? 98.469 -32.729 -182.904 1.00 64.38 345 ALA A CA 1
ATOM 3017 C C . ALA A 1 345 ? 98.163 -32.547 -184.402 1.00 64.38 345 ALA A C 1
ATOM 3019 O O . ALA A 1 345 ? 98.657 -33.314 -185.222 1.00 64.38 345 ALA A O 1
ATOM 3020 N N . TYR A 1 346 ? 97.394 -31.521 -184.786 1.00 63.28 346 TYR A N 1
ATOM 3021 C CA . TYR A 1 346 ? 97.155 -31.173 -186.189 1.00 63.28 346 TYR A CA 1
ATOM 3022 C C . TYR A 1 346 ? 98.409 -30.582 -186.849 1.00 63.28 346 TYR A C 1
ATOM 3024 O O . TYR A 1 346 ? 98.717 -30.932 -187.983 1.00 63.28 346 TYR A O 1
ATOM 3032 N N . GLN A 1 347 ? 99.162 -29.735 -186.140 1.00 63.25 347 GLN A N 1
ATOM 3033 C CA . GLN A 1 347 ? 100.444 -29.173 -186.576 1.00 63.25 347 GLN A CA 1
ATOM 3034 C C . GLN A 1 347 ? 101.536 -30.241 -186.652 1.00 63.25 347 GLN A C 1
ATOM 3036 O O . GLN A 1 347 ? 102.299 -30.236 -187.603 1.00 63.25 347 GLN A O 1
ATOM 3041 N N . GLU A 1 348 ? 101.586 -31.189 -185.718 1.00 65.19 348 GLU A N 1
ATOM 3042 C CA . GLU A 1 348 ? 102.496 -32.337 -185.729 1.00 65.19 348 GLU A CA 1
ATOM 3043 C C . GLU A 1 348 ? 102.104 -33.332 -186.822 1.00 65.19 348 GLU A C 1
ATOM 3045 O O . GLU A 1 348 ? 102.977 -33.819 -187.528 1.00 65.19 348 GLU A O 1
ATOM 3050 N N . ALA A 1 349 ? 100.810 -33.582 -187.056 1.00 61.75 349 ALA A N 1
ATOM 3051 C CA . ALA A 1 349 ? 100.350 -34.377 -188.194 1.00 61.75 349 ALA A CA 1
ATOM 3052 C C . ALA A 1 349 ? 100.645 -33.683 -189.534 1.00 61.75 349 ALA A C 1
ATOM 3054 O O . ALA A 1 349 ? 101.032 -34.356 -190.487 1.00 61.75 349 ALA A O 1
ATOM 3055 N N . ALA A 1 350 ? 100.502 -32.356 -189.618 1.00 59.53 350 ALA A N 1
ATOM 3056 C CA . ALA A 1 350 ? 100.866 -31.562 -190.790 1.00 59.53 350 ALA A CA 1
ATOM 3057 C C . ALA A 1 350 ? 102.384 -31.530 -191.006 1.00 59.53 350 ALA A C 1
ATOM 3059 O O . ALA A 1 350 ? 102.820 -31.760 -192.126 1.00 59.53 350 ALA A O 1
ATOM 3060 N N . ALA A 1 351 ? 103.177 -31.354 -189.947 1.00 61.59 351 ALA A N 1
ATOM 3061 C CA . ALA A 1 351 ? 104.636 -31.386 -189.978 1.00 61.59 351 ALA A CA 1
ATOM 3062 C C . ALA A 1 351 ? 105.166 -32.790 -190.288 1.00 61.59 351 ALA A C 1
ATOM 3064 O O . ALA A 1 351 ? 106.150 -32.922 -190.999 1.00 61.59 351 ALA A O 1
ATOM 3065 N N . PHE A 1 352 ? 104.497 -33.853 -189.835 1.00 58.97 352 PHE A N 1
ATOM 3066 C CA . PHE A 1 352 ? 104.813 -35.230 -190.215 1.00 58.97 352 PHE A CA 1
ATOM 3067 C C . PHE A 1 352 ? 104.440 -35.497 -191.679 1.00 58.97 352 PHE A C 1
ATOM 3069 O O . PHE A 1 352 ? 105.162 -36.198 -192.381 1.00 58.97 352 PHE A O 1
ATOM 3076 N N . LYS A 1 353 ? 103.355 -34.892 -192.184 1.00 57.81 353 LYS A N 1
ATOM 3077 C CA . LYS A 1 353 ? 102.984 -34.920 -193.608 1.00 57.81 353 LYS A CA 1
ATOM 3078 C C . LYS A 1 353 ? 103.967 -34.113 -194.466 1.00 57.81 353 LYS A C 1
ATOM 3080 O O . LYS A 1 353 ? 104.319 -34.572 -195.544 1.00 57.81 353 LYS A O 1
ATOM 3085 N N . GLU A 1 354 ? 104.445 -32.966 -193.984 1.00 55.09 354 GLU A N 1
ATOM 3086 C CA . GLU A 1 354 ? 105.476 -32.142 -194.628 1.00 55.09 354 GLU A CA 1
ATOM 3087 C C . GLU A 1 354 ? 106.848 -32.805 -194.593 1.00 55.09 354 GLU A C 1
ATOM 3089 O O . GLU A 1 354 ? 107.485 -32.853 -195.632 1.00 55.09 354 GLU A O 1
ATOM 3094 N N . MET A 1 355 ? 107.267 -33.389 -193.467 1.00 57.97 355 MET A N 1
ATOM 3095 C CA . MET A 1 355 ? 108.478 -34.211 -193.355 1.00 57.97 355 MET A CA 1
ATOM 3096 C C . MET A 1 355 ? 108.402 -35.421 -194.284 1.00 57.97 355 MET A C 1
ATOM 3098 O O . MET A 1 355 ? 109.397 -35.782 -194.895 1.00 57.97 355 MET A O 1
ATOM 3102 N N . ARG A 1 356 ? 107.222 -36.028 -194.454 1.00 55.03 356 ARG A N 1
ATOM 3103 C CA . ARG A 1 356 ? 107.028 -37.142 -195.389 1.00 55.03 356 ARG A CA 1
ATOM 3104 C C . ARG A 1 356 ? 107.077 -36.691 -196.854 1.00 55.03 356 ARG A C 1
ATOM 3106 O O . ARG A 1 356 ? 107.698 -37.363 -197.663 1.00 55.03 356 ARG A O 1
ATOM 3113 N N . MET A 1 357 ? 106.499 -35.534 -197.178 1.00 51.47 357 MET A N 1
ATOM 3114 C CA . MET A 1 357 ? 106.620 -34.905 -198.502 1.00 51.47 357 MET A CA 1
ATOM 3115 C C . MET A 1 357 ? 108.042 -34.388 -198.774 1.00 51.47 357 MET A C 1
ATOM 3117 O O . MET A 1 357 ? 108.475 -34.365 -199.920 1.00 51.47 357 MET A O 1
ATOM 3121 N N . GLN A 1 358 ? 108.769 -33.943 -197.747 1.00 56.41 358 GLN A N 1
ATOM 3122 C CA . GLN A 1 358 ? 110.169 -33.524 -197.833 1.00 56.41 358 GLN A CA 1
ATOM 3123 C C . GLN A 1 358 ? 111.091 -34.731 -197.962 1.00 56.41 358 GLN A C 1
ATOM 3125 O O . GLN A 1 358 ? 111.998 -34.665 -198.771 1.00 56.41 358 GLN A O 1
ATOM 3130 N N . ALA A 1 359 ? 110.808 -35.847 -197.289 1.00 59.72 359 ALA A N 1
ATOM 3131 C CA . ALA A 1 359 ? 111.503 -37.114 -197.496 1.00 59.72 359 ALA A CA 1
ATOM 3132 C C . ALA A 1 359 ? 111.231 -37.686 -198.898 1.00 59.72 359 ALA A C 1
ATOM 3134 O O . ALA A 1 359 ? 112.170 -38.098 -199.562 1.00 59.72 359 ALA A O 1
ATOM 3135 N N . GLU A 1 360 ? 109.993 -37.624 -199.410 1.00 55.25 360 GLU A N 1
ATOM 3136 C CA . GLU A 1 360 ? 109.692 -37.970 -200.813 1.00 55.25 360 GLU A CA 1
ATOM 3137 C C . GLU A 1 360 ? 110.406 -37.032 -201.796 1.00 55.25 360 GLU A C 1
ATOM 3139 O O . GLU A 1 360 ? 110.924 -37.481 -202.815 1.00 55.25 360 GLU A O 1
ATOM 3144 N N . LYS A 1 361 ? 110.504 -35.734 -201.483 1.00 56.81 361 LYS A N 1
ATOM 3145 C CA . LYS A 1 361 ? 111.307 -34.787 -202.269 1.00 56.81 361 LYS A CA 1
ATOM 3146 C C . LYS A 1 361 ? 112.803 -35.051 -202.153 1.00 56.81 361 LYS A C 1
ATOM 3148 O O . LYS A 1 361 ? 113.496 -34.874 -203.141 1.00 56.81 361 LYS A O 1
ATOM 3153 N N . GLU A 1 362 ? 113.313 -35.465 -201.000 1.00 59.59 362 GLU A N 1
ATOM 3154 C CA . GLU A 1 362 ? 114.718 -35.822 -200.797 1.00 59.59 362 GLU A CA 1
ATOM 3155 C C . GLU A 1 362 ? 115.054 -37.147 -201.486 1.00 59.59 362 GLU A C 1
ATOM 3157 O O . GLU A 1 362 ? 116.144 -37.279 -202.034 1.00 59.59 362 GLU A O 1
ATOM 3162 N N . GLU A 1 363 ? 114.109 -38.085 -201.564 1.00 56.31 363 GLU A N 1
ATOM 3163 C CA . GLU A 1 363 ? 114.197 -39.284 -202.399 1.00 56.31 363 GLU A CA 1
ATOM 3164 C C . GLU A 1 363 ? 114.126 -38.933 -203.894 1.00 56.31 363 GLU A C 1
ATOM 3166 O O . GLU A 1 363 ? 114.930 -39.446 -204.674 1.00 56.31 363 GLU A O 1
ATOM 3171 N N . GLU A 1 364 ? 113.264 -37.997 -204.314 1.00 54.34 364 GLU A N 1
ATOM 3172 C CA . GLU A 1 364 ? 113.262 -37.449 -205.679 1.00 54.34 364 GLU A CA 1
ATOM 3173 C C . GLU A 1 364 ? 114.545 -36.665 -205.992 1.00 54.34 364 GLU A C 1
ATOM 3175 O O . GLU A 1 364 ? 115.045 -36.716 -207.117 1.00 54.34 364 GLU A O 1
ATOM 3180 N N . GLU A 1 365 ? 115.114 -35.956 -205.019 1.00 54.56 365 GLU A N 1
ATOM 3181 C CA . GLU A 1 365 ? 116.404 -35.285 -205.127 1.00 54.56 365 GLU A CA 1
ATOM 3182 C C . GLU A 1 365 ? 117.548 -36.291 -205.152 1.00 54.56 365 GLU A C 1
ATOM 3184 O O . GLU A 1 365 ? 118.513 -36.074 -205.876 1.00 54.56 365 GLU A O 1
ATOM 3189 N N . HIS A 1 366 ? 117.454 -37.409 -204.437 1.00 60.00 366 HIS A N 1
ATOM 3190 C CA . HIS A 1 366 ? 118.437 -38.483 -204.487 1.00 60.00 366 HIS A CA 1
ATOM 3191 C C . HIS A 1 366 ? 118.362 -39.221 -205.831 1.00 60.00 366 HIS A C 1
ATOM 3193 O O . HIS A 1 366 ? 119.393 -39.495 -206.445 1.00 60.00 366 HIS A O 1
ATOM 3199 N N . PHE A 1 367 ? 117.156 -39.445 -206.361 1.00 54.03 367 PHE A N 1
ATOM 3200 C CA . PHE A 1 367 ? 116.930 -39.975 -207.705 1.00 54.03 367 PHE A CA 1
ATOM 3201 C C . PHE A 1 367 ? 117.399 -38.992 -208.789 1.00 54.03 367 PHE A C 1
ATOM 3203 O O . PHE A 1 367 ? 118.059 -39.404 -209.742 1.00 54.03 367 PHE A O 1
ATOM 3210 N N . ARG A 1 368 ? 117.171 -37.680 -208.626 1.00 53.56 368 ARG A N 1
ATOM 3211 C CA . ARG A 1 368 ? 117.721 -36.635 -209.510 1.00 53.56 368 ARG A CA 1
ATOM 3212 C C . ARG A 1 368 ? 119.227 -36.496 -209.397 1.00 53.56 368 ARG A C 1
ATOM 3214 O O . ARG A 1 368 ? 119.853 -36.298 -210.425 1.00 53.56 368 ARG A O 1
ATOM 3221 N N . ARG A 1 369 ? 119.827 -36.614 -208.211 1.00 58.91 369 ARG A N 1
ATOM 3222 C CA . ARG A 1 369 ? 121.290 -36.626 -208.028 1.00 58.91 369 ARG A CA 1
ATOM 3223 C C . ARG A 1 369 ? 121.896 -37.857 -208.694 1.00 58.91 369 ARG A C 1
ATOM 3225 O O . ARG A 1 369 ? 122.938 -37.736 -209.323 1.00 58.91 369 ARG A O 1
ATOM 3232 N N . MET A 1 370 ? 121.206 -38.996 -208.660 1.00 53.91 370 MET A N 1
ATOM 3233 C CA . MET A 1 370 ? 121.606 -40.207 -209.379 1.00 53.91 370 MET A CA 1
ATOM 3234 C C . MET A 1 370 ? 121.438 -40.063 -210.907 1.00 53.91 370 MET A C 1
ATOM 3236 O O . MET A 1 370 ? 122.294 -40.515 -211.662 1.00 53.91 370 MET A O 1
ATOM 3240 N N . MET A 1 371 ? 120.395 -39.369 -211.381 1.00 55.12 371 MET A N 1
ATOM 3241 C CA . MET A 1 371 ? 120.192 -39.054 -212.807 1.00 55.12 371 MET A CA 1
ATOM 3242 C C . MET A 1 371 ? 121.164 -37.981 -213.327 1.00 55.12 371 MET A C 1
ATOM 3244 O O . MET A 1 371 ? 121.658 -38.078 -214.443 1.00 55.12 371 MET A O 1
ATOM 3248 N N . MET A 1 372 ? 121.471 -36.973 -212.514 1.00 51.34 372 MET A N 1
ATOM 3249 C CA . MET A 1 372 ? 122.412 -35.896 -212.830 1.00 51.34 372 MET A CA 1
ATOM 3250 C C . MET A 1 372 ? 123.863 -36.365 -212.733 1.00 51.34 372 MET A C 1
ATOM 3252 O O . MET A 1 372 ? 124.685 -35.907 -213.510 1.00 51.34 372 MET A O 1
ATOM 3256 N N . ALA A 1 373 ? 124.184 -37.321 -211.855 1.00 59.22 373 ALA A N 1
ATOM 3257 C CA . ALA A 1 373 ? 125.467 -38.024 -211.886 1.00 59.22 373 ALA A CA 1
ATOM 3258 C C . ALA A 1 373 ? 125.645 -38.807 -213.199 1.00 59.22 373 ALA A C 1
ATOM 3260 O O . ALA A 1 373 ? 126.745 -38.845 -213.739 1.00 59.22 373 ALA A O 1
ATOM 3261 N N . LYS A 1 374 ? 124.547 -39.332 -213.763 1.00 51.78 374 LYS A N 1
ATOM 3262 C CA . LYS A 1 374 ? 124.516 -39.930 -215.105 1.00 51.78 374 LYS A CA 1
ATOM 3263 C C . LYS A 1 374 ? 124.741 -38.890 -216.214 1.00 51.78 374 LYS A C 1
ATOM 3265 O O . LYS A 1 374 ? 125.515 -39.137 -217.129 1.00 51.78 374 LYS A O 1
ATOM 3270 N N . PHE A 1 375 ? 124.160 -37.692 -216.096 1.00 50.47 375 PHE A N 1
ATOM 3271 C CA . PHE A 1 375 ? 124.455 -36.574 -217.010 1.00 50.47 375 PHE A CA 1
ATOM 3272 C C . PHE A 1 375 ? 125.877 -36.016 -216.846 1.00 50.47 375 PHE A C 1
ATOM 3274 O O . PHE A 1 375 ? 126.489 -35.591 -217.820 1.00 50.47 375 PHE A O 1
ATOM 3281 N N . ALA A 1 376 ? 126.448 -36.084 -215.645 1.00 55.78 376 ALA A N 1
ATOM 3282 C CA . ALA A 1 376 ? 127.847 -35.756 -215.393 1.00 55.78 376 ALA A CA 1
ATOM 3283 C C . ALA A 1 376 ? 128.816 -36.800 -215.981 1.00 55.78 376 ALA A C 1
ATOM 3285 O O . ALA A 1 376 ? 129.994 -36.491 -216.167 1.00 55.78 376 ALA A O 1
ATOM 3286 N N . GLU A 1 377 ? 128.344 -38.012 -216.287 1.00 51.75 377 GLU A N 1
ATOM 3287 C CA . GLU A 1 377 ? 129.090 -39.017 -217.051 1.00 51.75 377 GLU A CA 1
ATOM 3288 C C . GLU A 1 377 ? 128.970 -38.800 -218.567 1.00 51.75 377 GLU A C 1
ATOM 3290 O O . GLU A 1 377 ? 129.982 -38.928 -219.256 1.00 51.75 377 GLU A O 1
ATOM 3295 N N . ASP A 1 378 ? 127.814 -38.358 -219.076 1.00 46.03 378 ASP A N 1
ATOM 3296 C CA . ASP A 1 378 ? 127.634 -38.039 -220.502 1.00 46.03 378 ASP A CA 1
ATOM 3297 C C . ASP A 1 378 ? 128.280 -36.692 -220.921 1.00 46.03 378 ASP A C 1
ATOM 3299 O O . ASP A 1 378 ? 128.868 -36.611 -221.998 1.00 46.03 378 ASP A O 1
ATOM 3303 N N . ASP A 1 379 ? 128.339 -35.662 -220.065 1.00 48.66 379 ASP A N 1
ATOM 3304 C CA . ASP A 1 379 ? 129.069 -34.410 -220.381 1.00 48.66 379 ASP A CA 1
ATOM 3305 C C . ASP A 1 379 ? 130.593 -34.541 -220.214 1.00 48.66 379 ASP A C 1
ATOM 3307 O O . ASP A 1 379 ? 131.387 -33.831 -220.843 1.00 48.66 379 ASP A O 1
ATOM 3311 N N . ARG A 1 380 ? 131.042 -35.523 -219.427 1.00 53.50 380 ARG A N 1
ATOM 3312 C CA . ARG A 1 380 ? 132.442 -35.977 -219.425 1.00 53.50 380 ARG A CA 1
ATOM 3313 C C . ARG A 1 380 ? 132.848 -36.566 -220.777 1.00 53.50 380 ARG A C 1
ATOM 3315 O O . ARG A 1 380 ? 134.026 -36.513 -221.130 1.00 53.50 380 ARG A O 1
ATOM 3322 N N . ILE A 1 381 ? 131.886 -37.094 -221.537 1.00 54.12 381 ILE A N 1
ATOM 3323 C CA . ILE A 1 381 ? 132.086 -37.590 -222.903 1.00 54.12 381 ILE A CA 1
ATOM 3324 C C . ILE A 1 381 ? 132.071 -36.424 -223.917 1.00 54.12 381 ILE A C 1
ATOM 3326 O O . ILE A 1 381 ? 132.747 -36.509 -224.948 1.00 54.12 381 ILE A O 1
ATOM 3330 N N . ASP A 1 382 ? 131.480 -35.271 -223.575 1.00 48.28 382 ASP A N 1
ATOM 3331 C CA . ASP A 1 382 ? 131.556 -34.033 -224.372 1.00 48.28 382 ASP A CA 1
ATOM 3332 C C . ASP A 1 382 ? 132.838 -33.199 -224.136 1.00 48.28 382 ASP A C 1
ATOM 3334 O O . ASP A 1 382 ? 133.280 -32.445 -225.014 1.00 48.28 382 ASP A O 1
ATOM 3338 N N . GLN A 1 383 ? 133.556 -33.434 -223.030 1.00 46.00 383 GLN A N 1
ATOM 3339 C CA . GLN A 1 383 ? 134.896 -32.870 -222.788 1.00 46.00 383 GLN A CA 1
ATOM 3340 C C . GLN A 1 383 ? 135.951 -33.259 -223.851 1.00 46.00 383 GLN A C 1
ATOM 3342 O O . GLN A 1 383 ? 136.947 -32.550 -223.998 1.00 46.00 383 GLN A O 1
ATOM 3347 N N . MET A 1 384 ? 135.769 -34.325 -224.645 1.00 44.03 384 MET A N 1
ATOM 3348 C CA . MET A 1 384 ? 136.809 -34.799 -225.580 1.00 44.03 384 MET A CA 1
ATOM 3349 C C . MET A 1 384 ? 136.692 -34.310 -227.034 1.00 44.03 384 MET A C 1
ATOM 3351 O O . MET A 1 384 ? 137.673 -34.391 -227.782 1.00 44.03 384 MET A O 1
ATOM 3355 N N . ASN A 1 385 ? 135.554 -33.751 -227.460 1.00 41.12 385 ASN A N 1
ATOM 3356 C CA . ASN A 1 385 ? 135.352 -33.364 -228.865 1.00 41.12 385 ASN A CA 1
ATOM 3357 C C . ASN A 1 385 ? 135.436 -31.843 -229.141 1.00 41.12 385 ASN A C 1
ATOM 3359 O O . ASN A 1 385 ? 135.731 -31.465 -230.281 1.00 41.12 385 ASN A O 1
ATOM 3363 N N . ALA A 1 386 ? 135.288 -30.957 -228.141 1.00 44.72 386 ALA A N 1
ATOM 3364 C CA . ALA A 1 386 ? 135.348 -29.494 -228.341 1.00 44.72 386 ALA A CA 1
ATOM 3365 C C . ALA A 1 386 ? 136.767 -28.899 -228.257 1.00 44.72 386 ALA A C 1
ATOM 3367 O O . ALA A 1 386 ? 137.129 -28.044 -229.062 1.00 44.72 386 ALA A O 1
ATOM 3368 N N . GLN A 1 387 ? 137.640 -29.437 -227.407 1.00 47.09 387 GLN A N 1
ATOM 3369 C CA . GLN A 1 387 ? 139.070 -29.100 -227.413 1.00 47.09 387 GLN A CA 1
ATOM 3370 C C . GLN A 1 387 ? 139.737 -29.457 -228.769 1.00 47.09 387 GLN A C 1
ATOM 3372 O O . GLN A 1 387 ? 140.647 -28.767 -229.231 1.00 47.09 387 GLN A O 1
ATOM 3377 N N . ARG A 1 388 ? 139.215 -30.486 -229.471 1.00 43.38 388 ARG A N 1
ATOM 3378 C CA . ARG A 1 388 ? 139.588 -30.901 -230.844 1.00 43.38 388 ARG A CA 1
ATOM 3379 C C . ARG A 1 388 ? 138.834 -30.166 -231.961 1.00 43.38 388 ARG A C 1
ATOM 3381 O O . ARG A 1 388 ? 139.216 -30.304 -233.127 1.00 43.38 388 ARG A O 1
ATOM 3388 N N . ARG A 1 389 ? 137.825 -29.351 -231.618 1.00 43.16 389 ARG A N 1
ATOM 3389 C CA . ARG A 1 389 ? 137.337 -28.207 -232.407 1.00 43.16 389 ARG A CA 1
ATOM 3390 C C . ARG A 1 389 ? 138.001 -26.922 -231.897 1.00 43.16 389 ARG A C 1
ATOM 3392 O O . ARG A 1 389 ? 137.371 -25.950 -231.527 1.00 43.16 389 ARG A O 1
ATOM 3399 N N . ARG A 1 390 ? 139.319 -26.881 -232.029 1.00 50.56 390 ARG A N 1
ATOM 3400 C CA . ARG A 1 390 ? 139.912 -26.136 -233.149 1.00 50.56 390 ARG A CA 1
ATOM 3401 C C . ARG A 1 390 ? 140.180 -24.671 -232.784 1.00 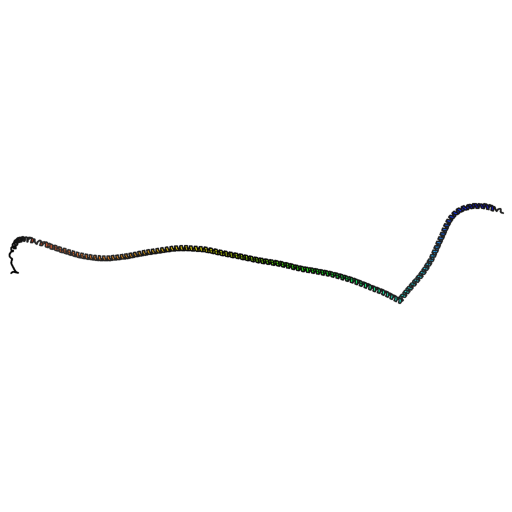50.56 390 ARG A C 1
ATOM 3403 O O . ARG A 1 390 ? 139.483 -23.778 -233.242 1.00 50.56 390 ARG A O 1
ATOM 3410 N N . MET A 1 391 ? 141.297 -24.377 -232.125 1.00 46.94 391 MET A N 1
ATOM 3411 C CA . MET A 1 391 ? 142.657 -24.712 -232.606 1.00 46.94 391 MET A CA 1
ATOM 3412 C C . MET A 1 391 ? 142.816 -24.483 -234.132 1.00 46.94 391 MET A C 1
ATOM 3414 O O . MET A 1 391 ? 143.524 -23.562 -234.506 1.00 46.94 391 MET A O 1
ATOM 3418 N N . LYS A 1 392 ? 142.020 -25.115 -235.016 1.00 48.09 392 LYS A N 1
ATOM 3419 C CA . LYS A 1 392 ? 141.883 -24.698 -236.430 1.00 48.09 392 LYS A CA 1
ATOM 3420 C C . LYS A 1 392 ? 141.151 -23.356 -236.674 1.00 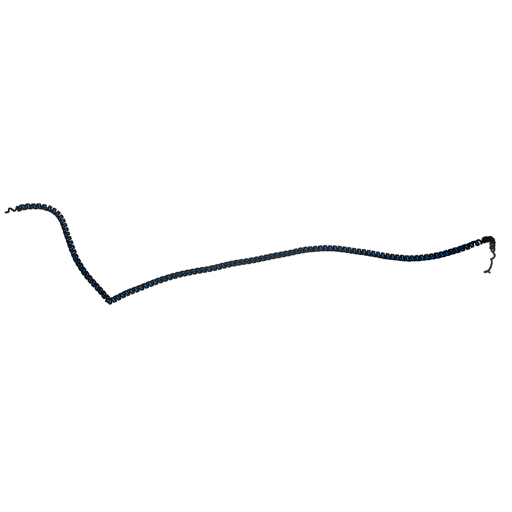48.09 392 LYS A C 1
ATOM 3422 O O . LYS A 1 392 ? 141.165 -22.921 -237.815 1.00 48.09 392 LYS A O 1
ATOM 3427 N N . GLN A 1 393 ? 140.517 -22.679 -235.696 1.00 42.75 393 GLN A N 1
ATOM 3428 C CA . GLN A 1 393 ? 140.018 -21.292 -235.890 1.00 42.75 393 GLN A CA 1
ATOM 3429 C C . GLN A 1 393 ? 141.004 -20.211 -235.435 1.00 42.75 393 GLN A C 1
ATOM 3431 O O . GLN A 1 393 ? 141.043 -19.135 -236.026 1.00 42.75 393 GLN A O 1
ATOM 3436 N N . LEU A 1 394 ? 141.867 -20.519 -234.469 1.00 55.75 394 LEU A N 1
ATOM 3437 C CA . LEU A 1 394 ? 143.011 -19.665 -234.147 1.00 55.75 394 LEU A CA 1
ATOM 3438 C C . LEU A 1 394 ? 144.051 -19.647 -235.286 1.00 55.75 394 LEU A C 1
ATOM 3440 O O . LEU A 1 394 ? 144.717 -18.632 -235.472 1.00 55.75 394 LEU A O 1
ATOM 3444 N N . GLU A 1 395 ? 144.128 -20.713 -236.092 1.00 49.16 395 GLU A N 1
ATOM 3445 C CA . GLU A 1 395 ? 145.029 -20.818 -237.253 1.00 49.16 395 GLU A CA 1
ATOM 3446 C C . GLU A 1 395 ? 144.452 -20.227 -238.559 1.00 49.16 395 GLU A C 1
ATOM 3448 O O . GLU A 1 395 ? 145.227 -19.853 -239.429 1.00 49.16 395 GLU A O 1
ATOM 3453 N N . HIS A 1 396 ? 143.125 -20.041 -238.693 1.00 45.09 396 HIS A N 1
ATOM 3454 C CA . HIS A 1 396 ? 142.496 -19.563 -239.946 1.00 45.09 396 HIS A CA 1
ATOM 3455 C C . HIS A 1 396 ? 142.009 -18.093 -239.983 1.00 45.09 396 HIS A C 1
ATOM 3457 O O . HIS A 1 396 ? 141.504 -17.678 -241.024 1.00 45.09 396 HIS A O 1
ATOM 3463 N N . LYS A 1 397 ? 142.150 -17.258 -238.930 1.00 48.56 397 LYS A N 1
ATOM 3464 C CA . LYS A 1 397 ? 141.820 -15.804 -239.037 1.00 48.56 397 LYS A CA 1
ATOM 3465 C C . LYS A 1 397 ? 142.854 -14.781 -238.561 1.00 48.56 397 LYS A C 1
ATOM 3467 O O . LYS A 1 397 ? 142.671 -13.598 -238.828 1.00 48.56 397 LYS A O 1
ATOM 3472 N N . ARG A 1 398 ? 144.003 -15.223 -238.055 1.00 52.84 398 ARG A N 1
ATOM 3473 C CA . ARG A 1 398 ? 145.239 -14.417 -238.090 1.00 52.84 398 ARG A CA 1
ATOM 3474 C C . ARG A 1 398 ? 145.774 -14.231 -239.523 1.00 52.84 398 ARG A C 1
ATOM 3476 O O . ARG A 1 398 ? 146.449 -13.250 -239.802 1.00 52.84 398 ARG A O 1
ATOM 3483 N N . GLU A 1 399 ? 145.388 -15.097 -240.466 1.00 49.28 399 GLU A N 1
ATOM 3484 C CA . GLU A 1 399 ? 145.620 -14.885 -241.909 1.00 49.28 399 GLU A CA 1
ATOM 3485 C C . GLU A 1 399 ? 144.624 -13.889 -242.548 1.00 49.28 399 GLU A C 1
ATOM 3487 O O . GLU A 1 399 ? 144.885 -13.398 -243.643 1.00 49.28 399 GLU A O 1
ATOM 3492 N N . VAL A 1 400 ? 143.534 -13.500 -241.857 1.00 47.22 400 VAL A N 1
ATOM 3493 C CA . VAL A 1 400 ? 142.590 -12.464 -242.345 1.00 47.22 400 VAL A CA 1
ATOM 3494 C C . VAL A 1 400 ? 142.920 -11.067 -241.818 1.00 47.22 400 VAL A C 1
ATOM 3496 O O . VAL A 1 400 ? 142.639 -10.087 -242.504 1.00 47.22 400 VAL A O 1
ATOM 3499 N N . GLU A 1 401 ? 143.619 -10.950 -240.688 1.00 45.34 401 GLU A N 1
ATOM 3500 C CA . GLU A 1 401 ? 144.256 -9.684 -240.295 1.00 45.34 401 GLU A CA 1
ATOM 3501 C C . GLU A 1 401 ? 145.246 -9.177 -241.369 1.00 45.34 401 GLU A C 1
ATOM 3503 O O . GLU A 1 401 ? 145.315 -7.975 -241.608 1.00 45.34 401 GLU A O 1
ATOM 3508 N N . ARG A 1 402 ? 145.934 -10.062 -242.113 1.00 49.97 402 ARG A N 1
ATOM 3509 C CA . ARG A 1 402 ? 146.960 -9.667 -243.102 1.00 49.97 402 ARG A CA 1
ATOM 3510 C C . ARG A 1 402 ? 146.463 -9.266 -244.497 1.00 49.97 402 ARG A C 1
ATOM 3512 O O . ARG A 1 402 ? 147.223 -8.636 -245.217 1.00 49.97 402 ARG A O 1
ATOM 3519 N N . LEU A 1 403 ? 145.222 -9.579 -244.887 1.00 51.44 403 LEU A N 1
ATOM 3520 C CA . LEU A 1 403 ? 144.695 -9.248 -246.228 1.00 51.44 403 LEU A CA 1
ATOM 3521 C C . LEU A 1 403 ? 143.690 -8.069 -246.256 1.00 51.44 403 LEU A C 1
ATOM 3523 O O . LEU A 1 403 ? 143.388 -7.588 -247.345 1.00 51.44 403 LEU A O 1
ATOM 3527 N N . ILE A 1 404 ? 143.197 -7.544 -245.113 1.00 52.69 404 ILE A N 1
ATOM 3528 C CA . ILE A 1 404 ? 142.314 -6.342 -245.091 1.00 52.69 404 ILE A CA 1
ATOM 3529 C C . ILE A 1 404 ? 143.018 -5.068 -244.601 1.00 52.69 404 ILE A C 1
ATOM 3531 O O . ILE A 1 404 ? 142.673 -3.982 -245.068 1.00 52.69 404 ILE A O 1
ATOM 3535 N N . GLU A 1 405 ? 144.103 -5.158 -243.832 1.00 45.47 405 GLU A N 1
ATOM 3536 C CA . GLU A 1 405 ? 145.021 -4.015 -243.706 1.00 45.47 405 GLU A CA 1
ATOM 3537 C C . GLU A 1 405 ? 145.717 -3.641 -245.037 1.00 45.47 405 GLU A C 1
ATOM 3539 O O . GLU A 1 405 ? 146.200 -2.516 -245.154 1.00 45.47 405 GLU A O 1
ATOM 3544 N N . ASP A 1 406 ? 145.674 -4.510 -246.060 1.00 47.16 406 ASP A N 1
ATOM 3545 C CA . ASP A 1 406 ? 146.125 -4.215 -247.432 1.00 47.16 406 ASP A CA 1
ATOM 3546 C C . ASP A 1 406 ? 144.982 -3.791 -248.390 1.00 47.16 406 ASP A C 1
ATOM 3548 O O . ASP A 1 406 ? 145.254 -3.254 -249.464 1.00 47.16 406 ASP A O 1
ATOM 3552 N N . ARG A 1 407 ? 143.697 -3.872 -247.974 1.00 42.84 407 ARG A N 1
ATOM 3553 C CA . ARG A 1 407 ? 142.573 -3.144 -248.628 1.00 42.84 407 ARG A CA 1
ATOM 3554 C C . ARG A 1 407 ? 142.267 -1.787 -247.972 1.00 42.84 407 ARG A C 1
ATOM 3556 O O . ARG A 1 407 ? 141.683 -0.916 -248.616 1.00 42.84 407 ARG A O 1
ATOM 3563 N N . ARG A 1 408 ? 142.765 -1.576 -246.746 1.00 54.25 408 ARG A N 1
ATOM 3564 C CA . ARG A 1 408 ? 142.885 -0.318 -245.976 1.00 54.25 408 ARG A CA 1
ATOM 3565 C C . ARG A 1 408 ? 143.161 0.950 -246.785 1.00 54.25 408 ARG A C 1
ATOM 3567 O O . ARG A 1 408 ? 142.832 2.021 -246.321 1.00 54.25 408 ARG A O 1
ATOM 3574 N N . ARG A 1 409 ? 143.813 0.887 -247.940 1.00 49.94 409 ARG A N 1
ATOM 3575 C CA . ARG A 1 409 ? 144.433 2.068 -248.564 1.00 49.94 409 ARG A CA 1
ATOM 3576 C C . ARG A 1 409 ? 143.920 2.380 -249.968 1.00 49.94 409 ARG A C 1
ATOM 3578 O O . ARG A 1 409 ? 144.367 3.354 -250.558 1.00 49.94 409 ARG A O 1
ATOM 3585 N N . GLN A 1 410 ? 142.976 1.582 -250.486 1.00 43.91 410 GLN A N 1
ATOM 3586 C CA . GLN A 1 410 ? 142.389 1.783 -251.819 1.00 43.91 410 GLN A CA 1
ATOM 3587 C C . GLN A 1 410 ? 140.939 2.319 -251.805 1.00 43.91 410 GLN A C 1
ATOM 3589 O O . GLN A 1 410 ? 140.532 2.879 -252.812 1.00 43.91 410 GLN A O 1
ATOM 3594 N N . GLN A 1 411 ? 140.172 2.252 -250.695 1.00 37.12 411 GLN A N 1
ATOM 3595 C CA . GLN A 1 411 ? 138.801 2.829 -250.647 1.00 37.12 411 GLN A CA 1
ATOM 3596 C C . GLN A 1 411 ? 138.669 4.194 -249.960 1.00 37.12 411 GLN A C 1
ATOM 3598 O O . GLN A 1 411 ? 137.766 4.947 -250.317 1.00 37.12 411 GLN A O 1
ATOM 3603 N N . GLU A 1 412 ? 139.609 4.578 -249.096 1.00 37.16 412 GLU A N 1
ATOM 3604 C CA . GLU A 1 412 ? 139.798 5.996 -248.749 1.00 37.16 412 GLU A CA 1
ATOM 3605 C C . GLU A 1 412 ? 140.210 6.822 -249.997 1.00 37.16 412 GLU A C 1
ATOM 3607 O O . GLU A 1 412 ? 139.972 8.019 -250.027 1.00 37.16 412 GLU A O 1
ATOM 3612 N N . ALA A 1 413 ? 140.707 6.179 -251.076 1.00 50.69 413 ALA A N 1
ATOM 3613 C CA . ALA A 1 413 ? 141.138 6.820 -252.330 1.00 50.69 413 ALA A CA 1
ATOM 3614 C C . ALA A 1 413 ? 140.097 6.835 -253.482 1.00 50.69 413 ALA A C 1
ATOM 3616 O O . ALA A 1 413 ? 140.309 7.552 -254.456 1.00 50.69 413 ALA A O 1
ATOM 3617 N N . GLU A 1 414 ? 138.973 6.098 -253.392 1.00 41.12 414 GLU A N 1
ATOM 3618 C CA . GLU A 1 414 ? 137.943 6.046 -254.462 1.00 41.12 414 GLU A CA 1
ATOM 3619 C C . GLU A 1 414 ? 136.573 6.674 -254.098 1.00 41.12 414 GLU A C 1
ATOM 3621 O O . GLU A 1 414 ? 135.823 6.997 -255.014 1.00 41.12 414 GLU A O 1
ATOM 3626 N N . LYS A 1 415 ? 136.232 6.961 -252.821 1.00 39.56 415 LYS A N 1
ATOM 3627 C CA . LYS A 1 415 ? 134.989 7.713 -252.471 1.00 39.56 415 LYS A CA 1
ATOM 3628 C C . LYS A 1 415 ? 135.165 9.176 -252.070 1.00 39.56 415 LYS A C 1
ATOM 3630 O O . LYS A 1 415 ? 134.195 9.923 -252.137 1.00 39.56 415 LYS A O 1
ATOM 3635 N N . GLU A 1 416 ? 136.383 9.626 -251.794 1.00 39.44 416 GLU A N 1
ATOM 3636 C CA . GLU A 1 416 ? 136.704 11.048 -251.978 1.00 39.44 416 GLU A CA 1
ATOM 3637 C C . GLU A 1 416 ? 136.798 11.428 -253.478 1.00 39.44 416 GLU A C 1
ATOM 3639 O O . GLU A 1 416 ? 136.778 12.612 -253.788 1.00 39.44 416 GLU A O 1
ATOM 3644 N N . LEU A 1 417 ? 136.836 10.465 -254.424 1.00 36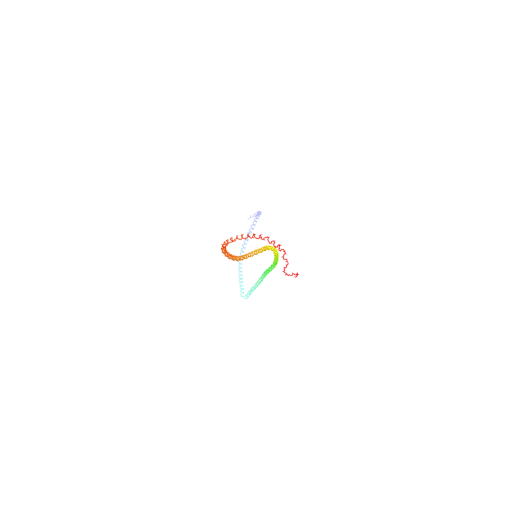.94 417 LEU A N 1
ATOM 3645 C CA . LEU A 1 417 ? 136.947 10.703 -255.883 1.00 36.94 417 LEU A CA 1
ATOM 3646 C C . LEU A 1 417 ? 135.670 10.412 -256.702 1.00 36.94 417 LEU A C 1
ATOM 3648 O O . LEU A 1 417 ? 135.538 10.934 -257.805 1.00 36.94 417 LEU A O 1
ATOM 3652 N N . GLU A 1 418 ? 134.643 9.785 -256.113 1.00 47.00 418 GLU A N 1
ATOM 3653 C CA . GLU A 1 418 ? 133.234 10.063 -256.471 1.00 47.00 418 GLU A CA 1
ATOM 3654 C C . GLU A 1 418 ? 132.697 11.258 -255.655 1.00 47.00 418 GLU A C 1
ATOM 3656 O O . GLU A 1 418 ? 131.567 11.291 -255.177 1.00 47.00 418 GLU A O 1
ATOM 3661 N N . ALA A 1 419 ? 133.540 12.277 -255.504 1.00 47.97 419 ALA A N 1
ATOM 3662 C CA . ALA A 1 419 ? 133.151 13.615 -255.124 1.00 47.97 419 ALA A CA 1
ATOM 3663 C C . ALA A 1 419 ? 132.133 14.254 -256.081 1.00 47.97 419 ALA A C 1
ATOM 3665 O O . ALA A 1 419 ? 131.508 15.235 -255.705 1.00 47.97 419 ALA A O 1
ATOM 3666 N N . GLN A 1 420 ? 132.028 13.858 -257.347 1.00 31.75 420 GLN A N 1
ATOM 3667 C CA . GLN A 1 420 ? 131.855 14.922 -258.351 1.00 31.75 420 GLN A CA 1
ATOM 3668 C C . GLN A 1 420 ? 130.905 14.653 -259.508 1.00 31.75 420 GLN A C 1
ATOM 3670 O O . GLN A 1 420 ? 130.561 15.584 -260.228 1.00 31.75 420 GLN A O 1
ATOM 3675 N N . GLU A 1 421 ? 130.398 13.443 -259.663 1.00 35.19 421 GLU A N 1
ATOM 3676 C CA . GLU A 1 421 ? 129.492 13.106 -260.756 1.00 35.19 421 GLU A CA 1
ATOM 3677 C C . GLU A 1 421 ? 128.456 12.138 -260.202 1.00 35.19 421 GLU A C 1
ATOM 3679 O O . GLU A 1 421 ? 128.563 10.930 -260.337 1.00 35.19 421 GLU A O 1
ATOM 3684 N N . ARG A 1 422 ? 127.470 12.582 -259.437 1.00 33.91 422 ARG A N 1
ATOM 3685 C CA . ARG A 1 422 ? 126.125 12.770 -259.990 1.00 33.91 422 ARG A CA 1
ATOM 3686 C C . ARG A 1 422 ? 125.279 13.307 -258.827 1.00 33.91 422 ARG A C 1
ATOM 3688 O O . ARG A 1 422 ? 124.903 12.546 -257.948 1.00 33.91 422 ARG A O 1
ATOM 3695 N N . ALA A 1 423 ? 125.022 14.602 -258.635 1.00 40.97 423 ALA A N 1
ATOM 3696 C CA . ALA A 1 423 ? 124.688 15.638 -259.605 1.00 40.97 423 ALA A CA 1
ATOM 3697 C C . ALA A 1 423 ? 123.643 15.151 -260.615 1.00 40.97 423 ALA A C 1
ATOM 3699 O O . ALA A 1 423 ? 123.790 14.112 -261.246 1.00 40.97 423 ALA A O 1
ATOM 3700 N N . THR A 1 424 ? 122.595 15.953 -260.773 1.00 36.94 424 THR A N 1
ATOM 3701 C CA . THR A 1 424 ? 121.636 15.878 -261.879 1.00 36.94 424 THR A CA 1
ATOM 3702 C C . THR A 1 424 ? 120.923 14.539 -262.066 1.00 36.94 424 THR A C 1
ATOM 3704 O O . THR A 1 424 ? 121.374 13.679 -262.808 1.00 36.94 424 THR A O 1
ATOM 3707 N N . GLY A 1 425 ? 119.701 14.471 -261.535 1.00 34.66 425 GLY A N 1
ATOM 3708 C CA . GLY A 1 425 ? 118.596 13.859 -262.271 1.00 34.66 425 GLY A CA 1
ATOM 3709 C C . GLY A 1 425 ? 118.548 12.322 -262.242 1.00 34.66 425 GLY A C 1
ATOM 3710 O O . GLY A 1 425 ? 119.544 11.630 -262.332 1.00 34.66 425 GLY A O 1
ATOM 3711 N N . GLY A 1 426 ? 117.385 11.700 -262.119 1.00 32.19 426 GLY A N 1
ATOM 3712 C CA . GLY A 1 426 ? 116.060 12.276 -262.259 1.00 32.19 426 GLY A CA 1
ATOM 3713 C C . GLY A 1 426 ? 114.967 11.254 -261.948 1.00 32.19 426 GLY A C 1
ATOM 3714 O O . GLY A 1 426 ? 115.226 10.072 -261.785 1.00 32.19 426 GLY A O 1
ATOM 3715 N N . ALA A 1 427 ? 113.708 11.647 -261.842 1.00 41.00 427 ALA A N 1
ATOM 3716 C CA . ALA A 1 427 ? 113.141 12.980 -261.967 1.00 41.00 427 ALA A CA 1
ATOM 3717 C C . ALA A 1 427 ? 111.690 12.901 -261.482 1.00 41.00 427 ALA A C 1
ATOM 3719 O O . ALA A 1 427 ? 110.944 12.044 -261.948 1.00 41.00 427 ALA A O 1
ATOM 3720 N N . LYS A 1 428 ? 111.248 13.822 -260.627 1.00 40.47 428 LYS A N 1
ATOM 3721 C CA . LYS A 1 428 ? 110.051 14.618 -260.917 1.00 40.47 428 LYS A CA 1
ATOM 3722 C C . LYS A 1 428 ? 109.829 15.690 -259.874 1.00 40.47 428 LYS A C 1
ATOM 3724 O O . LYS A 1 428 ? 110.013 15.456 -258.684 1.00 40.47 428 LYS A O 1
ATOM 3729 N N . ARG A 1 429 ? 109.271 16.777 -260.423 1.00 45.81 429 ARG A N 1
ATOM 3730 C CA . ARG A 1 429 ? 108.880 18.043 -259.805 1.00 45.81 429 ARG A CA 1
ATOM 3731 C C . ARG A 1 429 ? 110.105 18.913 -259.526 1.00 45.81 429 ARG A C 1
ATOM 3733 O O . ARG A 1 429 ? 110.919 18.571 -258.682 1.00 45.81 429 ARG A O 1
ATOM 3740 N N . GLY A 1 430 ? 110.295 20.010 -260.254 1.00 50.06 430 GLY A N 1
ATOM 3741 C CA . GLY A 1 430 ? 109.445 20.675 -261.250 1.00 50.06 430 GLY A CA 1
ATOM 3742 C C . GLY A 1 430 ? 110.055 22.039 -261.562 1.00 50.06 430 GLY A C 1
ATOM 3743 O O . GLY A 1 430 ? 110.730 22.590 -260.694 1.00 50.06 430 GLY A O 1
ATOM 3744 N N . ALA A 1 431 ? 109.811 22.522 -262.785 1.00 45.50 431 ALA A N 1
ATOM 3745 C CA . ALA A 1 431 ? 110.673 23.404 -263.587 1.00 45.50 431 ALA A CA 1
ATOM 3746 C C . ALA A 1 431 ? 111.870 22.660 -264.244 1.00 45.50 431 ALA A C 1
ATOM 3748 O O . ALA A 1 431 ? 112.979 22.692 -263.742 1.00 45.50 431 ALA A O 1
ATOM 3749 N N . ALA A 1 432 ? 111.757 21.992 -265.398 1.00 51.16 432 ALA A N 1
ATOM 3750 C CA . ALA A 1 432 ? 110.608 21.848 -266.295 1.00 51.16 432 ALA A CA 1
ATOM 3751 C C . ALA A 1 432 ? 109.653 20.742 -265.835 1.00 51.16 432 ALA A C 1
ATOM 3753 O O . ALA A 1 432 ? 110.098 19.587 -265.642 1.00 51.16 432 ALA A O 1
#

pLDDT: mean 74.79, std 16.67, range [31.75, 95.0]

Organism: NCBI:txid433685

InterPro domains:
  IPR026504 Meiosis-specific nuclear structural protein 1 [PTHR19265] (1-423)
  IPR043597 Trichohyalin-plectin-homology domain [PF13868] (106-423)

Radius of gyration: 162.73 Å; chains: 1; bounding box: 233×64×493 Å

Secondary structure (DSSP, 8-state):
----SSHHHHHHHHHHHHHHHHHHHHHHHHHHHHHHHHHHHHHHHHHHHHHHHHHHHHHHHHHHHHHHHHHHHHHHHHHHHHHHHHHHHHHHHHHHHHHHHHHHHHHHH-HHHHHHHHHHHHHHHHHHHHHHHHHHHHHHHHHHHHHHHHHHHHHHHHHHHHHHHHHHHHHHHHHHHHHHHHHHHHHHHHHHHHHHHHHHHHHHHHHHHHHHHHHHHHHHHHHHHHHHHHHHHHHHHHHHHHHHHHHHHHHHHHHHHHHHHHHHHHHHHHHHHHHHHHHHHHHHHHHHHHHHHHHHHHHHHHHHHHHHHHHHHHHHHHHHHHHHHHHHHHHHHHHHHHHHHHHHHHHHHHHHHHHHHHHHHHHHHHHHHHHHHHHHHHHHHHTTTSTTS-TTTHHHHHHHHHHHTTTTTTSTTTTTTSSSS-------SS--